Protein AF-A0A1U7CI81-F1 (afdb_monomer)

Organism: NCBI:txid1387353

Structure (mmCIF, N/CA/C/O backbone):
data_AF-A0A1U7CI81-F1
#
_entry.id   AF-A0A1U7CI81-F1
#
loop_
_atom_site.group_PDB
_atom_site.id
_atom_site.type_symbol
_atom_site.label_atom_id
_atom_site.label_alt_id
_atom_site.label_comp_id
_atom_site.label_asym_id
_atom_site.label_entity_id
_atom_site.label_seq_id
_atom_site.pdbx_PDB_ins_code
_atom_site.Cartn_x
_atom_site.Cartn_y
_atom_site.Cartn_z
_atom_site.occupancy
_atom_site.B_iso_or_equiv
_atom_site.auth_seq_id
_atom_site.auth_comp_id
_atom_site.auth_asym_id
_atom_site.auth_atom_id
_atom_site.pdbx_PDB_model_num
ATOM 1 N N . MET A 1 1 ? 24.270 -13.264 8.689 1.00 47.66 1 MET A N 1
ATOM 2 C CA . MET A 1 1 ? 23.051 -12.613 8.179 1.00 47.66 1 MET A CA 1
ATOM 3 C C . MET A 1 1 ? 22.916 -11.320 8.950 1.00 47.66 1 MET A C 1
ATOM 5 O O . MET A 1 1 ? 22.820 -11.380 10.169 1.00 47.66 1 MET A O 1
ATOM 9 N N . GLU A 1 2 ? 23.059 -10.184 8.280 1.00 56.91 2 GLU A N 1
ATOM 10 C CA . GLU A 1 2 ? 22.775 -8.882 8.888 1.00 56.91 2 GLU A CA 1
ATOM 11 C C . GLU A 1 2 ? 21.263 -8.798 9.112 1.00 56.91 2 GLU A C 1
ATOM 13 O O . GLU A 1 2 ? 20.491 -9.185 8.232 1.00 56.91 2 GLU A O 1
ATOM 18 N N . ALA A 1 3 ? 20.831 -8.394 10.305 1.00 62.81 3 ALA A N 1
ATOM 19 C CA . ALA A 1 3 ? 19.411 -8.212 10.568 1.00 62.81 3 ALA A CA 1
ATOM 20 C C . ALA A 1 3 ? 18.914 -7.055 9.693 1.00 62.81 3 ALA A C 1
ATOM 22 O O . ALA A 1 3 ? 19.431 -5.943 9.802 1.00 62.81 3 ALA A O 1
ATOM 23 N N . LYS A 1 4 ? 17.949 -7.325 8.805 1.00 67.50 4 LYS A N 1
ATOM 24 C CA . LYS A 1 4 ? 17.322 -6.278 7.992 1.00 67.50 4 LYS A CA 1
ATOM 25 C C . LYS A 1 4 ? 16.673 -5.271 8.959 1.00 67.50 4 LYS A C 1
ATOM 27 O O . LYS A 1 4 ? 16.011 -5.716 9.903 1.00 67.50 4 LYS A O 1
ATOM 32 N N . PRO A 1 5 ? 16.895 -3.956 8.797 1.00 72.81 5 PRO A N 1
ATOM 33 C CA . PRO A 1 5 ? 16.215 -2.969 9.623 1.00 72.81 5 PRO A CA 1
ATOM 34 C C . PRO A 1 5 ? 14.698 -3.131 9.473 1.00 72.81 5 PRO A C 1
ATOM 36 O O . PRO A 1 5 ? 14.213 -3.466 8.394 1.00 72.81 5 PRO A O 1
ATOM 39 N N . VAL A 1 6 ? 13.975 -2.941 10.580 1.00 86.06 6 VAL A N 1
ATOM 40 C CA . VAL A 1 6 ? 12.509 -3.100 10.642 1.00 86.06 6 VAL A CA 1
ATOM 41 C C . VAL A 1 6 ? 11.803 -2.072 9.755 1.00 86.06 6 VAL A C 1
ATOM 43 O O . VAL A 1 6 ? 10.784 -2.391 9.155 1.00 86.06 6 VAL A O 1
ATOM 46 N N . TYR A 1 7 ? 12.391 -0.880 9.634 1.00 92.69 7 TYR A N 1
ATOM 47 C CA . TYR A 1 7 ? 11.888 0.213 8.811 1.00 92.69 7 TYR A CA 1
ATOM 48 C C . TYR A 1 7 ? 12.875 0.530 7.689 1.00 92.69 7 TYR A C 1
ATOM 50 O O . TYR A 1 7 ? 14.091 0.560 7.921 1.00 92.69 7 TYR A O 1
ATOM 58 N N . ASP A 1 8 ? 12.361 0.770 6.488 1.00 88.19 8 ASP A N 1
ATOM 59 C CA . ASP A 1 8 ? 13.145 1.166 5.316 1.00 88.19 8 ASP A CA 1
ATOM 60 C C . ASP A 1 8 ? 13.338 2.688 5.239 1.00 88.19 8 ASP A C 1
ATOM 62 O O . ASP A 1 8 ? 14.344 3.155 4.695 1.00 88.19 8 ASP A O 1
ATOM 66 N N . ASN A 1 9 ? 12.433 3.457 5.853 1.00 89.50 9 ASN A N 1
ATOM 67 C CA . ASN A 1 9 ? 12.514 4.910 5.940 1.00 89.50 9 ASN A CA 1
ATOM 68 C C . ASN A 1 9 ? 11.888 5.479 7.227 1.00 89.50 9 ASN A C 1
ATOM 70 O O . ASN A 1 9 ? 11.260 4.760 8.002 1.00 89.50 9 ASN A O 1
ATOM 74 N N . TYR A 1 10 ? 12.071 6.779 7.466 1.00 93.50 10 TYR A N 1
ATOM 75 C CA . TYR A 1 10 ? 11.503 7.488 8.612 1.00 93.50 10 TYR A CA 1
ATOM 76 C C . TYR A 1 10 ? 10.992 8.873 8.215 1.00 93.50 10 TYR A C 1
ATOM 78 O O . TYR A 1 10 ? 11.592 9.551 7.382 1.00 93.50 10 TYR A O 1
ATOM 86 N N . GLU A 1 11 ? 9.938 9.325 8.884 1.00 94.25 11 GLU A N 1
ATOM 87 C CA . GLU A 1 11 ? 9.313 10.632 8.684 1.00 94.25 11 GLU A CA 1
ATOM 88 C C . GLU A 1 11 ? 9.019 11.287 10.038 1.00 94.25 11 GLU A C 1
ATOM 90 O O . GLU A 1 11 ? 8.657 10.605 10.993 1.00 94.25 11 GLU A O 1
ATOM 95 N N . ILE A 1 12 ? 9.181 12.607 10.143 1.00 95.50 12 ILE A N 1
ATOM 96 C CA . ILE A 1 12 ? 8.818 13.372 11.341 1.00 95.50 12 ILE A CA 1
ATOM 97 C C . ILE A 1 12 ? 7.774 14.406 10.943 1.00 95.50 12 ILE A C 1
ATOM 99 O O . ILE A 1 12 ? 8.091 15.333 10.195 1.00 95.50 12 ILE A O 1
ATOM 103 N N . SER A 1 13 ? 6.570 14.278 11.499 1.00 95.75 13 SER A N 1
ATOM 104 C CA . SER A 1 13 ? 5.432 15.130 11.146 1.00 95.75 13 SER A CA 1
ATOM 105 C C . SER A 1 13 ? 4.824 15.782 12.385 1.00 95.75 13 SER A C 1
ATOM 107 O O . SER A 1 13 ? 4.642 15.152 13.431 1.00 95.75 13 SER A O 1
ATOM 109 N N . GLY A 1 14 ? 4.559 17.086 12.283 1.00 97.19 14 GLY A N 1
ATOM 110 C CA . GLY A 1 14 ? 3.842 17.834 13.312 1.00 97.19 14 GLY A CA 1
ATOM 111 C C . GLY A 1 14 ? 2.384 17.396 13.320 1.00 97.19 14 GLY A C 1
ATOM 112 O O . GLY A 1 14 ? 1.796 17.235 12.257 1.00 97.19 14 GLY A O 1
ATOM 113 N N . CYS A 1 15 ? 1.807 17.181 14.495 1.00 97.56 15 CYS A N 1
ATOM 114 C CA . CYS A 1 15 ? 0.457 16.656 14.657 1.00 97.56 15 CYS A CA 1
ATOM 115 C C . CYS A 1 15 ? -0.379 17.571 15.562 1.00 97.56 15 CYS A C 1
ATOM 117 O O . CYS A 1 15 ? 0.139 18.155 16.519 1.00 97.56 15 CYS A O 1
ATOM 119 N N . VAL A 1 16 ? -1.672 17.692 15.265 1.00 98.06 16 VAL A N 1
ATOM 120 C CA . VAL A 1 16 ? -2.660 18.480 16.018 1.00 98.06 16 VAL A CA 1
ATOM 121 C C . VAL A 1 16 ? -3.766 17.547 16.498 1.00 98.06 16 VAL A C 1
ATOM 123 O O . VAL A 1 16 ? -4.230 16.676 15.760 1.00 98.06 16 VAL A O 1
ATOM 126 N N . LYS A 1 17 ? -4.203 17.723 17.744 1.00 97.75 17 LYS A N 1
ATOM 127 C CA . LYS A 1 17 ? -5.367 17.028 18.292 1.00 97.75 17 LYS A CA 1
ATOM 128 C C . LYS A 1 17 ? -6.629 17.789 17.926 1.00 97.75 17 LYS A C 1
ATOM 130 O O . LYS A 1 17 ? -6.770 18.979 18.207 1.00 97.75 17 LYS A O 1
ATOM 135 N N . ARG A 1 18 ? -7.585 17.084 17.341 1.00 97.56 18 ARG A N 1
ATOM 136 C CA . ARG A 1 18 ? -8.911 17.599 17.013 1.00 97.56 18 ARG A CA 1
ATOM 137 C C . ARG A 1 18 ? -9.956 16.906 17.872 1.00 97.56 18 ARG A C 1
ATOM 139 O O . ARG A 1 18 ? -9.772 15.770 18.298 1.00 97.56 18 ARG A O 1
ATOM 146 N N . ASN A 1 19 ? -11.057 17.604 18.122 1.00 97.06 19 ASN A N 1
ATOM 147 C CA . ASN A 1 19 ? -12.228 17.051 18.787 1.00 97.06 19 ASN A CA 1
ATOM 148 C C . ASN A 1 19 ? -13.472 17.514 18.026 1.00 97.06 19 ASN A C 1
ATOM 150 O O . ASN A 1 19 ? -13.746 18.713 17.956 1.00 97.06 19 ASN A O 1
ATOM 154 N N . ASP A 1 20 ? -14.195 16.574 17.427 1.00 95.19 20 ASP A N 1
ATOM 155 C CA . ASP A 1 20 ? -15.410 16.815 16.638 1.00 95.19 20 ASP A CA 1
ATOM 156 C C . ASP A 1 20 ? -16.703 16.577 17.441 1.00 95.19 20 ASP A C 1
ATOM 158 O O . ASP A 1 20 ? -17.802 16.570 16.887 1.00 95.19 20 ASP A O 1
ATOM 162 N N . GLY A 1 21 ? -16.589 16.380 18.756 1.00 94.06 21 GLY A N 1
ATOM 163 C CA . GLY A 1 21 ? -17.691 15.981 19.629 1.00 94.06 21 GLY A CA 1
ATOM 164 C C . GLY A 1 21 ? -18.003 14.479 19.602 1.00 94.06 21 GLY A C 1
ATOM 165 O O . GLY A 1 21 ? -18.760 14.027 20.462 1.00 94.06 21 GLY A O 1
ATOM 166 N N . GLY A 1 22 ? -17.416 13.710 18.677 1.00 94.81 22 GLY A N 1
ATOM 167 C CA . GLY A 1 22 ? -17.461 12.244 18.618 1.00 94.81 22 GLY A CA 1
ATOM 168 C C . GLY A 1 22 ? -16.245 11.567 19.260 1.00 94.81 22 GLY A C 1
ATOM 169 O O . GLY A 1 22 ? -16.331 10.414 19.676 1.00 94.81 22 GLY A O 1
ATOM 170 N N . GLY A 1 23 ? -15.136 12.290 19.407 1.00 94.44 23 GLY A N 1
ATOM 171 C CA . GLY A 1 23 ? -13.930 11.826 20.087 1.00 94.44 23 GLY A CA 1
ATOM 172 C C . GLY A 1 23 ? -12.745 12.753 19.836 1.00 94.44 23 GLY A C 1
ATOM 173 O O . GLY A 1 23 ? -12.846 13.717 19.080 1.00 94.44 23 GLY A O 1
ATOM 174 N N . GLU A 1 24 ? -11.615 12.472 20.487 1.00 96.88 24 GLU A N 1
ATOM 175 C CA . GLU A 1 24 ? -10.340 13.086 20.109 1.00 96.88 24 GLU A CA 1
ATOM 176 C C . GLU A 1 24 ? -9.678 12.252 19.009 1.00 96.88 24 GLU A C 1
ATOM 178 O O . GLU A 1 24 ? -9.565 11.032 19.138 1.00 96.88 24 GLU A O 1
ATOM 183 N N . TYR A 1 25 ? -9.214 12.909 17.950 1.00 95.75 25 TYR A N 1
ATOM 184 C CA . TYR A 1 25 ? -8.414 12.301 16.889 1.00 95.75 25 TYR A CA 1
ATOM 185 C C . TYR A 1 25 ? -7.191 13.168 16.581 1.00 95.75 25 TYR A C 1
ATOM 187 O O . TYR A 1 25 ? -7.091 14.315 17.022 1.00 95.75 25 TYR A O 1
ATOM 195 N N . VAL A 1 26 ? -6.223 12.589 15.876 1.00 96.62 26 VAL A N 1
ATOM 196 C CA . VAL A 1 26 ? -4.954 13.238 15.539 1.00 96.62 26 VAL A CA 1
ATOM 197 C C . VAL A 1 26 ? -4.885 13.416 14.031 1.00 96.62 26 VAL A C 1
ATOM 199 O O . VAL A 1 26 ? -5.111 12.466 13.287 1.00 96.62 26 VAL A O 1
ATOM 202 N N . GLU A 1 27 ? -4.540 14.622 13.599 1.00 96.31 27 GLU A N 1
ATOM 203 C CA . GLU A 1 27 ? -4.240 14.945 12.205 1.00 96.31 27 GLU A CA 1
ATOM 204 C C . GLU A 1 27 ? -2.821 15.500 12.086 1.00 96.31 27 GLU A C 1
ATOM 206 O O . GLU A 1 27 ? -2.271 16.041 13.049 1.00 96.31 27 GLU A O 1
ATOM 211 N N . ILE A 1 28 ? -2.241 15.412 10.889 1.00 95.94 28 ILE A N 1
ATOM 212 C CA . ILE A 1 28 ? -1.001 16.122 10.565 1.00 95.94 28 ILE A CA 1
ATOM 213 C C . ILE A 1 28 ? -1.309 17.625 10.505 1.00 95.94 28 ILE A C 1
ATOM 215 O O . ILE A 1 28 ? -2.286 18.044 9.885 1.00 95.94 28 ILE A O 1
ATOM 219 N N . ALA A 1 29 ? -0.475 18.428 11.164 1.00 95.88 29 ALA A N 1
ATOM 220 C CA . ALA A 1 29 ? -0.568 19.881 11.169 1.00 95.88 29 ALA A CA 1
ATOM 221 C C . ALA A 1 29 ? -0.402 20.422 9.742 1.00 95.88 29 ALA A C 1
ATOM 223 O O . ALA A 1 29 ? 0.594 20.126 9.079 1.00 95.88 29 ALA A O 1
ATOM 224 N N . MET A 1 30 ? -1.356 21.230 9.287 1.00 92.00 30 MET A N 1
ATOM 225 C CA . MET A 1 30 ? -1.285 21.865 7.968 1.00 92.00 30 MET A CA 1
ATOM 226 C C . MET A 1 30 ? -0.331 23.066 7.984 1.00 92.00 30 MET A C 1
ATOM 228 O O . MET A 1 30 ? 0.013 23.599 9.043 1.00 92.00 30 MET A O 1
ATOM 232 N N . ASP A 1 31 ? 0.072 23.537 6.802 1.00 88.50 31 ASP A N 1
ATOM 233 C CA . ASP A 1 31 ? 0.935 24.714 6.673 1.00 88.50 31 ASP A CA 1
ATOM 234 C C . ASP A 1 31 ? 0.356 25.929 7.418 1.00 88.50 31 ASP A C 1
ATOM 236 O O . ASP A 1 31 ? -0.752 26.399 7.152 1.00 88.50 31 ASP A O 1
ATOM 240 N N . GLY A 1 32 ? 1.141 26.460 8.358 1.00 91.25 32 GLY A N 1
ATOM 241 C CA . GLY A 1 32 ? 0.765 27.597 9.201 1.00 91.25 32 GLY A CA 1
ATOM 242 C C . GLY A 1 32 ? 0.097 27.228 10.530 1.00 91.25 32 GLY A C 1
ATOM 243 O O . GLY A 1 32 ? -0.096 28.115 11.364 1.00 91.25 32 GLY A O 1
ATOM 244 N N . GLU A 1 33 ? -0.208 25.954 10.777 1.00 95.69 33 GLU A N 1
ATOM 245 C CA . GLU A 1 33 ? -0.667 25.489 12.085 1.00 95.69 33 GLU A CA 1
ATOM 246 C C . GLU A 1 33 ? 0.510 25.241 13.039 1.00 95.69 33 GLU A C 1
ATOM 248 O O . GLU A 1 33 ? 1.586 24.790 12.647 1.00 95.69 33 GLU A O 1
ATOM 253 N N . THR A 1 34 ? 0.310 25.548 14.325 1.00 96.62 34 THR A N 1
ATOM 254 C CA . THR A 1 34 ? 1.277 25.162 15.363 1.00 96.62 34 THR A CA 1
ATOM 255 C C . THR A 1 34 ? 0.961 23.733 15.802 1.00 96.62 34 THR A C 1
ATOM 257 O O . THR A 1 34 ? -0.144 23.521 16.300 1.00 96.62 34 THR A O 1
ATOM 260 N N . PRO A 1 35 ? 1.882 22.765 15.651 1.00 97.62 35 PRO A N 1
ATOM 261 C CA . PRO A 1 35 ? 1.628 21.395 16.077 1.00 97.62 35 PRO A CA 1
ATOM 262 C C . PRO A 1 35 ? 1.527 21.290 17.605 1.00 97.62 35 PRO A C 1
ATOM 264 O O . PRO A 1 35 ? 2.301 21.922 18.330 1.00 97.62 35 PRO A O 1
ATOM 267 N N . ASP A 1 36 ? 0.615 20.445 18.089 1.00 98.12 36 ASP A N 1
ATOM 268 C CA . ASP A 1 36 ? 0.486 20.101 19.511 1.00 98.12 36 ASP A CA 1
ATOM 269 C C . ASP A 1 36 ? 1.619 19.167 19.968 1.00 98.12 36 ASP A C 1
ATOM 271 O O . ASP A 1 36 ? 2.048 19.206 21.125 1.00 98.12 36 ASP A O 1
ATOM 275 N N . PHE A 1 37 ? 2.096 18.309 19.062 1.00 98.25 37 PHE A N 1
ATOM 276 C CA . PHE A 1 37 ? 3.222 17.396 19.256 1.00 98.25 37 PHE A CA 1
ATOM 277 C C . PHE A 1 37 ? 3.813 16.969 17.903 1.00 98.25 37 PHE A C 1
ATOM 279 O O . PHE A 1 37 ? 3.318 17.346 16.846 1.00 98.25 37 PHE A O 1
ATOM 286 N N . TRP A 1 38 ? 4.902 16.209 17.929 1.00 98.06 38 TRP A N 1
ATOM 287 C CA . TRP A 1 38 ? 5.592 15.694 16.748 1.00 98.06 38 TRP A CA 1
ATOM 288 C C . TRP A 1 38 ? 5.665 14.179 16.815 1.00 98.06 38 TRP A C 1
ATOM 290 O O . TRP A 1 38 ? 6.093 13.648 17.836 1.00 98.06 38 TRP A O 1
ATOM 300 N N . THR A 1 39 ? 5.317 13.489 15.738 1.00 97.75 39 THR A N 1
ATOM 301 C CA . THR A 1 39 ? 5.381 12.026 15.678 1.00 97.75 39 THR A CA 1
ATOM 302 C C . THR A 1 39 ? 6.493 11.598 14.733 1.00 97.75 39 THR A C 1
ATOM 304 O O . THR A 1 39 ? 6.611 12.127 13.627 1.00 97.75 39 THR A O 1
ATOM 307 N N . LEU A 1 40 ? 7.328 10.658 15.183 1.00 97.06 40 LEU A N 1
ATOM 308 C CA . LEU A 1 40 ? 8.280 9.945 1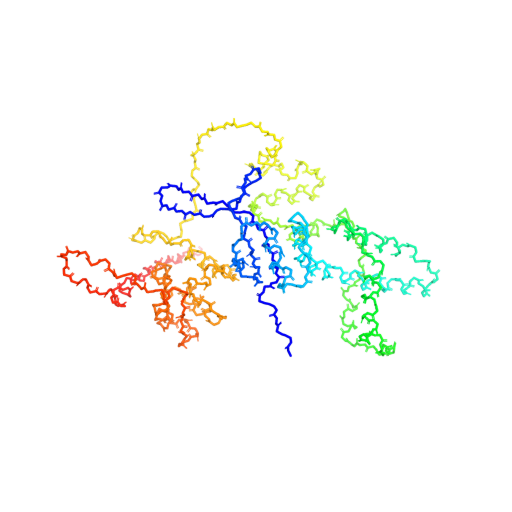4.331 1.00 97.06 40 LEU A CA 1
ATOM 309 C C . LEU A 1 40 ? 7.585 8.698 13.788 1.00 97.06 40 LEU A C 1
ATOM 311 O O . LEU A 1 40 ? 7.221 7.816 14.565 1.00 97.06 40 LEU A O 1
ATOM 315 N N . TYR A 1 41 ? 7.446 8.613 12.475 1.00 96.25 41 TYR A N 1
ATOM 316 C CA . TYR A 1 41 ? 6.920 7.457 11.765 1.00 96.25 41 TYR A CA 1
ATOM 317 C C . TYR A 1 41 ? 8.064 6.645 11.155 1.00 96.25 41 TYR A C 1
ATOM 319 O O . TYR A 1 41 ? 9.038 7.210 10.656 1.00 96.25 41 TYR A O 1
ATOM 327 N N . GLY A 1 42 ? 7.952 5.321 11.203 1.00 95.31 42 GLY A N 1
ATOM 328 C CA . GLY A 1 42 ? 8.768 4.387 10.436 1.00 95.31 42 GLY A CA 1
ATOM 329 C C . GLY A 1 42 ? 7.976 3.885 9.238 1.00 95.31 42 GLY A C 1
ATOM 330 O O . GLY A 1 42 ? 6.818 3.503 9.385 1.00 95.31 42 GLY A O 1
ATOM 331 N N . HIS A 1 43 ? 8.584 3.891 8.059 1.00 92.31 43 HIS A N 1
ATOM 332 C CA . HIS A 1 43 ? 8.012 3.279 6.865 1.00 92.31 43 HIS A CA 1
ATOM 333 C C . HIS A 1 43 ? 8.369 1.794 6.855 1.00 92.31 43 HIS A C 1
ATOM 335 O O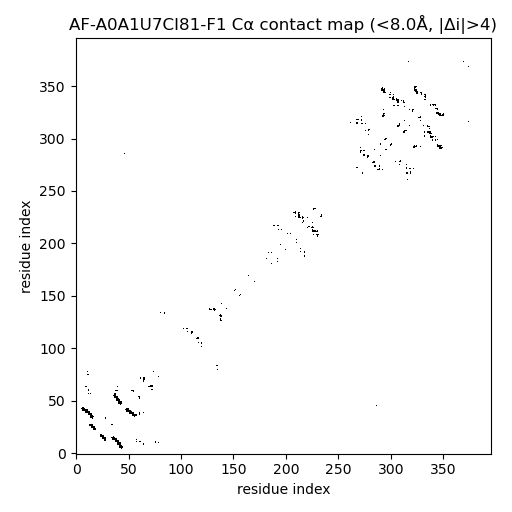 . HIS A 1 43 ? 9.484 1.405 7.216 1.00 92.31 43 HIS A O 1
ATOM 341 N N . ILE A 1 44 ? 7.396 0.962 6.510 1.00 90.62 44 ILE A N 1
ATOM 342 C CA . ILE A 1 44 ? 7.566 -0.472 6.312 1.00 90.62 44 ILE A CA 1
ATOM 343 C C . ILE A 1 44 ? 7.440 -0.711 4.813 1.00 90.62 44 ILE A C 1
ATOM 345 O O . ILE A 1 44 ? 6.429 -0.344 4.212 1.00 90.62 44 ILE A O 1
ATOM 349 N N . ASP A 1 45 ? 8.442 -1.362 4.228 1.00 83.81 45 ASP A N 1
ATOM 350 C CA . ASP A 1 45 ? 8.475 -1.721 2.808 1.00 83.81 45 ASP A CA 1
ATOM 351 C C . ASP A 1 45 ? 7.197 -2.487 2.414 1.00 83.81 45 ASP A C 1
ATOM 353 O O . ASP A 1 45 ? 6.939 -3.592 2.898 1.00 83.81 45 ASP A O 1
ATOM 357 N N . GLY A 1 46 ? 6.345 -1.851 1.604 1.00 84.12 46 GLY A N 1
ATOM 358 C CA . GLY A 1 46 ? 5.030 -2.370 1.214 1.00 84.12 46 GLY A CA 1
ATOM 359 C C . GLY A 1 46 ? 3.989 -2.481 2.342 1.00 84.12 46 GLY A C 1
ATOM 360 O O . GLY A 1 46 ? 2.928 -3.052 2.109 1.00 84.12 46 GLY A O 1
ATOM 361 N N . GLY A 1 47 ? 4.270 -1.967 3.545 1.00 84.56 47 GLY A N 1
ATOM 362 C CA . GLY A 1 47 ? 3.429 -2.056 4.748 1.00 84.56 47 GLY A CA 1
ATOM 363 C C . GLY A 1 47 ? 2.846 -0.725 5.245 1.00 84.56 47 GLY A C 1
ATOM 364 O O . GLY A 1 47 ? 2.021 -0.736 6.156 1.00 84.56 47 GLY A O 1
ATOM 365 N N . GLY A 1 48 ? 3.222 0.408 4.644 1.00 91.06 48 GLY A N 1
ATOM 366 C CA . GLY A 1 48 ? 2.746 1.740 5.036 1.00 91.06 48 GLY A CA 1
ATOM 367 C C . GLY A 1 48 ? 3.621 2.388 6.112 1.00 91.06 48 GLY A C 1
ATOM 368 O O . GLY A 1 48 ? 4.831 2.176 6.130 1.00 91.06 48 GLY A O 1
ATOM 369 N N . ILE A 1 49 ? 3.014 3.193 6.991 1.00 93.19 49 ILE A N 1
ATOM 370 C CA . ILE A 1 49 ? 3.714 3.910 8.069 1.00 93.19 49 ILE A CA 1
ATOM 371 C C . ILE A 1 49 ? 3.243 3.451 9.452 1.00 93.19 49 ILE A C 1
ATOM 373 O O . ILE A 1 49 ? 2.053 3.240 9.676 1.00 93.19 49 ILE A O 1
ATOM 377 N N . GLU A 1 50 ? 4.175 3.338 10.394 1.00 94.81 50 GLU A N 1
ATOM 378 C CA . GLU A 1 50 ? 3.926 3.007 11.798 1.00 94.81 50 GLU A CA 1
ATOM 379 C C . GLU A 1 50 ? 4.465 4.119 12.707 1.00 94.81 50 GLU A C 1
ATOM 381 O O . GLU A 1 50 ? 5.597 4.577 12.546 1.00 94.81 50 GLU A O 1
ATOM 386 N N . ALA A 1 51 ? 3.667 4.567 13.679 1.00 96.44 51 ALA A N 1
ATOM 387 C CA . ALA A 1 51 ? 4.104 5.568 14.648 1.00 96.44 51 ALA A CA 1
ATOM 388 C C . ALA A 1 51 ? 5.086 4.949 15.658 1.00 96.44 51 ALA A C 1
ATOM 390 O O . ALA A 1 51 ? 4.716 4.110 16.477 1.00 96.44 51 ALA A O 1
ATOM 391 N N . ILE A 1 52 ? 6.340 5.400 15.633 1.00 96.75 52 ILE A N 1
ATOM 392 C CA . ILE A 1 52 ? 7.396 4.960 16.557 1.00 96.75 52 ILE A CA 1
ATOM 393 C C . ILE A 1 52 ? 7.267 5.683 17.902 1.00 96.75 52 ILE A C 1
ATOM 395 O O . ILE A 1 52 ? 7.553 5.106 18.954 1.00 96.75 52 ILE A O 1
ATOM 399 N N . GLY A 1 53 ? 6.851 6.952 17.888 1.00 97.56 53 GLY A N 1
ATOM 400 C CA . GLY A 1 53 ? 6.575 7.691 19.114 1.00 97.56 53 GLY A CA 1
ATOM 401 C C . GLY A 1 53 ? 6.212 9.156 18.909 1.00 97.56 53 GLY A C 1
ATOM 402 O O . GLY A 1 53 ? 6.551 9.758 17.889 1.00 97.56 53 GLY A O 1
ATOM 403 N N . ASP A 1 54 ? 5.575 9.715 19.939 1.00 98.19 54 ASP A N 1
ATOM 404 C CA . ASP A 1 54 ? 5.143 11.109 20.011 1.00 98.19 54 ASP A CA 1
ATOM 405 C C . ASP A 1 54 ? 6.052 11.928 20.934 1.00 98.19 54 ASP A C 1
ATOM 407 O O . ASP A 1 54 ? 6.414 11.513 22.041 1.00 98.19 54 ASP A O 1
ATOM 411 N N . PHE A 1 55 ? 6.388 13.136 20.499 1.00 98.06 55 PHE A N 1
ATOM 412 C CA . PHE A 1 55 ? 7.384 14.003 21.112 1.00 98.06 55 PHE A CA 1
ATOM 413 C C . PHE A 1 55 ? 6.855 15.420 21.280 1.00 98.06 55 PHE A C 1
ATOM 415 O O . PHE A 1 55 ? 6.089 15.930 20.469 1.00 98.06 55 PHE A O 1
ATOM 422 N N . LYS A 1 56 ? 7.304 16.106 22.334 1.00 97.75 56 LYS A N 1
ATOM 423 C CA . LYS A 1 56 ? 6.845 17.475 22.618 1.00 97.75 56 LYS A CA 1
ATOM 424 C C . LYS A 1 56 ? 7.419 18.512 21.658 1.00 97.75 56 LYS A C 1
ATOM 426 O O . LYS A 1 56 ? 6.883 19.609 21.566 1.00 97.75 56 LYS A O 1
ATOM 431 N N . SER A 1 57 ? 8.535 18.202 21.008 1.00 97.06 57 SER A N 1
ATOM 432 C CA . SER A 1 57 ? 9.187 19.100 20.063 1.00 97.06 57 SER A CA 1
ATOM 433 C C . SER A 1 57 ? 9.830 18.312 18.931 1.00 97.06 57 SER A C 1
ATOM 435 O O . SER A 1 57 ? 10.156 17.130 19.089 1.00 97.06 57 SER A O 1
ATOM 437 N N . ARG A 1 58 ? 10.039 18.986 17.800 1.00 95.81 58 ARG A N 1
ATOM 438 C CA . ARG A 1 58 ? 10.683 18.404 16.624 1.00 95.81 58 ARG A CA 1
ATOM 439 C C . ARG A 1 58 ? 12.084 17.895 16.949 1.00 95.81 58 ARG A C 1
ATOM 441 O O . ARG A 1 58 ? 12.435 16.781 16.584 1.00 95.81 58 ARG A O 1
ATOM 448 N N . GLU A 1 59 ? 12.847 18.655 17.728 1.00 96.06 59 GLU A N 1
ATOM 449 C CA . GLU A 1 59 ? 14.224 18.322 18.104 1.00 96.06 59 GLU A CA 1
ATOM 450 C C . GLU A 1 59 ? 14.296 17.022 18.918 1.00 96.06 59 GLU A C 1
ATOM 452 O O . GLU A 1 59 ? 15.273 16.279 18.831 1.00 96.06 59 GLU A O 1
ATOM 457 N N . GLN A 1 60 ? 13.261 16.717 19.712 1.00 97.44 60 GLN A N 1
ATOM 458 C CA . GLN A 1 60 ? 13.178 15.446 20.437 1.00 97.44 60 GLN A CA 1
ATOM 459 C C . GLN A 1 60 ? 12.949 14.268 19.486 1.00 97.44 60 GLN A C 1
ATOM 461 O O . GLN A 1 60 ? 13.612 13.241 19.639 1.00 97.44 60 GLN A O 1
ATOM 466 N N . ALA A 1 61 ? 12.061 14.427 18.501 1.00 97.06 61 ALA A N 1
ATOM 467 C CA . ALA A 1 61 ? 11.831 13.420 17.468 1.00 97.06 61 ALA A CA 1
ATOM 468 C C . ALA A 1 61 ? 13.105 13.184 16.635 1.00 97.06 61 ALA A C 1
ATOM 470 O O . ALA A 1 61 ? 13.528 12.042 16.454 1.00 97.06 61 ALA A O 1
ATOM 471 N N . GLU A 1 62 ? 13.789 14.257 16.224 1.00 95.44 62 GLU A N 1
ATOM 472 C CA . GLU A 1 62 ? 15.049 14.197 15.470 1.00 95.44 62 GLU A CA 1
ATOM 473 C C . GLU A 1 62 ? 16.174 13.525 16.274 1.00 95.44 62 GLU A C 1
ATOM 475 O O . GLU A 1 62 ? 16.941 12.723 15.735 1.00 95.44 62 GLU A O 1
ATOM 480 N N . ALA A 1 63 ? 16.259 13.784 17.584 1.00 95.19 63 ALA A N 1
ATOM 481 C CA . ALA A 1 63 ? 17.228 13.128 18.461 1.00 95.19 63 ALA A CA 1
ATOM 482 C C . ALA A 1 63 ? 16.981 11.614 18.587 1.00 95.19 63 ALA A C 1
ATOM 484 O O . ALA A 1 63 ? 17.939 10.839 18.687 1.00 95.19 63 ALA A O 1
ATOM 485 N N . VAL A 1 64 ? 15.718 11.175 18.584 1.00 96.62 64 VAL A N 1
ATOM 486 C CA . VAL A 1 64 ? 15.371 9.746 18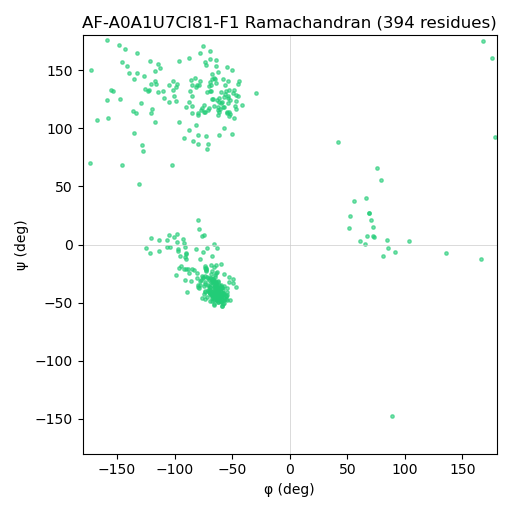.567 1.00 96.62 64 VAL A CA 1
ATOM 487 C C . VAL A 1 64 ? 15.671 9.130 17.206 1.00 96.62 64 VAL A C 1
ATOM 489 O O . VAL A 1 64 ? 16.337 8.096 17.167 1.00 96.62 64 VAL A O 1
ATOM 492 N N . TYR A 1 65 ? 15.294 9.788 16.108 1.00 95.25 65 TYR A N 1
ATOM 493 C CA . TYR A 1 65 ? 15.665 9.367 14.756 1.00 95.25 65 TYR A CA 1
ATOM 494 C C . TYR A 1 65 ? 17.180 9.161 14.629 1.00 95.25 65 TYR A C 1
ATOM 496 O O . TYR A 1 65 ? 17.633 8.116 14.164 1.00 95.25 65 TYR A O 1
ATOM 504 N N . SER A 1 66 ? 17.978 10.119 15.108 1.00 94.06 66 SER A N 1
ATOM 505 C CA . SER A 1 66 ? 19.436 10.046 15.017 1.00 94.06 66 SER A CA 1
ATOM 506 C C . SER A 1 66 ? 20.027 8.911 15.845 1.00 94.06 66 SER A C 1
ATOM 508 O O . SER A 1 66 ? 21.003 8.282 15.443 1.00 94.06 66 SER A O 1
ATOM 510 N N . ARG A 1 67 ? 19.394 8.572 16.971 1.00 94.38 67 ARG A N 1
ATOM 511 C CA . ARG A 1 67 ? 19.770 7.401 17.766 1.00 94.38 67 ARG A CA 1
ATOM 512 C C . ARG A 1 67 ? 19.451 6.084 17.058 1.00 94.38 67 ARG A C 1
ATOM 514 O O . ARG A 1 67 ? 20.220 5.142 17.208 1.00 94.38 67 ARG A O 1
ATOM 521 N N . ILE A 1 68 ? 18.335 6.016 16.330 1.00 92.50 68 ILE A N 1
ATOM 522 C CA . ILE A 1 68 ? 17.909 4.814 15.601 1.00 92.50 68 ILE A CA 1
ATOM 523 C C . ILE A 1 68 ? 18.781 4.598 14.360 1.00 92.50 68 ILE A C 1
ATOM 525 O O . ILE A 1 68 ? 19.264 3.494 14.128 1.00 92.50 68 ILE A O 1
ATOM 529 N N . THR A 1 69 ? 19.002 5.652 13.575 1.00 90.12 69 THR A N 1
ATOM 530 C CA . THR A 1 69 ? 19.649 5.558 12.257 1.00 90.12 69 THR A CA 1
ATOM 531 C C . THR A 1 69 ? 21.153 5.817 12.283 1.00 90.12 69 THR A C 1
ATOM 533 O O . THR A 1 69 ? 21.852 5.471 11.334 1.00 90.12 69 THR A O 1
ATOM 536 N N . GLY A 1 70 ? 21.670 6.453 13.338 1.00 90.94 70 GLY A N 1
ATOM 537 C CA . GLY A 1 70 ? 23.044 6.955 13.388 1.00 90.94 70 GLY A CA 1
ATOM 538 C C . GLY A 1 70 ? 23.292 8.186 12.506 1.00 90.94 70 GLY A C 1
ATOM 539 O O . GLY A 1 70 ? 24.442 8.600 12.358 1.00 90.94 70 GLY A O 1
ATOM 540 N N . LEU A 1 71 ? 22.246 8.773 11.912 1.00 88.81 71 LEU A N 1
ATOM 541 C CA . LEU A 1 71 ? 22.330 9.901 10.981 1.00 88.81 71 LEU A CA 1
ATOM 542 C C . LEU A 1 71 ? 21.607 11.136 11.546 1.00 88.81 71 LEU A C 1
ATOM 544 O O . LEU A 1 71 ? 20.635 10.987 12.282 1.00 88.81 71 LEU A O 1
ATOM 548 N N . PRO A 1 72 ? 22.035 12.372 11.242 1.00 90.12 72 PRO A N 1
ATOM 549 C CA . PRO A 1 72 ? 21.225 13.552 11.538 1.00 90.12 72 PRO A CA 1
ATOM 550 C C . PRO A 1 72 ? 19.965 13.563 10.658 1.00 90.12 72 PRO A C 1
ATOM 552 O O . PRO A 1 72 ? 20.001 13.092 9.518 1.00 90.12 72 PRO A O 1
ATOM 555 N N . PHE A 1 73 ? 18.854 14.089 11.179 1.00 86.88 73 PHE A N 1
ATOM 556 C CA . PHE A 1 73 ? 17.646 14.292 10.378 1.00 86.88 73 PHE A CA 1
ATOM 557 C C . PHE A 1 73 ? 17.852 15.522 9.484 1.00 86.88 73 PHE A C 1
ATOM 559 O O . PHE A 1 73 ? 18.090 16.619 9.982 1.00 86.88 73 PHE A O 1
ATOM 566 N N . SER A 1 74 ? 17.833 15.328 8.166 1.00 75.25 74 SER A N 1
ATOM 567 C CA . SER A 1 74 ? 17.770 16.419 7.186 1.00 75.25 74 SER A CA 1
ATOM 568 C C . SER A 1 74 ? 16.329 16.926 7.114 1.00 75.25 74 SER A C 1
ATOM 570 O O . SER A 1 74 ? 15.413 16.114 7.202 1.00 75.25 74 SER A O 1
ATOM 572 N N . GLU A 1 75 ? 16.112 18.239 6.998 1.00 67.50 75 GLU A N 1
ATOM 573 C CA . GLU A 1 75 ? 14.778 18.848 7.096 1.00 67.50 75 GLU A CA 1
ATOM 574 C C . GLU A 1 75 ? 13.721 18.174 6.193 1.00 67.50 75 GLU A C 1
ATOM 576 O O . GLU A 1 75 ? 14.032 17.658 5.122 1.00 67.50 75 GLU A O 1
ATOM 581 N N . SER A 1 76 ? 12.450 18.200 6.615 1.00 57.44 76 SER A N 1
ATOM 582 C CA . SER A 1 76 ? 11.317 17.497 5.981 1.00 57.44 76 SER A CA 1
ATOM 583 C C . SE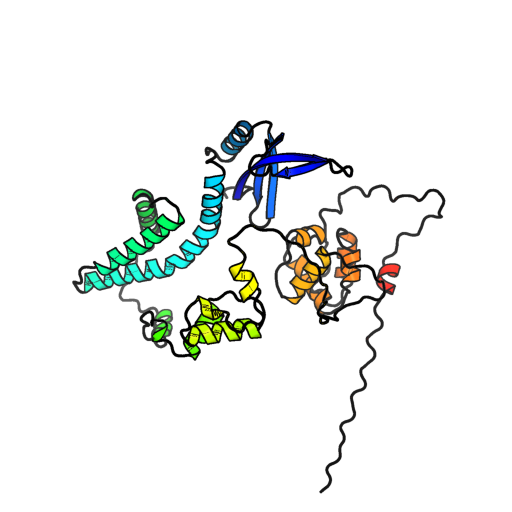R A 1 76 ? 11.142 17.755 4.476 1.00 57.44 76 SER A C 1
ATOM 585 O O . SER A 1 76 ? 10.682 16.876 3.755 1.00 57.44 76 SER A O 1
ATOM 587 N N . TYR A 1 77 ? 11.564 18.915 3.969 1.00 50.25 77 TYR A N 1
ATOM 588 C CA . TYR A 1 77 ? 11.528 19.215 2.533 1.00 50.25 77 TYR A CA 1
ATOM 589 C C . TYR A 1 77 ? 12.606 18.468 1.727 1.00 50.25 77 TYR A C 1
ATOM 591 O O . TYR A 1 77 ? 12.402 18.166 0.552 1.00 50.25 77 TYR A O 1
ATOM 599 N N . GLU A 1 78 ? 13.730 18.108 2.350 1.00 51.38 78 GLU A N 1
ATOM 600 C CA . GLU A 1 78 ? 14.719 17.205 1.754 1.00 51.38 78 GLU A CA 1
ATOM 601 C C . GLU A 1 78 ? 14.298 15.738 1.892 1.00 51.38 78 GLU A C 1
ATOM 603 O O . GLU A 1 78 ? 14.713 14.915 1.076 1.00 51.38 78 GLU A O 1
ATOM 608 N N . ALA A 1 79 ? 13.456 15.403 2.879 1.00 53.03 79 ALA A N 1
ATOM 609 C CA . ALA A 1 79 ? 12.925 14.054 3.050 1.00 53.03 79 ALA A CA 1
ATOM 610 C C . ALA A 1 79 ? 12.055 13.644 1.858 1.00 53.03 79 ALA A C 1
ATOM 612 O O . ALA A 1 79 ? 12.249 12.548 1.358 1.00 53.03 79 ALA A O 1
ATOM 613 N N . ASP A 1 80 ? 11.208 14.532 1.330 1.00 48.84 80 ASP A N 1
ATOM 614 C CA . ASP A 1 80 ? 10.353 14.243 0.169 1.00 48.84 80 ASP A CA 1
ATOM 615 C C . ASP A 1 80 ? 11.178 14.028 -1.1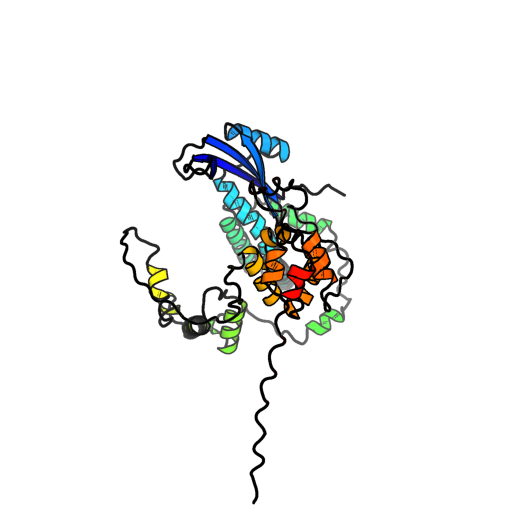14 1.00 48.84 80 ASP A C 1
ATOM 617 O O . ASP A 1 80 ? 10.979 13.068 -1.862 1.00 48.84 80 ASP A O 1
ATOM 621 N N . GLY A 1 81 ? 12.199 14.867 -1.330 1.00 50.69 81 GLY A N 1
ATOM 622 C CA . GLY A 1 81 ? 13.173 14.685 -2.410 1.00 50.69 81 GLY A CA 1
ATOM 623 C C . GLY A 1 81 ? 13.992 13.400 -2.256 1.00 50.69 81 GLY A C 1
ATOM 624 O O . GLY A 1 81 ? 14.247 12.699 -3.235 1.00 50.69 81 GLY A O 1
ATOM 625 N N . ARG A 1 82 ? 14.358 13.042 -1.022 1.00 52.69 82 ARG A N 1
ATOM 626 C CA . ARG A 1 82 ? 15.079 11.809 -0.694 1.00 52.69 82 ARG A CA 1
ATOM 627 C C . ARG A 1 82 ? 14.191 10.568 -0.793 1.00 52.69 82 ARG A C 1
ATOM 629 O O . ARG A 1 82 ? 14.698 9.543 -1.226 1.00 52.69 82 ARG A O 1
ATOM 636 N N . LEU A 1 83 ? 12.900 10.656 -0.468 1.00 52.00 83 LEU A N 1
ATOM 637 C CA . LEU A 1 83 ? 11.900 9.592 -0.611 1.00 52.00 83 LEU A CA 1
ATOM 638 C C . LEU A 1 83 ? 11.690 9.294 -2.093 1.00 52.00 83 LEU A C 1
ATOM 640 O O . LEU A 1 83 ? 11.878 8.163 -2.537 1.00 52.00 83 LEU A O 1
ATOM 644 N N . ARG A 1 84 ? 11.426 10.341 -2.887 1.00 55.38 84 ARG A N 1
ATOM 645 C CA . ARG A 1 84 ? 11.335 10.246 -4.350 1.00 55.38 84 ARG A CA 1
ATOM 646 C C . ARG A 1 84 ? 12.605 9.649 -4.933 1.00 55.38 84 ARG A C 1
ATOM 648 O O . ARG A 1 84 ? 12.516 8.758 -5.765 1.00 55.38 84 ARG A O 1
ATOM 655 N N . LEU A 1 85 ? 13.779 10.080 -4.469 1.00 53.84 85 LEU A N 1
ATOM 656 C CA . LEU A 1 85 ? 15.050 9.521 -4.915 1.00 53.84 85 LEU A CA 1
ATOM 657 C C . LEU A 1 85 ? 15.243 8.070 -4.469 1.00 53.84 85 LEU A C 1
ATOM 659 O O . LEU A 1 85 ? 15.749 7.286 -5.252 1.00 53.84 85 LEU A O 1
ATOM 663 N N . MET A 1 86 ? 14.860 7.676 -3.256 1.00 53.62 86 MET A N 1
ATOM 664 C CA . MET A 1 86 ? 15.024 6.299 -2.779 1.00 53.62 86 MET A CA 1
ATOM 665 C C . MET A 1 86 ? 14.104 5.317 -3.506 1.00 53.62 86 MET A C 1
ATOM 667 O O . MET A 1 86 ? 14.544 4.210 -3.803 1.00 53.62 86 MET A O 1
ATOM 671 N N . HIS A 1 87 ? 12.882 5.726 -3.851 1.00 54.16 87 HIS A N 1
ATOM 672 C CA . HIS A 1 87 ? 11.971 4.904 -4.651 1.00 54.16 87 HIS A CA 1
ATOM 673 C C . HIS A 1 87 ? 12.314 4.936 -6.144 1.00 54.16 87 HIS A C 1
ATOM 675 O O . HIS A 1 87 ? 12.236 3.912 -6.817 1.00 54.16 87 HIS A O 1
ATOM 681 N N . ALA A 1 88 ? 12.747 6.086 -6.669 1.00 50.62 88 ALA A N 1
ATOM 682 C CA . ALA A 1 88 ? 13.122 6.204 -8.071 1.00 50.62 88 ALA A CA 1
ATOM 683 C C . ALA A 1 88 ? 14.512 5.629 -8.361 1.00 50.62 88 ALA A C 1
ATOM 685 O O . ALA A 1 88 ? 14.719 5.142 -9.459 1.00 50.62 88 ALA A O 1
ATOM 686 N N . ALA A 1 89 ? 15.474 5.664 -7.432 1.00 50.44 89 ALA A N 1
ATOM 687 C CA . ALA A 1 89 ? 16.866 5.298 -7.708 1.00 50.44 89 ALA A CA 1
ATOM 688 C C . ALA A 1 89 ? 17.056 3.841 -8.152 1.00 50.44 89 ALA A C 1
ATOM 690 O O . ALA A 1 89 ? 17.826 3.650 -9.089 1.00 50.44 89 ALA A O 1
ATOM 691 N N . PRO A 1 90 ? 16.390 2.824 -7.569 1.00 53.19 90 PRO A N 1
ATOM 692 C CA . PRO A 1 90 ? 16.463 1.458 -8.082 1.00 53.19 90 PRO A CA 1
ATOM 693 C C . PRO A 1 90 ? 15.924 1.354 -9.512 1.00 53.19 90 PRO A C 1
ATOM 695 O O . PRO A 1 90 ? 16.625 0.846 -10.381 1.00 53.19 90 PRO A O 1
ATOM 698 N N . ALA A 1 91 ? 14.749 1.933 -9.779 1.00 54.47 91 ALA A N 1
ATOM 699 C CA . ALA A 1 91 ? 14.145 1.949 -11.111 1.00 54.47 91 ALA A CA 1
ATOM 700 C C . ALA A 1 91 ? 14.978 2.757 -12.124 1.00 54.47 91 ALA A C 1
ATOM 702 O O . ALA A 1 91 ? 15.094 2.388 -13.288 1.00 54.47 91 ALA A O 1
ATOM 703 N N . LEU A 1 92 ? 15.605 3.849 -11.684 1.00 52.16 92 LEU A N 1
ATOM 704 C CA . LEU A 1 92 ? 16.492 4.673 -12.495 1.00 52.16 92 LEU A CA 1
ATOM 705 C C . LEU A 1 92 ? 17.797 3.928 -12.787 1.00 52.16 92 LEU A C 1
ATOM 707 O O . LEU A 1 92 ? 18.294 4.001 -13.901 1.00 52.16 92 LEU A O 1
ATOM 711 N N . LEU A 1 93 ? 18.358 3.207 -11.814 1.00 55.84 93 LEU A N 1
ATOM 712 C CA . LEU A 1 93 ? 19.551 2.381 -12.003 1.00 55.84 93 LEU A CA 1
ATOM 713 C C . LEU A 1 93 ? 19.282 1.240 -12.981 1.00 55.84 93 LEU A C 1
ATOM 715 O O . LEU A 1 93 ? 20.061 1.069 -13.914 1.00 55.84 93 LEU A O 1
ATOM 719 N N . GLU A 1 94 ? 18.168 0.531 -12.814 1.00 61.88 94 GLU A N 1
ATOM 720 C CA . GLU A 1 94 ? 17.720 -0.522 -13.730 1.00 61.88 94 GLU A CA 1
ATOM 721 C C . GLU A 1 94 ? 17.486 0.035 -15.142 1.00 61.88 94 GLU A C 1
ATOM 723 O O . GLU A 1 94 ? 17.972 -0.516 -16.127 1.00 61.88 94 GLU A O 1
ATOM 728 N N . ALA A 1 95 ? 16.837 1.198 -15.256 1.00 57.91 95 ALA A N 1
ATOM 729 C CA . ALA A 1 95 ? 16.626 1.855 -16.540 1.00 57.91 95 ALA A CA 1
ATOM 730 C C . ALA A 1 95 ? 17.931 2.353 -17.182 1.00 57.91 95 ALA A C 1
ATOM 732 O O . ALA A 1 95 ? 18.034 2.370 -18.406 1.00 57.91 95 ALA A O 1
ATOM 733 N N . LEU A 1 96 ? 18.926 2.774 -16.391 1.00 60.09 96 LEU A N 1
ATOM 734 C CA . LEU A 1 96 ? 20.204 3.311 -16.875 1.00 60.09 96 LEU A CA 1
ATOM 735 C C . LEU A 1 96 ? 21.245 2.226 -17.183 1.00 60.09 96 LEU A C 1
ATOM 737 O O . LEU A 1 96 ? 22.170 2.483 -17.960 1.00 60.09 96 LEU A O 1
ATOM 741 N N . GLU A 1 97 ? 21.105 1.028 -16.621 1.00 68.25 97 GLU A N 1
ATOM 742 C CA . GLU A 1 97 ? 22.049 -0.081 -16.780 1.00 68.25 97 GLU A CA 1
ATOM 743 C C . GLU A 1 97 ? 22.278 -0.476 -18.257 1.00 68.25 97 GLU A C 1
ATOM 745 O O . GLU A 1 97 ? 23.439 -0.486 -18.689 1.00 68.25 97 GLU A O 1
ATOM 750 N N . PRO A 1 98 ? 21.241 -0.664 -19.102 1.00 63.50 98 PRO A N 1
ATOM 751 C CA . PRO A 1 98 ? 21.433 -0.956 -20.525 1.00 63.50 98 PRO A CA 1
ATOM 752 C C . PRO A 1 98 ? 22.191 0.151 -21.271 1.00 63.50 98 PRO A C 1
ATOM 754 O O . PRO A 1 98 ? 23.003 -0.120 -22.161 1.00 63.50 98 PRO A O 1
ATOM 757 N N . TYR A 1 99 ? 21.968 1.415 -20.894 1.00 63.78 99 TYR A N 1
ATOM 758 C CA . TYR A 1 99 ? 22.627 2.561 -21.522 1.00 63.78 99 TYR A CA 1
ATOM 759 C C . TYR A 1 99 ? 24.090 2.682 -21.106 1.00 63.78 99 TYR A C 1
ATOM 761 O O . TYR A 1 99 ? 24.924 3.037 -21.940 1.00 63.78 99 TYR A O 1
ATOM 769 N N . ALA A 1 100 ? 24.424 2.347 -19.859 1.00 61.81 100 ALA A N 1
ATOM 770 C CA . ALA A 1 100 ? 25.804 2.302 -19.386 1.00 61.81 100 ALA A CA 1
ATOM 771 C C . ALA A 1 100 ? 26.613 1.216 -20.118 1.00 61.81 100 ALA A C 1
ATOM 773 O O . ALA A 1 100 ? 27.729 1.480 -20.576 1.00 61.81 100 ALA A O 1
ATOM 774 N N . VAL A 1 101 ? 26.030 0.026 -20.307 1.00 67.00 101 VAL A N 1
ATOM 775 C CA . VAL A 1 101 ? 26.637 -1.075 -21.077 1.00 67.00 101 VAL A CA 1
ATOM 776 C C . VAL A 1 101 ? 26.833 -0.675 -22.543 1.00 67.00 101 VAL A C 1
ATOM 778 O O . VAL A 1 101 ? 27.930 -0.815 -23.089 1.00 67.00 101 VAL A O 1
ATOM 781 N N . MET A 1 102 ? 25.806 -0.103 -23.176 1.00 63.78 102 MET A N 1
ATOM 782 C CA . MET A 1 102 ? 25.885 0.371 -24.561 1.00 63.78 102 MET A CA 1
ATOM 783 C C . MET A 1 102 ? 26.937 1.476 -24.737 1.00 63.78 102 MET A C 1
ATOM 785 O O . MET A 1 102 ? 27.691 1.466 -25.714 1.00 63.78 102 MET A O 1
ATOM 789 N N . ALA A 1 103 ? 27.011 2.424 -23.798 1.00 62.81 103 ALA A N 1
ATOM 790 C CA . ALA A 1 103 ? 27.978 3.513 -23.840 1.00 62.81 103 ALA A CA 1
ATOM 791 C C . ALA A 1 103 ? 29.412 2.980 -23.727 1.00 62.81 103 ALA A C 1
ATOM 793 O O . ALA A 1 103 ? 30.246 3.301 -24.570 1.00 62.81 103 ALA A O 1
ATOM 794 N N . LYS A 1 104 ? 29.684 2.086 -22.769 1.00 70.00 104 LYS A N 1
ATOM 795 C CA . LYS A 1 104 ? 30.987 1.419 -22.623 1.00 70.00 104 LYS A CA 1
ATOM 796 C C . LYS A 1 104 ? 31.418 0.711 -23.912 1.00 70.00 104 LYS A C 1
ATOM 798 O O . LYS A 1 104 ? 32.544 0.907 -24.368 1.00 70.00 104 LYS A O 1
ATOM 803 N N . ASN A 1 105 ? 30.521 -0.057 -24.529 1.00 70.56 105 ASN A N 1
ATOM 804 C CA . ASN A 1 105 ? 30.823 -0.785 -25.764 1.00 70.56 105 ASN A CA 1
ATOM 805 C C . ASN A 1 105 ? 31.147 0.165 -26.927 1.00 70.56 105 ASN A C 1
ATOM 807 O O . ASN A 1 105 ? 32.069 -0.093 -27.701 1.00 70.56 105 ASN A O 1
ATOM 811 N N . ARG A 1 106 ? 30.454 1.307 -27.021 1.00 64.56 106 ARG A N 1
ATOM 812 C CA . ARG A 1 106 ? 30.758 2.329 -28.030 1.00 64.56 106 ARG A CA 1
ATOM 813 C C . ARG A 1 106 ? 32.075 3.061 -27.778 1.00 64.56 106 ARG A C 1
ATOM 815 O O . ARG A 1 106 ? 32.752 3.366 -28.752 1.00 64.56 106 ARG A O 1
ATOM 822 N N . VAL A 1 107 ? 32.457 3.320 -26.523 1.00 66.38 107 VAL A N 1
ATOM 823 C CA . VAL A 1 107 ? 33.757 3.943 -26.190 1.00 66.38 107 VAL A CA 1
ATOM 824 C C . VAL A 1 107 ? 34.887 3.033 -26.634 1.00 66.38 107 VAL A C 1
ATOM 826 O O . VAL A 1 107 ? 35.816 3.473 -27.306 1.00 66.38 107 VAL A O 1
ATOM 829 N N . HIS A 1 108 ? 34.775 1.744 -26.312 1.00 69.75 108 HIS A N 1
ATOM 830 C CA . HIS A 1 108 ? 35.746 0.747 -26.743 1.00 69.75 108 HIS A CA 1
ATOM 831 C C . HIS A 1 108 ? 35.849 0.658 -28.267 1.00 69.75 108 HIS A C 1
ATOM 833 O O . HIS A 1 108 ? 36.958 0.626 -28.798 1.00 69.75 108 HIS A O 1
ATOM 839 N N . TRP A 1 109 ? 34.716 0.668 -28.973 1.00 77.25 109 TRP A N 1
ATOM 840 C CA . TRP A 1 109 ? 34.710 0.674 -30.434 1.00 77.25 109 TRP A CA 1
ATOM 841 C C . TRP A 1 109 ? 35.346 1.947 -31.014 1.00 77.25 109 TRP A C 1
ATOM 843 O O . TRP A 1 109 ? 36.168 1.844 -31.922 1.00 77.25 109 TRP A O 1
ATOM 853 N N . ALA A 1 110 ? 35.024 3.128 -30.479 1.00 69.69 110 ALA A N 1
ATOM 854 C CA . ALA A 1 110 ? 35.571 4.405 -30.941 1.00 69.69 110 ALA A CA 1
ATOM 855 C C . ALA A 1 110 ? 37.103 4.438 -30.808 1.00 69.69 110 ALA A C 1
ATOM 857 O O . ALA A 1 110 ? 37.803 4.667 -31.795 1.00 69.69 110 ALA A O 1
ATOM 858 N N . TYR A 1 111 ? 37.637 4.068 -29.639 1.00 71.31 111 TYR A N 1
ATOM 859 C CA . TYR A 1 111 ? 39.086 4.000 -29.431 1.00 71.31 111 TYR A CA 1
ATOM 860 C C . TYR A 1 111 ? 39.776 2.975 -30.332 1.00 71.31 111 TYR A C 1
ATOM 862 O O . TYR A 1 111 ? 40.849 3.256 -30.865 1.00 71.31 111 TYR A O 1
ATOM 870 N N . ALA A 1 112 ? 39.165 1.805 -30.541 1.00 75.38 112 ALA A N 1
ATOM 871 C CA . ALA A 1 112 ? 39.719 0.779 -31.423 1.00 75.38 112 ALA A CA 1
ATOM 872 C C . ALA A 1 112 ? 39.799 1.234 -32.893 1.00 75.38 112 ALA A C 1
ATOM 874 O O . ALA A 1 112 ? 40.632 0.730 -33.643 1.00 75.38 112 ALA A O 1
ATOM 875 N N . ASN A 1 113 ? 38.967 2.199 -33.294 1.00 80.00 113 ASN A N 1
ATOM 876 C CA . ASN A 1 113 ? 38.903 2.720 -34.659 1.00 80.00 113 ASN A CA 1
ATOM 877 C C . ASN A 1 113 ? 39.543 4.111 -34.819 1.00 80.00 113 ASN A C 1
ATOM 879 O O . ASN A 1 113 ? 39.457 4.699 -35.896 1.00 80.00 113 ASN A O 1
ATOM 883 N N . GLY A 1 114 ? 40.220 4.620 -33.784 1.00 84.19 114 GLY A N 1
ATOM 884 C CA . GLY A 1 114 ? 40.887 5.925 -33.818 1.00 84.19 114 GLY A CA 1
ATOM 885 C C . GLY A 1 114 ? 39.930 7.121 -33.833 1.00 84.19 114 GLY A C 1
ATOM 886 O O . GLY A 1 114 ? 40.333 8.202 -34.257 1.00 84.19 114 GLY A O 1
ATOM 887 N N . ASP A 1 115 ? 38.687 6.921 -33.397 1.00 77.62 115 ASP A N 1
ATOM 888 C CA . ASP A 1 115 ? 37.682 7.966 -33.210 1.00 77.62 115 ASP A CA 1
ATOM 889 C C . ASP A 1 115 ? 37.844 8.595 -31.812 1.00 77.62 115 ASP A C 1
ATOM 891 O O . ASP A 1 115 ? 38.182 7.903 -30.846 1.00 77.62 115 ASP A O 1
ATOM 895 N N . ASP A 1 116 ? 37.660 9.909 -31.691 1.00 64.38 116 ASP A N 1
ATOM 896 C CA . ASP A 1 116 ? 38.116 10.686 -30.524 1.00 64.38 116 ASP A CA 1
ATOM 897 C C . ASP A 1 116 ? 37.184 10.626 -29.300 1.00 64.38 116 ASP A C 1
ATOM 899 O O . ASP A 1 116 ? 37.532 11.114 -28.224 1.00 64.38 116 ASP A O 1
ATOM 903 N N . GLY A 1 117 ? 36.033 9.960 -29.420 1.00 58.25 117 GLY A N 1
ATOM 904 C CA . GLY A 1 117 ? 35.130 9.682 -28.302 1.00 58.25 117 GLY A CA 1
ATOM 905 C C . GLY A 1 117 ? 34.342 10.894 -27.784 1.00 58.25 117 GLY A C 1
ATOM 906 O O . GLY A 1 117 ? 33.596 10.751 -26.811 1.00 58.25 117 GLY A O 1
ATOM 907 N N . GLU A 1 118 ? 34.424 12.058 -28.435 1.00 66.19 118 GLU A N 1
ATOM 908 C CA . GLU A 1 118 ? 33.817 13.321 -27.977 1.00 66.19 118 GLU A CA 1
ATOM 909 C C . GLU A 1 118 ? 32.279 13.221 -27.831 1.00 66.19 118 GLU A C 1
ATOM 911 O O . GLU A 1 118 ? 31.666 13.743 -26.893 1.00 66.19 118 GLU A O 1
ATOM 916 N N . LEU A 1 119 ? 31.631 12.449 -28.711 1.00 57.31 119 LEU A N 1
ATOM 917 C CA . LEU A 1 119 ? 30.184 12.199 -28.667 1.00 57.31 119 LEU A CA 1
ATOM 918 C C . LEU A 1 119 ? 29.757 11.429 -27.404 1.00 57.31 119 LEU A C 1
ATOM 920 O O . LEU A 1 119 ? 28.649 11.598 -26.893 1.00 57.31 119 LEU A O 1
ATOM 924 N N . LEU A 1 120 ? 30.632 10.566 -26.899 1.00 56.19 120 LEU A N 1
ATOM 925 C CA . LEU A 1 120 ? 30.372 9.718 -25.742 1.00 56.19 120 LEU A CA 1
ATOM 926 C C . LEU A 1 120 ? 30.522 10.471 -24.431 1.00 56.19 120 LEU A C 1
ATOM 928 O O . LEU A 1 120 ? 29.710 10.288 -23.523 1.00 56.19 120 LEU A O 1
ATOM 932 N N . GLU A 1 121 ? 31.485 11.382 -24.375 1.00 58.50 121 GLU A N 1
ATOM 933 C CA . GLU A 1 121 ? 31.645 12.325 -23.276 1.00 58.50 121 GLU A CA 1
ATOM 934 C C . GLU A 1 121 ? 30.431 13.269 -23.166 1.00 58.50 121 GLU A C 1
ATOM 936 O O . GLU A 1 121 ? 29.939 13.536 -22.064 1.00 58.50 121 GLU A O 1
ATOM 941 N N . GLN A 1 122 ? 29.847 13.680 -24.301 1.00 62.78 122 GLN A N 1
ATOM 942 C CA . GLN A 1 122 ? 28.573 14.412 -24.329 1.00 62.78 122 GLN A CA 1
ATOM 943 C C . GLN A 1 122 ? 27.388 13.589 -23.812 1.00 62.78 122 GLN A C 1
ATOM 945 O O . GLN A 1 122 ? 26.548 14.123 -23.084 1.00 62.78 122 GLN A O 1
ATOM 950 N N . VAL A 1 123 ? 27.278 12.310 -24.186 1.00 61.03 123 VAL A N 1
ATOM 951 C CA . VAL A 1 123 ? 26.185 11.437 -23.720 1.00 61.03 123 VAL A CA 1
ATOM 952 C C . VAL A 1 123 ? 26.297 11.194 -22.216 1.00 61.03 123 VAL A C 1
ATOM 954 O O . VAL A 1 123 ? 25.307 11.364 -21.505 1.00 61.03 123 VAL A O 1
ATOM 957 N N . PHE A 1 124 ? 27.498 10.898 -21.712 1.00 62.91 124 PHE A N 1
ATOM 958 C CA . PHE A 1 124 ? 27.746 10.769 -20.274 1.00 62.91 124 PHE A CA 1
ATOM 959 C C . PHE A 1 124 ? 27.470 12.075 -19.522 1.00 62.91 124 PHE A C 1
ATOM 961 O O . PHE A 1 124 ? 26.815 12.045 -18.484 1.00 62.91 124 PHE A O 1
ATOM 968 N N . SER A 1 125 ? 27.877 13.227 -20.063 1.00 61.75 125 SER A N 1
ATOM 969 C CA . SER A 1 125 ? 27.571 14.535 -19.465 1.00 61.75 125 SER A CA 1
ATOM 970 C C . SER A 1 125 ? 26.069 14.813 -19.391 1.00 61.75 125 SER A C 1
ATOM 972 O O . SER A 1 125 ? 25.598 15.359 -18.397 1.00 61.75 125 SER A O 1
ATOM 974 N N . LYS A 1 126 ? 25.289 14.412 -20.403 1.00 60.66 126 LYS A N 1
ATOM 975 C CA . LYS A 1 126 ? 23.822 14.554 -20.388 1.00 60.66 126 LYS A CA 1
ATOM 976 C C . LYS A 1 126 ? 23.163 13.624 -19.375 1.00 60.66 126 LYS A C 1
ATOM 978 O O . LYS A 1 126 ? 22.238 14.046 -18.692 1.00 60.66 126 LYS A O 1
ATOM 983 N N . LEU A 1 127 ? 23.656 12.395 -19.251 1.00 59.38 127 LEU A N 1
ATOM 984 C CA . LEU A 1 127 ? 23.148 11.403 -18.303 1.00 59.38 127 LEU A CA 1
ATOM 985 C C . LEU A 1 127 ? 23.438 11.825 -16.851 1.00 59.38 127 LEU A C 1
ATOM 987 O O . LEU A 1 127 ? 22.548 11.808 -16.005 1.00 59.38 127 LEU A O 1
ATOM 991 N N . LEU A 1 128 ? 24.651 12.320 -16.590 1.00 57.22 128 LEU A N 1
ATOM 992 C CA . LEU A 1 128 ? 25.038 12.916 -15.308 1.00 57.22 128 LEU A CA 1
ATOM 993 C C . LEU A 1 128 ? 24.301 14.235 -15.029 1.00 57.22 128 LEU A C 1
ATOM 995 O O . LEU A 1 128 ? 23.982 14.521 -13.878 1.00 57.22 128 LEU A O 1
ATOM 999 N N . GLY A 1 129 ? 23.997 15.024 -16.062 1.00 59.22 129 GLY A N 1
ATOM 1000 C CA . GLY A 1 129 ? 23.182 16.236 -15.958 1.00 59.22 129 GLY A CA 1
ATOM 1001 C C . GLY A 1 129 ? 21.722 15.942 -15.607 1.00 59.22 129 GLY A C 1
ATOM 1002 O O . GLY A 1 129 ? 21.164 16.609 -14.741 1.00 59.22 129 GLY A O 1
ATOM 1003 N N . ALA A 1 130 ? 21.127 14.915 -16.218 1.00 53.75 130 ALA A N 1
ATOM 1004 C CA . ALA A 1 130 ? 19.784 14.441 -15.889 1.00 53.75 130 ALA A CA 1
ATOM 1005 C C . ALA A 1 130 ? 19.719 13.897 -14.454 1.00 53.75 130 ALA A C 1
ATOM 1007 O O . ALA A 1 130 ? 18.801 14.233 -13.712 1.00 53.75 130 ALA A O 1
ATOM 1008 N N . TYR A 1 131 ? 20.742 13.146 -14.032 1.00 50.31 131 TYR A N 1
ATOM 1009 C CA . TYR A 1 131 ? 20.902 12.731 -12.639 1.00 50.31 131 TYR A CA 1
ATOM 1010 C C . TYR A 1 131 ? 20.978 13.947 -11.702 1.00 50.31 131 TYR A C 1
ATOM 1012 O O . TYR A 1 131 ? 20.199 14.041 -10.765 1.00 50.31 131 TYR A O 1
ATOM 1020 N N . ALA A 1 132 ? 21.851 14.921 -11.982 1.00 53.06 132 ALA A N 1
ATOM 1021 C CA . ALA A 1 132 ? 22.017 16.112 -11.144 1.00 53.06 132 ALA A CA 1
ATOM 1022 C C . ALA A 1 132 ? 20.749 16.983 -11.063 1.00 53.06 132 ALA A C 1
ATOM 1024 O O . ALA A 1 132 ? 20.504 17.603 -10.029 1.00 53.06 132 ALA A O 1
ATOM 1025 N N . GLN A 1 133 ? 19.945 17.032 -12.131 1.00 49.78 133 GLN A N 1
ATOM 1026 C CA . GLN A 1 133 ? 18.632 17.684 -12.131 1.00 49.78 133 GLN A CA 1
ATOM 1027 C C . GLN A 1 133 ? 17.608 16.922 -11.288 1.00 49.78 133 GLN A C 1
ATOM 1029 O O . GLN A 1 133 ? 16.826 17.551 -10.584 1.00 49.78 133 GLN A O 1
ATOM 1034 N N . ALA A 1 134 ? 17.628 15.589 -11.328 1.00 47.06 134 ALA A N 1
ATOM 1035 C CA . ALA A 1 134 ? 16.734 14.755 -10.531 1.00 47.06 134 ALA A CA 1
ATOM 1036 C C . ALA A 1 134 ? 17.077 14.780 -9.031 1.00 47.06 134 ALA A C 1
ATOM 1038 O O . ALA A 1 134 ? 16.191 14.623 -8.196 1.00 47.06 134 ALA A O 1
ATOM 1039 N N . THR A 1 135 ? 18.347 14.992 -8.677 1.00 47.91 135 THR A N 1
ATOM 1040 C CA . THR A 1 135 ? 18.832 14.943 -7.287 1.00 47.91 135 THR A CA 1
ATOM 1041 C C . THR A 1 135 ? 19.149 16.310 -6.680 1.00 47.91 135 THR A C 1
ATOM 1043 O O . THR A 1 135 ? 19.588 16.377 -5.531 1.00 47.91 135 THR A O 1
ATOM 1046 N N . SER A 1 136 ? 19.006 17.402 -7.439 1.00 41.81 136 SER A N 1
ATOM 1047 C CA . SER A 1 136 ? 19.435 18.765 -7.064 1.00 41.81 136 SER A CA 1
ATOM 1048 C C . SER A 1 136 ? 20.896 18.871 -6.585 1.00 41.81 136 SER A C 1
ATOM 1050 O O . SER A 1 136 ? 21.302 19.879 -6.008 1.00 41.81 136 SER A O 1
ATOM 1052 N N . THR A 1 137 ? 21.712 17.841 -6.825 1.00 41.41 137 THR A N 1
ATOM 1053 C CA . THR A 1 137 ? 23.122 17.756 -6.428 1.00 41.41 137 THR A CA 1
ATOM 1054 C C . THR A 1 137 ? 23.905 16.946 -7.461 1.00 41.41 137 THR A C 1
ATOM 1056 O O . THR A 1 137 ? 23.549 15.800 -7.738 1.00 41.41 137 THR A O 1
ATOM 1059 N N . PRO A 1 138 ? 24.997 17.481 -8.039 1.00 45.03 138 PRO A N 1
ATOM 1060 C CA . PRO A 1 138 ? 25.836 16.701 -8.937 1.00 45.03 138 PRO A CA 1
ATOM 1061 C C . PRO A 1 138 ? 26.472 15.540 -8.159 1.00 45.03 138 PRO A C 1
ATOM 1063 O O . PRO A 1 138 ? 26.914 15.740 -7.021 1.00 45.03 138 PRO A O 1
ATOM 1066 N N . PRO A 1 139 ? 26.548 14.325 -8.733 1.00 50.88 139 PRO A N 1
ATOM 1067 C CA . PRO A 1 139 ? 27.197 13.220 -8.055 1.00 50.88 139 PRO A CA 1
ATOM 1068 C C . PRO A 1 139 ? 28.663 13.607 -7.872 1.00 50.88 139 PRO A C 1
ATOM 1070 O O . PRO A 1 139 ? 29.380 13.864 -8.840 1.00 50.88 139 PRO A O 1
ATOM 1073 N N . GLY A 1 140 ? 29.114 13.707 -6.619 1.00 49.75 140 GLY A N 1
ATOM 1074 C CA . GLY A 1 140 ? 30.513 14.015 -6.346 1.00 49.75 140 GLY A CA 1
ATOM 1075 C C . GLY A 1 140 ? 31.397 12.980 -7.041 1.00 49.75 140 GLY A C 1
ATOM 1076 O O . GLY A 1 140 ? 31.094 11.789 -6.980 1.00 49.75 140 GLY A O 1
ATOM 1077 N N . ALA A 1 141 ? 32.490 13.407 -7.680 1.00 41.72 141 ALA A N 1
ATOM 1078 C CA . ALA A 1 141 ? 33.373 12.535 -8.469 1.00 41.72 141 ALA A CA 1
ATOM 1079 C C . ALA A 1 141 ? 33.795 11.250 -7.721 1.00 41.72 141 ALA A C 1
ATOM 1081 O O . ALA A 1 141 ? 33.948 10.190 -8.321 1.00 41.72 141 ALA A O 1
ATOM 1082 N N . ALA A 1 142 ? 33.885 11.315 -6.389 1.00 43.12 142 ALA A N 1
ATOM 1083 C CA . ALA A 1 142 ? 34.163 10.172 -5.525 1.00 43.12 142 ALA A CA 1
ATOM 1084 C C . ALA A 1 142 ? 33.050 9.100 -5.491 1.00 43.12 142 ALA A C 1
ATOM 1086 O O . ALA A 1 142 ? 33.338 7.933 -5.255 1.00 43.12 142 ALA A O 1
ATOM 1087 N N . ALA A 1 143 ? 31.775 9.448 -5.679 1.00 48.81 143 ALA A N 1
ATOM 1088 C CA . ALA A 1 143 ? 30.661 8.492 -5.704 1.00 48.81 143 ALA A CA 1
ATOM 1089 C C . ALA A 1 143 ? 30.631 7.685 -7.011 1.00 48.81 143 ALA A C 1
ATOM 1091 O O . ALA A 1 143 ? 30.494 6.465 -6.972 1.00 48.81 143 ALA A O 1
ATOM 1092 N N . VAL A 1 144 ? 30.856 8.357 -8.144 1.00 46.94 144 VAL A N 1
ATOM 1093 C CA . VAL A 1 144 ? 30.965 7.718 -9.465 1.00 46.94 144 VAL A CA 1
ATOM 1094 C C . VAL A 1 144 ? 32.219 6.843 -9.536 1.00 46.94 144 VAL A C 1
ATOM 1096 O O . VAL A 1 144 ? 32.134 5.678 -9.919 1.00 46.94 144 VAL A O 1
ATOM 1099 N N . ALA A 1 145 ? 33.363 7.351 -9.063 1.00 43.75 145 ALA A N 1
ATOM 1100 C CA . ALA A 1 145 ? 34.607 6.586 -9.004 1.00 43.75 145 ALA A CA 1
ATOM 1101 C C . ALA A 1 145 ? 34.477 5.316 -8.145 1.00 43.75 145 ALA A C 1
ATOM 1103 O O . ALA A 1 145 ? 34.924 4.255 -8.566 1.00 43.75 145 ALA A O 1
ATOM 1104 N N . ARG A 1 146 ? 33.793 5.384 -6.992 1.00 47.97 146 ARG A N 1
ATOM 1105 C CA . ARG A 1 146 ? 33.589 4.221 -6.108 1.00 47.97 146 ARG A CA 1
ATOM 1106 C C . ARG A 1 146 ? 32.716 3.129 -6.716 1.00 47.97 146 ARG A C 1
ATOM 1108 O O . ARG A 1 146 ? 32.930 1.964 -6.395 1.00 47.97 146 ARG A O 1
ATOM 1115 N N . GLN A 1 147 ? 31.750 3.469 -7.571 1.00 46.78 147 GLN A N 1
ATOM 1116 C CA . GLN A 1 147 ? 30.971 2.436 -8.258 1.00 46.78 147 GLN A CA 1
ATOM 1117 C C . GLN A 1 147 ? 31.721 1.800 -9.422 1.00 46.78 147 GLN A C 1
ATOM 1119 O O . GLN A 1 147 ? 31.632 0.591 -9.612 1.00 46.78 147 GLN A O 1
ATOM 1124 N N . ILE A 1 148 ? 32.542 2.573 -10.129 1.00 43.19 148 ILE A N 1
ATOM 1125 C CA . ILE A 1 148 ? 33.462 2.024 -11.130 1.00 43.19 148 ILE A CA 1
ATOM 1126 C C . ILE A 1 148 ? 34.482 1.088 -10.456 1.00 43.19 148 ILE A C 1
ATOM 1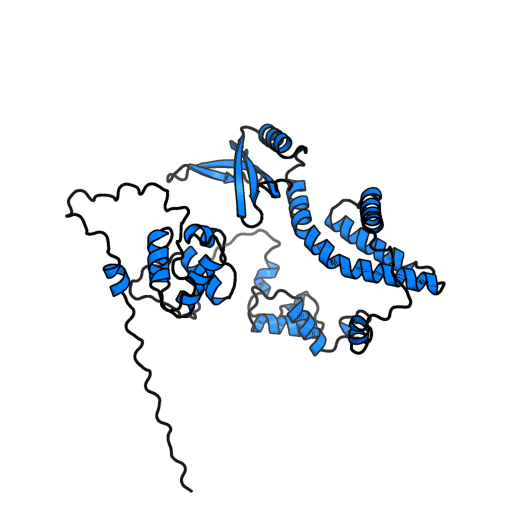128 O O . ILE A 1 148 ? 34.726 -0.014 -10.936 1.00 43.19 148 ILE A O 1
ATOM 1132 N N . GLU A 1 149 ? 35.017 1.476 -9.298 1.00 43.53 149 GLU A N 1
ATOM 1133 C CA . GLU A 1 149 ? 35.988 0.689 -8.529 1.00 43.53 149 GLU A CA 1
ATOM 1134 C C . GLU A 1 149 ? 35.386 -0.618 -7.974 1.00 43.53 149 GLU A C 1
ATOM 1136 O O . GLU A 1 149 ? 36.043 -1.657 -8.008 1.00 43.53 149 GLU A O 1
ATOM 1141 N N . ARG A 1 150 ? 34.110 -0.613 -7.556 1.00 46.00 150 ARG A N 1
ATOM 1142 C CA . ARG A 1 150 ? 33.371 -1.823 -7.142 1.00 46.00 150 ARG A CA 1
ATOM 1143 C C . ARG A 1 150 ? 33.150 -2.811 -8.287 1.00 46.00 150 ARG A C 1
ATOM 1145 O O . ARG A 1 150 ? 33.280 -4.011 -8.073 1.00 46.00 150 ARG A O 1
ATOM 1152 N N . LEU A 1 151 ? 32.864 -2.319 -9.492 1.00 41.53 151 LEU A N 1
ATOM 1153 C CA . LEU A 1 151 ? 32.707 -3.161 -10.685 1.00 41.53 151 LEU A CA 1
ATOM 1154 C C . LEU A 1 151 ? 34.036 -3.791 -11.132 1.00 41.53 151 LEU A C 1
ATOM 1156 O O . LEU A 1 151 ? 34.046 -4.915 -11.624 1.00 41.53 151 LEU A O 1
ATOM 1160 N N . VAL A 1 152 ? 35.158 -3.097 -10.922 1.00 43.28 152 VAL A N 1
ATOM 1161 C CA . VAL A 1 152 ? 36.509 -3.628 -11.176 1.00 43.28 152 VAL A CA 1
ATOM 1162 C C . VAL A 1 152 ? 36.923 -4.655 -10.112 1.00 43.28 152 VAL A C 1
ATOM 1164 O O . VAL A 1 152 ? 37.510 -5.678 -10.449 1.00 43.28 152 VAL A O 1
ATOM 1167 N N . GLN A 1 153 ? 36.596 -4.427 -8.836 1.00 43.16 153 GLN A N 1
ATOM 1168 C CA . GLN A 1 153 ? 36.915 -5.350 -7.733 1.00 43.16 153 GLN A CA 1
ATOM 1169 C C . GLN A 1 153 ? 36.065 -6.627 -7.718 1.00 43.16 153 GLN A C 1
ATOM 1171 O O . GLN A 1 153 ? 36.501 -7.631 -7.162 1.00 43.16 153 GLN A O 1
ATOM 1176 N N . ALA A 1 154 ? 34.878 -6.608 -8.327 1.00 42.72 154 ALA A N 1
ATOM 1177 C CA . ALA A 1 154 ? 34.007 -7.777 -8.463 1.00 42.72 154 ALA A CA 1
ATOM 1178 C C . ALA A 1 154 ? 34.485 -8.794 -9.525 1.00 42.72 154 ALA A C 1
ATOM 1180 O O . ALA A 1 154 ? 33.746 -9.717 -9.848 1.00 42.72 154 ALA A O 1
ATOM 1181 N N . ASP A 1 155 ? 35.686 -8.605 -10.082 1.00 39.94 155 ASP A N 1
ATOM 1182 C CA . ASP A 1 155 ? 36.318 -9.445 -11.112 1.00 39.94 155 ASP A CA 1
ATOM 1183 C C . ASP A 1 155 ? 35.450 -9.697 -12.358 1.00 39.94 155 ASP A C 1
ATOM 1185 O O . ASP A 1 155 ? 35.663 -10.631 -13.123 1.00 39.94 155 ASP A O 1
ATOM 1189 N N . PHE A 1 156 ? 34.507 -8.793 -12.635 1.00 38.53 156 PHE A N 1
ATOM 1190 C CA . PHE A 1 156 ? 33.635 -8.828 -13.818 1.00 38.53 156 PHE A CA 1
ATOM 1191 C C . PHE A 1 156 ? 34.392 -8.640 -15.152 1.00 38.53 156 PHE A C 1
ATOM 1193 O O . PHE A 1 156 ? 33.788 -8.596 -16.223 1.00 38.53 156 PHE A O 1
ATOM 1200 N N . PHE A 1 157 ? 35.714 -8.478 -15.077 1.00 43.19 157 PHE A N 1
ATOM 1201 C CA . PHE A 1 157 ? 36.635 -8.235 -16.183 1.00 43.19 157 PHE A CA 1
ATOM 1202 C C . PHE A 1 157 ? 37.786 -9.257 -16.241 1.00 43.19 157 PHE A C 1
ATOM 1204 O O . PHE A 1 157 ? 38.611 -9.177 -17.153 1.00 43.19 157 PHE A O 1
ATOM 1211 N N . GLY A 1 158 ? 37.866 -10.193 -15.290 1.00 37.38 158 GLY A N 1
ATOM 1212 C CA . GLY A 1 158 ? 38.845 -11.274 -15.290 1.00 37.38 158 GLY A CA 1
ATOM 1213 C C . GLY A 1 158 ? 38.337 -12.444 -16.125 1.00 37.38 158 GLY A C 1
ATOM 1214 O O . GLY A 1 158 ? 37.372 -13.092 -15.751 1.00 37.38 158 GLY A O 1
ATOM 1215 N N . GLU A 1 159 ? 39.002 -12.706 -17.251 1.00 42.12 159 GLU A N 1
ATOM 1216 C CA . GLU A 1 159 ? 38.736 -13.814 -18.190 1.00 42.12 159 GLU A CA 1
ATOM 1217 C C . GLU A 1 159 ? 37.568 -13.619 -19.176 1.00 42.12 159 GLU A C 1
ATOM 1219 O O . GLU A 1 159 ? 36.701 -14.476 -19.333 1.00 42.12 159 GLU A O 1
ATOM 1224 N N . TRP A 1 160 ? 37.594 -12.531 -19.954 1.00 40.72 160 TRP A N 1
ATOM 1225 C CA . TRP A 1 160 ? 36.939 -12.553 -21.268 1.00 40.72 160 TRP A CA 1
ATOM 1226 C C . TRP A 1 160 ? 37.927 -13.078 -22.320 1.00 40.72 160 TRP A C 1
ATOM 1228 O O . TRP A 1 160 ? 38.790 -12.342 -22.800 1.00 40.72 160 TRP A O 1
ATOM 1238 N N . ASP A 1 161 ? 37.818 -14.365 -22.652 1.00 43.44 161 ASP A N 1
ATOM 1239 C CA . ASP A 1 161 ? 38.533 -14.998 -23.764 1.00 43.44 161 ASP A CA 1
ATOM 1240 C C . ASP A 1 161 ? 37.888 -14.572 -25.093 1.00 43.44 161 ASP A C 1
ATOM 1242 O O . ASP A 1 161 ? 36.731 -14.889 -25.373 1.00 43.44 161 ASP A O 1
ATOM 1246 N N . SER A 1 162 ? 38.629 -13.815 -25.903 1.00 41.41 162 SER A N 1
ATOM 1247 C CA . SER A 1 162 ? 38.154 -13.269 -27.177 1.00 41.41 162 SER A CA 1
ATOM 1248 C C . SER A 1 162 ? 37.899 -14.322 -28.261 1.00 41.41 162 SER A C 1
ATOM 1250 O O . SER A 1 162 ? 37.350 -13.968 -29.300 1.00 41.41 162 SER A O 1
ATOM 1252 N N . GLU A 1 163 ? 38.295 -15.584 -28.058 1.00 38.25 163 GLU A N 1
ATOM 1253 C CA . GLU A 1 163 ? 38.158 -16.653 -29.062 1.00 38.25 163 GLU A CA 1
ATOM 1254 C C . GLU A 1 163 ? 37.007 -17.634 -28.784 1.00 38.25 163 GLU A C 1
ATOM 1256 O O . GLU A 1 163 ? 36.743 -18.533 -29.586 1.00 38.25 163 GLU A O 1
ATOM 1261 N N . ARG A 1 164 ? 36.276 -17.475 -27.674 1.00 39.22 164 ARG A N 1
ATOM 1262 C CA . ARG A 1 164 ? 35.167 -18.367 -27.320 1.00 39.22 164 ARG A CA 1
ATOM 1263 C C . ARG A 1 164 ? 33.844 -17.828 -27.873 1.00 39.22 164 ARG A C 1
ATOM 1265 O O . ARG A 1 164 ? 33.157 -17.046 -27.222 1.00 39.22 164 ARG A O 1
ATOM 1272 N N . GLU A 1 165 ? 33.472 -18.257 -29.079 1.00 41.22 165 GLU A N 1
ATOM 1273 C CA . GLU A 1 165 ? 32.124 -18.016 -29.610 1.00 41.22 165 GLU A CA 1
ATOM 1274 C C . GLU A 1 165 ? 31.089 -18.719 -28.714 1.00 41.22 165 GLU A C 1
ATOM 1276 O O . GLU A 1 165 ? 31.036 -19.949 -28.644 1.00 41.22 165 GLU A O 1
ATOM 1281 N N . ASN A 1 166 ? 30.285 -17.932 -27.992 1.00 35.25 166 ASN A N 1
ATOM 1282 C CA . ASN A 1 166 ? 29.175 -18.428 -27.182 1.00 35.25 166 ASN A CA 1
ATOM 1283 C C . ASN A 1 166 ? 27.966 -18.707 -28.095 1.00 35.25 166 ASN A C 1
ATOM 1285 O O . ASN A 1 166 ? 27.354 -17.760 -28.599 1.00 35.25 166 ASN A O 1
ATOM 1289 N N . PRO A 1 167 ? 27.568 -19.976 -28.304 1.00 39.00 167 PRO A N 1
ATOM 1290 C CA . PRO A 1 167 ? 26.519 -20.333 -29.265 1.00 39.00 167 PRO A CA 1
ATOM 1291 C C . PRO A 1 167 ? 25.129 -19.797 -28.881 1.00 39.00 167 PRO A C 1
ATOM 1293 O O . PRO A 1 167 ? 24.262 -19.647 -29.737 1.00 39.00 167 PRO A O 1
ATOM 1296 N N . GLU A 1 168 ? 24.928 -19.440 -27.614 1.00 37.09 168 GLU A N 1
ATOM 1297 C CA . GLU A 1 168 ? 23.712 -18.795 -27.110 1.00 37.09 168 GLU A CA 1
ATOM 1298 C C . GLU A 1 168 ? 23.617 -17.287 -27.416 1.00 37.09 168 GLU A C 1
ATOM 1300 O O . GLU A 1 168 ? 22.524 -16.731 -27.364 1.00 37.09 168 GLU A O 1
ATOM 1305 N N . PHE A 1 169 ? 24.709 -16.647 -27.858 1.00 34.34 169 PHE A N 1
ATOM 1306 C CA . PHE A 1 169 ? 24.696 -15.278 -28.401 1.00 34.34 169 PHE A CA 1
ATOM 1307 C C . PHE A 1 169 ? 24.676 -15.229 -29.937 1.00 34.34 169 PHE A C 1
ATOM 1309 O O . PHE A 1 169 ? 24.098 -14.303 -30.501 1.00 34.34 169 PHE A O 1
ATOM 1316 N N . VAL A 1 170 ? 25.186 -16.259 -30.623 1.00 36.06 170 VAL A N 1
ATOM 1317 C CA . VAL A 1 170 ? 25.075 -16.393 -32.093 1.00 36.06 170 VAL A CA 1
ATOM 1318 C C . VAL A 1 170 ? 23.609 -16.562 -32.534 1.00 36.06 170 VAL A C 1
ATOM 1320 O O . VAL A 1 170 ? 23.216 -16.127 -33.615 1.00 36.06 170 VAL A O 1
ATOM 1323 N N . ALA A 1 171 ? 22.755 -17.122 -31.670 1.00 38.22 171 ALA A N 1
ATOM 1324 C CA . ALA A 1 171 ? 21.314 -17.223 -31.917 1.00 38.22 171 ALA A CA 1
ATOM 1325 C C . ALA A 1 171 ? 20.558 -15.883 -31.773 1.00 38.22 171 ALA A C 1
ATOM 1327 O O . ALA A 1 171 ? 19.460 -15.748 -32.306 1.00 38.22 171 ALA A O 1
ATOM 1328 N N . VAL A 1 172 ? 21.142 -14.885 -31.098 1.00 36.41 172 VAL A N 1
ATOM 1329 C CA . VAL A 1 172 ? 20.573 -13.529 -30.963 1.00 36.41 172 VAL A CA 1
ATOM 1330 C C . VAL A 1 172 ? 21.040 -12.612 -32.106 1.00 36.41 172 VAL A C 1
ATOM 1332 O O . VAL A 1 172 ? 20.374 -11.633 -32.440 1.00 36.41 172 VAL A O 1
ATOM 1335 N N . GLU A 1 173 ? 22.148 -12.953 -32.766 1.00 34.72 173 GLU A N 1
ATOM 1336 C CA . GLU A 1 173 ? 22.783 -12.138 -33.810 1.00 34.72 173 GLU A CA 1
ATOM 1337 C C . GLU A 1 173 ? 22.034 -12.108 -35.152 1.00 34.72 173 GLU A C 1
ATOM 1339 O O . GLU A 1 173 ? 22.211 -11.172 -35.931 1.00 34.72 173 GLU A O 1
ATOM 1344 N N . HIS A 1 174 ? 21.165 -13.083 -35.433 1.00 35.62 174 HIS A N 1
ATOM 1345 C CA . HIS A 1 174 ? 20.509 -13.178 -36.741 1.00 35.62 174 HIS A CA 1
ATOM 1346 C C . HIS A 1 174 ? 19.161 -12.451 -36.869 1.00 35.62 174 HIS A C 1
ATOM 1348 O O . HIS A 1 174 ? 18.708 -12.278 -38.000 1.00 35.62 174 HIS A O 1
ATOM 1354 N N . ASP A 1 175 ? 18.562 -11.969 -35.773 1.00 34.69 175 ASP A N 1
ATOM 1355 C CA . ASP A 1 175 ? 17.210 -11.377 -35.802 1.00 34.69 175 ASP A CA 1
ATOM 1356 C C . ASP A 1 175 ? 17.119 -9.916 -35.334 1.00 34.69 175 ASP A C 1
ATOM 1358 O O . ASP A 1 175 ? 16.030 -9.343 -35.280 1.00 34.69 175 ASP A O 1
ATOM 1362 N N . ILE A 1 176 ? 18.248 -9.255 -35.051 1.00 37.91 176 ILE A N 1
ATOM 1363 C CA . ILE A 1 176 ? 18.235 -7.834 -34.670 1.00 37.91 176 ILE A CA 1
ATOM 1364 C C . ILE A 1 176 ? 19.204 -7.027 -35.544 1.00 37.91 176 ILE A C 1
ATOM 1366 O O . ILE A 1 176 ? 20.313 -6.693 -35.120 1.00 37.91 176 ILE A O 1
ATOM 1370 N N . PRO A 1 177 ? 18.802 -6.650 -36.773 1.00 33.84 177 PRO A N 1
ATOM 1371 C CA . PRO A 1 177 ? 19.521 -5.631 -37.517 1.00 33.84 177 PRO A CA 1
ATOM 1372 C C . PRO A 1 177 ? 19.364 -4.285 -36.794 1.00 33.84 177 PRO A C 1
ATOM 1374 O O . PRO A 1 177 ? 18.256 -3.836 -36.495 1.00 33.84 177 PRO A O 1
ATOM 1377 N N . GLY A 1 178 ? 20.507 -3.667 -36.492 1.00 54.94 178 GLY A N 1
ATOM 1378 C CA . GLY A 1 178 ? 20.648 -2.508 -35.616 1.00 54.94 178 GLY A CA 1
ATOM 1379 C C . GLY A 1 178 ? 19.633 -1.384 -35.828 1.00 54.94 178 GLY A C 1
ATOM 1380 O O . GLY A 1 178 ? 19.348 -0.966 -36.950 1.00 54.94 178 GLY A O 1
ATOM 1381 N N . ARG A 1 179 ? 19.139 -0.819 -34.723 1.00 45.03 179 ARG A N 1
ATOM 1382 C CA . ARG A 1 179 ? 18.282 0.366 -34.759 1.00 45.03 179 ARG A CA 1
ATOM 1383 C C . ARG A 1 179 ? 18.938 1.544 -34.053 1.00 45.03 179 ARG A C 1
ATOM 1385 O O . ARG A 1 179 ? 18.981 1.656 -32.834 1.00 45.03 179 ARG A O 1
ATOM 1392 N N . TRP A 1 180 ? 19.404 2.462 -34.888 1.00 41.97 180 TRP A N 1
ATOM 1393 C CA . TRP A 1 180 ? 19.208 3.895 -34.728 1.00 41.97 180 TRP A CA 1
ATOM 1394 C C . TRP A 1 180 ? 17.888 4.169 -33.993 1.00 41.97 180 TRP A C 1
ATOM 1396 O O . TRP A 1 180 ? 16.856 3.628 -34.398 1.00 41.97 180 TRP A O 1
ATOM 1406 N N . VAL A 1 181 ? 17.900 5.001 -32.946 1.00 44.81 181 VAL A N 1
ATOM 1407 C CA . VAL A 1 181 ? 16.662 5.554 -32.374 1.00 44.81 181 VAL A CA 1
ATOM 1408 C C . VAL A 1 181 ? 15.963 6.265 -33.522 1.00 44.81 181 VAL A C 1
ATOM 1410 O O . VAL A 1 181 ? 16.384 7.334 -33.961 1.00 44.81 181 VAL A O 1
ATOM 1413 N N . THR A 1 182 ? 14.974 5.594 -34.102 1.00 56.66 182 THR A N 1
ATOM 1414 C CA . THR A 1 182 ? 14.243 6.133 -35.235 1.00 56.66 182 THR A CA 1
ATOM 1415 C C . THR A 1 182 ? 13.426 7.276 -34.647 1.00 56.66 182 THR A C 1
ATOM 1417 O O . THR A 1 182 ? 12.647 7.019 -33.726 1.00 56.66 182 THR A O 1
ATOM 1420 N N . PRO A 1 183 ? 13.638 8.533 -35.076 1.00 73.06 183 PRO A N 1
ATOM 1421 C CA . PRO A 1 183 ? 12.849 9.644 -34.562 1.00 73.06 183 PRO A CA 1
ATOM 1422 C C . PRO A 1 183 ? 11.365 9.329 -34.767 1.00 73.06 183 PRO A C 1
ATOM 1424 O O . PRO A 1 183 ? 11.024 8.595 -35.692 1.00 73.06 183 PRO A O 1
ATOM 1427 N N . TRP A 1 184 ? 10.480 9.882 -33.935 1.00 78.00 184 TRP A N 1
ATOM 1428 C CA . TRP A 1 184 ? 9.031 9.646 -34.030 1.00 78.00 184 TRP A CA 1
ATOM 1429 C C . TRP A 1 184 ? 8.493 9.783 -35.469 1.00 78.00 184 TRP A C 1
ATOM 1431 O O . TRP A 1 184 ? 7.668 8.988 -35.909 1.00 78.00 184 TRP A O 1
ATOM 1441 N N . SER A 1 185 ? 9.036 10.735 -36.236 1.00 81.62 185 SER A N 1
ATOM 1442 C CA . SER A 1 185 ? 8.724 10.981 -37.652 1.00 81.62 185 SER A CA 1
ATOM 1443 C C . SER A 1 185 ? 9.190 9.897 -38.635 1.00 81.62 185 SER A C 1
ATOM 1445 O O . SER A 1 185 ? 8.722 9.870 -39.768 1.00 81.62 185 SER A O 1
ATOM 1447 N N . GLY A 1 186 ? 10.122 9.035 -38.235 1.00 78.88 186 GLY A N 1
ATOM 1448 C CA . GLY A 1 186 ? 10.610 7.897 -39.016 1.00 78.88 186 GLY A CA 1
ATOM 1449 C C . GLY A 1 186 ? 9.934 6.569 -38.667 1.00 78.88 186 GLY A C 1
ATOM 1450 O O . GLY A 1 186 ? 10.222 5.565 -39.315 1.00 78.88 186 GLY A O 1
ATOM 1451 N N . LEU A 1 187 ? 9.070 6.543 -37.647 1.00 81.81 187 LEU A N 1
ATOM 1452 C CA . LEU A 1 187 ? 8.243 5.383 -37.329 1.00 81.81 187 LEU A CA 1
ATOM 1453 C C . LEU A 1 187 ? 7.024 5.355 -38.253 1.00 81.81 187 LEU A C 1
ATOM 1455 O O . LEU A 1 187 ? 6.389 6.384 -38.487 1.00 81.81 187 LEU A O 1
ATOM 1459 N N . ASP A 1 188 ? 6.671 4.174 -38.758 1.00 92.88 188 ASP A N 1
ATOM 1460 C CA . ASP A 1 188 ? 5.382 4.010 -39.429 1.00 92.88 188 ASP A CA 1
ATOM 1461 C C . ASP A 1 188 ? 4.220 4.100 -38.422 1.00 92.88 188 ASP A C 1
ATOM 1463 O O . ASP A 1 188 ? 4.402 4.016 -37.204 1.00 92.88 188 ASP A O 1
ATOM 1467 N N . ARG A 1 189 ? 2.995 4.252 -38.932 1.00 88.88 189 ARG A N 1
ATOM 1468 C CA . ARG A 1 189 ? 1.798 4.429 -38.097 1.00 88.88 189 ARG A CA 1
ATOM 1469 C C . ARG A 1 189 ? 1.577 3.280 -37.106 1.00 88.88 189 ARG A C 1
ATOM 1471 O O . ARG A 1 189 ? 1.125 3.520 -35.991 1.00 88.88 189 ARG A O 1
ATOM 1478 N N . SER A 1 190 ? 1.896 2.044 -37.485 1.00 87.94 190 SER A N 1
ATOM 1479 C CA . SER A 1 190 ? 1.749 0.867 -36.621 1.00 87.94 190 SER A CA 1
ATOM 1480 C C . SER A 1 190 ? 2.839 0.794 -35.549 1.00 87.94 190 SER A C 1
ATOM 1482 O O . SER A 1 190 ? 2.623 0.241 -34.473 1.00 87.94 190 SER A O 1
ATOM 1484 N N . GLN A 1 191 ? 4.027 1.329 -35.823 1.00 86.31 191 GLN A N 1
ATOM 1485 C CA . GLN A 1 191 ? 5.102 1.479 -34.844 1.00 86.31 191 GLN A CA 1
ATOM 1486 C C . GLN A 1 191 ? 4.811 2.609 -33.851 1.00 86.31 191 GLN A C 1
ATOM 1488 O O . GLN A 1 191 ? 5.031 2.426 -32.659 1.00 86.31 191 GLN A O 1
ATOM 1493 N N . GLN A 1 192 ? 4.270 3.736 -34.319 1.00 88.94 192 GLN A N 1
ATOM 1494 C CA . GLN A 1 192 ? 3.818 4.834 -33.460 1.00 88.94 192 GLN A CA 1
ATOM 1495 C C . GLN A 1 192 ? 2.688 4.391 -32.522 1.00 88.94 192 GLN A C 1
ATOM 1497 O O . GLN A 1 192 ? 2.733 4.694 -31.334 1.00 88.94 192 GLN A O 1
ATOM 1502 N N . LEU A 1 193 ? 1.717 3.621 -33.032 1.00 88.25 193 LEU A N 1
ATOM 1503 C CA . LEU A 1 193 ? 0.622 3.068 -32.229 1.00 88.25 193 LEU A CA 1
ATOM 1504 C C . LEU A 1 193 ? 1.146 2.179 -31.094 1.00 88.25 193 LEU A C 1
ATOM 1506 O O . LEU A 1 193 ? 0.858 2.436 -29.933 1.00 88.25 193 LEU A O 1
ATOM 1510 N N . ARG A 1 194 ? 1.994 1.196 -31.425 1.00 80.44 194 ARG A N 1
ATOM 1511 C CA . ARG A 1 194 ? 2.589 0.291 -30.430 1.00 80.44 194 ARG A CA 1
ATOM 1512 C C . ARG A 1 194 ? 3.416 1.029 -29.385 1.00 80.44 194 ARG A C 1
ATOM 1514 O O . ARG A 1 194 ? 3.388 0.660 -28.218 1.00 80.44 194 ARG A O 1
ATOM 1521 N N . ALA A 1 195 ? 4.140 2.072 -29.789 1.00 76.50 195 ALA A N 1
ATOM 1522 C CA . ALA A 1 195 ? 4.893 2.898 -28.853 1.00 76.50 195 ALA A CA 1
ATOM 1523 C C . ALA A 1 195 ? 3.971 3.632 -27.862 1.00 76.50 195 ALA A C 1
ATOM 1525 O O . ALA A 1 195 ? 4.298 3.701 -26.683 1.00 76.50 195 ALA A O 1
ATOM 1526 N N . LEU A 1 196 ? 2.816 4.133 -28.314 1.00 84.31 196 LEU A N 1
ATOM 1527 C CA . LEU A 1 196 ? 1.827 4.772 -27.438 1.00 84.31 196 LEU A CA 1
ATOM 1528 C C . LEU A 1 196 ? 1.130 3.757 -26.526 1.00 84.31 196 LEU A C 1
ATOM 1530 O O . LEU A 1 196 ? 0.969 4.025 -25.345 1.00 84.31 196 LEU A O 1
ATOM 1534 N N . GLU A 1 197 ? 0.785 2.574 -27.029 1.00 81.38 197 GLU A N 1
ATOM 1535 C CA . GLU A 1 197 ? 0.196 1.495 -26.218 1.00 81.38 197 GLU A CA 1
ATOM 1536 C C . GLU A 1 197 ? 1.156 0.980 -25.136 1.00 81.38 197 GLU A C 1
ATOM 1538 O O . GLU A 1 197 ? 0.721 0.614 -24.052 1.00 81.38 197 GLU A O 1
ATOM 1543 N N . THR A 1 198 ? 2.461 0.950 -25.422 1.00 76.38 198 THR A N 1
ATOM 1544 C CA . THR A 1 198 ? 3.467 0.383 -24.507 1.00 76.38 198 THR A CA 1
ATOM 1545 C C . THR A 1 198 ? 3.954 1.388 -23.464 1.00 76.38 198 THR A C 1
ATOM 1547 O O . THR A 1 198 ? 4.360 0.990 -22.376 1.00 76.38 198 THR A O 1
ATOM 1550 N N . HIS A 1 199 ? 3.987 2.681 -23.800 1.00 77.31 199 HIS A N 1
ATOM 1551 C CA . HIS A 1 199 ? 4.696 3.685 -22.997 1.00 77.31 199 HIS A CA 1
ATOM 1552 C C . HIS A 1 199 ? 3.822 4.826 -22.471 1.00 77.31 199 HIS A C 1
ATOM 1554 O O . HIS A 1 199 ? 4.326 5.650 -21.709 1.00 77.31 199 HIS A O 1
ATOM 1560 N N . VAL A 1 200 ? 2.554 4.914 -22.877 1.00 79.81 200 VAL A N 1
ATOM 1561 C CA . VAL A 1 200 ? 1.602 5.873 -22.305 1.00 79.81 200 VAL A CA 1
ATOM 1562 C C . VAL A 1 200 ? 0.731 5.137 -21.301 1.00 79.81 200 VAL A C 1
ATOM 1564 O O . VAL A 1 200 ? 0.158 4.099 -21.620 1.00 79.81 200 VAL A O 1
ATOM 1567 N N . ASP A 1 201 ? 0.649 5.688 -20.094 1.00 83.06 201 ASP A N 1
ATOM 1568 C CA . ASP A 1 201 ? -0.327 5.258 -19.105 1.00 83.06 201 ASP A CA 1
ATOM 1569 C C . ASP A 1 201 ? -1.708 5.791 -19.504 1.00 83.06 201 ASP A C 1
ATOM 1571 O O . ASP A 1 201 ? -1.894 6.999 -19.677 1.00 83.06 201 ASP A O 1
ATOM 1575 N N . TRP A 1 202 ? -2.646 4.872 -19.713 1.00 85.69 202 TRP A N 1
ATOM 1576 C CA . TRP A 1 202 ? -4.013 5.172 -20.130 1.00 85.69 202 TRP A CA 1
ATOM 1577 C C . TRP A 1 202 ? -5.003 5.121 -18.964 1.00 85.69 202 TRP A C 1
ATOM 1579 O O . TRP A 1 202 ? -6.205 5.248 -19.202 1.00 85.69 202 TRP A O 1
ATOM 1589 N N . ASP A 1 203 ? -4.541 4.952 -17.720 1.00 83.81 203 ASP A N 1
ATOM 1590 C CA . ASP A 1 203 ? -5.427 4.994 -16.559 1.00 83.81 203 ASP A CA 1
ATOM 1591 C C . ASP A 1 203 ? -6.201 6.320 -16.514 1.00 83.81 203 ASP A C 1
ATOM 1593 O O . ASP A 1 203 ? -5.655 7.416 -16.651 1.00 83.81 203 ASP A O 1
ATOM 1597 N N . GLY A 1 204 ? -7.521 6.206 -16.359 1.00 81.00 204 GLY A N 1
ATOM 1598 C CA . GLY A 1 204 ? -8.439 7.345 -16.381 1.00 81.00 204 GLY A CA 1
ATOM 1599 C C . GLY A 1 204 ? -8.918 7.783 -17.770 1.00 81.00 204 GLY A C 1
ATOM 1600 O O . GLY A 1 204 ? -9.771 8.663 -17.827 1.00 81.00 204 GLY A O 1
ATOM 1601 N N . PHE A 1 205 ? -8.445 7.167 -18.860 1.00 84.19 205 PHE A N 1
ATOM 1602 C CA . PHE A 1 205 ? -9.015 7.332 -20.202 1.00 84.19 205 PHE A CA 1
ATOM 1603 C C . PHE A 1 205 ? -9.944 6.169 -20.534 1.00 84.19 205 PHE A C 1
ATOM 1605 O O . PHE A 1 205 ? -9.584 5.002 -20.363 1.00 84.19 205 PHE A O 1
ATOM 1612 N N . ASP A 1 206 ? -11.114 6.457 -21.097 1.00 88.75 206 ASP A N 1
ATOM 1613 C CA . ASP A 1 206 ? -11.882 5.409 -21.759 1.00 88.75 206 ASP A CA 1
ATOM 1614 C C . ASP A 1 206 ? -11.273 5.038 -23.135 1.00 88.75 206 ASP A C 1
ATOM 1616 O O . ASP A 1 206 ? -10.336 5.661 -23.659 1.00 88.75 206 ASP A O 1
ATOM 1620 N N . TRP A 1 207 ? -11.787 3.968 -23.744 1.00 85.94 207 TRP A N 1
ATOM 1621 C CA . TRP A 1 207 ? -11.288 3.472 -25.033 1.00 85.94 207 TRP A CA 1
ATOM 1622 C C . TRP A 1 207 ? -11.509 4.467 -26.193 1.00 85.94 207 TRP A C 1
ATOM 1624 O O . TRP A 1 207 ? -10.779 4.445 -27.188 1.00 85.94 207 TRP A O 1
ATOM 1634 N N . VAL A 1 208 ? -12.513 5.342 -26.090 1.00 88.00 208 VAL A N 1
ATOM 1635 C CA . VAL A 1 208 ? -12.816 6.378 -27.083 1.00 88.00 208 VAL A CA 1
ATOM 1636 C C . VAL A 1 208 ? -11.822 7.524 -26.943 1.00 88.00 208 VAL A C 1
ATOM 1638 O O . VAL A 1 208 ? -11.254 7.976 -27.941 1.00 88.00 208 VAL A O 1
ATOM 1641 N N . GLU A 1 209 ? -11.576 7.974 -25.717 1.00 88.62 209 GLU A N 1
ATOM 1642 C CA . GLU A 1 209 ? -10.683 9.083 -25.398 1.00 88.62 209 GLU A CA 1
ATOM 1643 C C . GLU A 1 209 ? -9.230 8.744 -25.737 1.00 88.62 209 GLU A C 1
ATOM 1645 O O . GLU A 1 209 ? -8.572 9.500 -26.458 1.00 88.62 209 GLU A O 1
ATOM 1650 N N . SER A 1 210 ? -8.756 7.568 -25.321 1.00 90.81 210 SER A N 1
ATOM 1651 C CA . SER A 1 210 ? -7.427 7.056 -25.683 1.00 90.81 210 SER A CA 1
ATOM 1652 C C . SER A 1 210 ? -7.250 6.946 -27.203 1.00 90.81 210 SER A C 1
ATOM 1654 O O . SER A 1 210 ? -6.215 7.343 -27.750 1.00 90.81 210 SER A O 1
ATOM 1656 N N . GLY A 1 211 ? -8.291 6.521 -27.928 1.00 91.25 211 GLY A N 1
ATOM 1657 C CA . GLY A 1 211 ? -8.308 6.487 -29.392 1.00 91.25 211 GLY A CA 1
ATOM 1658 C C . GLY A 1 211 ? -8.256 7.874 -30.052 1.00 91.25 211 GLY A C 1
ATOM 1659 O O . GLY A 1 211 ? -7.613 8.052 -31.094 1.00 91.25 211 GLY A O 1
ATOM 1660 N N . VAL A 1 212 ? -8.908 8.885 -29.471 1.00 91.62 212 VAL A N 1
ATOM 1661 C CA . VAL A 1 212 ? -8.840 10.284 -29.933 1.00 91.62 212 VAL A CA 1
ATOM 1662 C C . VAL A 1 212 ? -7.438 10.855 -29.718 1.00 91.62 212 VAL A C 1
ATOM 1664 O O . VAL A 1 212 ? -6.861 11.386 -30.671 1.00 91.62 212 VAL A O 1
ATOM 1667 N N . VAL A 1 213 ? -6.864 10.682 -28.526 1.00 90.62 213 VAL A N 1
ATOM 1668 C CA . VAL A 1 213 ? -5.519 11.171 -28.183 1.00 90.62 213 VAL A CA 1
ATOM 1669 C C . VAL A 1 213 ? -4.462 10.510 -29.060 1.00 90.62 213 VAL A C 1
ATOM 1671 O O . VAL A 1 213 ? -3.680 11.201 -29.713 1.00 90.62 213 VAL A O 1
ATOM 1674 N N . THR A 1 214 ? -4.497 9.183 -29.174 1.00 94.31 214 THR A N 1
ATOM 1675 C CA . THR A 1 214 ? -3.574 8.404 -30.010 1.00 94.31 214 THR A CA 1
ATOM 1676 C C . THR A 1 214 ? -3.585 8.877 -31.460 1.00 94.31 214 THR A C 1
ATOM 1678 O O . THR A 1 214 ? -2.537 9.120 -32.061 1.00 94.31 214 THR A O 1
ATOM 1681 N N . ARG A 1 215 ? -4.777 9.078 -32.029 1.00 96.44 215 ARG A N 1
ATOM 1682 C CA . ARG A 1 215 ? -4.938 9.617 -33.384 1.00 96.44 215 ARG A CA 1
ATOM 1683 C C . ARG A 1 215 ? -4.349 11.020 -33.512 1.00 96.44 215 ARG A C 1
ATOM 1685 O O . ARG A 1 215 ? -3.611 11.262 -34.460 1.00 96.44 215 ARG A O 1
ATOM 1692 N N . ASN A 1 216 ? -4.643 11.919 -32.576 1.00 92.31 216 ASN A N 1
ATOM 1693 C CA . ASN A 1 216 ? -4.169 13.301 -32.617 1.00 92.31 216 ASN A CA 1
ATOM 1694 C C . ASN A 1 216 ? -2.631 13.391 -32.510 1.00 92.31 216 ASN A C 1
ATOM 1696 O O . ASN A 1 216 ? -2.017 14.189 -33.221 1.00 92.31 216 ASN A O 1
ATOM 1700 N N . VAL A 1 217 ? -2.006 12.541 -31.689 1.00 93.12 217 VAL A N 1
ATOM 1701 C CA . VAL A 1 217 ? -0.541 12.437 -31.550 1.00 93.12 217 VAL A CA 1
ATOM 1702 C C . VAL A 1 217 ? 0.103 11.895 -32.831 1.00 93.12 217 VAL A C 1
ATOM 1704 O O . VAL A 1 217 ? 1.071 12.469 -33.331 1.00 93.12 217 VAL A O 1
ATOM 1707 N N . ILE A 1 218 ? -0.459 10.828 -33.408 1.00 93.31 218 ILE A N 1
ATOM 1708 C CA . ILE A 1 218 ? 0.006 10.237 -34.676 1.00 93.31 218 ILE A CA 1
ATOM 1709 C C . ILE A 1 218 ? -0.134 11.225 -35.843 1.00 93.31 218 ILE A C 1
ATOM 1711 O O . ILE A 1 218 ? 0.739 11.302 -36.704 1.00 93.31 218 ILE A O 1
ATOM 1715 N N . GLU A 1 219 ? -1.208 12.015 -35.869 1.00 93.62 219 GLU A N 1
ATOM 1716 C CA . GLU A 1 219 ? -1.436 13.065 -36.872 1.00 93.62 219 GLU A CA 1
ATOM 1717 C C . GLU A 1 219 ? -0.514 14.284 -36.698 1.00 93.62 219 GLU A C 1
ATOM 1719 O O . GLU A 1 219 ? -0.550 15.204 -37.516 1.00 93.62 219 GLU A O 1
ATOM 1724 N N . GLY A 1 220 ? 0.324 14.306 -35.655 1.00 91.12 220 GLY A N 1
ATOM 1725 C CA . GLY A 1 220 ? 1.258 15.397 -35.392 1.00 91.12 220 GLY A CA 1
ATOM 1726 C C . GLY A 1 220 ? 0.562 16.692 -34.984 1.00 91.12 220 GLY A C 1
ATOM 1727 O O . GLY A 1 220 ? 1.092 17.779 -35.226 1.00 91.12 220 GLY A O 1
ATOM 1728 N N . LYS A 1 221 ? -0.635 16.603 -34.387 1.00 90.00 221 LYS A N 1
ATOM 1729 C CA . LYS A 1 221 ? -1.305 17.783 -33.837 1.00 90.00 221 LYS A CA 1
ATOM 1730 C C . LYS A 1 221 ? -0.452 18.389 -32.714 1.00 90.00 221 LYS A C 1
ATOM 1732 O O . LYS A 1 221 ? 0.249 17.655 -32.013 1.00 90.00 221 LYS A O 1
ATOM 1737 N N . PRO A 1 222 ? -0.499 19.717 -32.522 1.00 86.25 222 PRO A N 1
ATOM 1738 C CA . PRO A 1 222 ? 0.168 20.346 -31.388 1.00 86.25 222 PRO A CA 1
ATOM 1739 C C . PRO A 1 222 ? -0.466 19.868 -30.071 1.00 86.25 222 PRO A C 1
ATOM 1741 O O . PRO A 1 222 ? -1.629 19.455 -30.058 1.00 86.25 222 PRO A O 1
ATOM 1744 N N . LYS A 1 223 ? 0.303 19.892 -28.976 1.00 84.56 223 LYS A N 1
ATOM 1745 C CA . LYS A 1 223 ? -0.055 19.273 -27.685 1.00 84.56 223 LYS A CA 1
ATOM 1746 C C . LYS A 1 223 ? -1.412 19.738 -27.154 1.00 84.56 223 LYS A C 1
ATOM 1748 O O . LYS A 1 223 ? -2.183 18.937 -26.636 1.00 84.56 223 LYS A O 1
ATOM 1753 N N . GLU A 1 224 ? -1.740 21.010 -27.345 1.00 84.44 224 GLU A N 1
ATOM 1754 C CA . GLU A 1 224 ? -2.989 21.641 -26.899 1.00 84.44 224 GLU A CA 1
ATOM 1755 C C . GLU A 1 224 ? -4.225 21.039 -27.587 1.00 84.44 224 GLU A C 1
ATOM 1757 O O . GLU A 1 224 ? -5.350 21.195 -27.116 1.00 84.44 224 GLU A O 1
ATOM 1762 N N . ARG A 1 225 ? -4.012 20.331 -28.701 1.00 88.50 225 ARG A N 1
ATOM 1763 C CA . ARG A 1 225 ? -5.043 19.679 -29.509 1.00 88.50 225 ARG A CA 1
ATOM 1764 C C . ARG A 1 225 ? -5.071 18.165 -29.378 1.00 88.50 225 ARG A C 1
ATOM 1766 O O . ARG A 1 225 ? -5.845 17.519 -30.079 1.00 88.50 225 ARG A O 1
ATOM 1773 N N . TRP A 1 226 ? -4.244 17.574 -28.518 1.00 92.00 226 TRP A N 1
ATOM 1774 C CA . TRP A 1 226 ? -4.250 16.120 -28.331 1.00 92.00 226 TRP A CA 1
ATOM 1775 C C . TRP A 1 226 ? -5.580 15.622 -27.766 1.00 92.00 226 TRP A C 1
ATOM 1777 O O . TRP A 1 226 ? -6.045 14.564 -28.174 1.00 92.00 226 TRP A O 1
ATOM 1787 N N . PHE A 1 227 ? -6.243 16.433 -26.944 1.00 91.38 227 PHE A N 1
ATOM 1788 C CA . PHE A 1 227 ? -7.530 16.111 -26.323 1.00 91.38 227 PHE A CA 1
ATOM 1789 C C . PHE A 1 227 ? -8.741 16.713 -27.059 1.00 91.38 227 PHE A C 1
ATOM 1791 O O . PHE A 1 227 ? -9.876 16.523 -26.634 1.00 91.38 227 PHE A O 1
ATOM 1798 N N . GLU A 1 228 ? -8.545 17.418 -28.183 1.00 91.62 228 GLU A N 1
ATOM 1799 C CA . GLU A 1 228 ? -9.676 17.926 -28.971 1.00 91.62 228 GLU A CA 1
ATOM 1800 C C . GLU A 1 228 ? -10.531 16.746 -29.468 1.00 91.62 228 GLU A C 1
ATOM 1802 O O . GLU A 1 228 ? -10.086 15.938 -30.292 1.00 91.62 228 GLU A O 1
ATOM 1807 N N . GLY A 1 229 ? -11.769 16.670 -28.972 1.00 88.19 229 GLY A N 1
ATOM 1808 C CA . GLY A 1 229 ? -12.738 15.628 -29.318 1.00 88.19 229 GLY A CA 1
ATOM 1809 C C . GLY A 1 229 ? -12.946 14.536 -28.263 1.00 88.19 229 GLY A C 1
ATOM 1810 O O . GLY A 1 229 ? -13.742 13.639 -28.525 1.00 88.19 229 GLY A O 1
ATOM 1811 N N . THR A 1 230 ? -12.309 14.605 -27.087 1.00 84.19 230 THR A N 1
ATOM 1812 C CA . THR A 1 230 ? -12.513 13.646 -25.975 1.00 84.19 230 THR A CA 1
ATOM 1813 C C . THR A 1 230 ? -13.775 13.911 -25.135 1.00 84.19 230 THR A C 1
ATOM 1815 O O . THR A 1 230 ? -13.861 13.482 -24.000 1.00 84.19 230 THR A O 1
ATOM 1818 N N . GLY A 1 231 ? -14.782 14.625 -25.652 1.00 73.25 231 GLY A N 1
ATOM 1819 C CA . GLY A 1 231 ? -16.125 14.671 -25.044 1.00 73.25 231 GLY A CA 1
ATOM 1820 C C . GLY A 1 231 ? -16.285 15.307 -23.650 1.00 73.25 231 GLY A C 1
ATOM 1821 O O . GLY A 1 231 ? -17.418 15.375 -23.185 1.00 73.25 2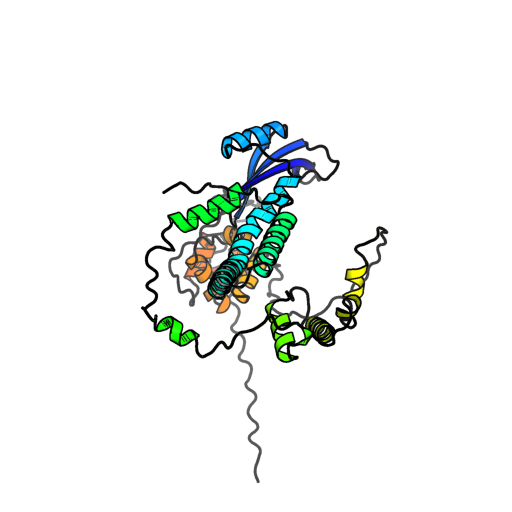31 GLY A O 1
ATOM 1822 N N . GLY A 1 232 ? -15.229 15.812 -23.002 1.00 57.94 232 GLY A N 1
ATOM 1823 C CA . GLY A 1 232 ? -15.354 16.486 -21.697 1.00 57.94 232 GLY A CA 1
ATOM 1824 C C . GLY A 1 232 ? -14.061 16.733 -20.913 1.00 57.94 232 GLY A C 1
ATOM 1825 O O . GLY A 1 232 ? -14.064 17.531 -19.983 1.00 57.94 232 GLY A O 1
ATOM 1826 N N . VAL A 1 233 ? -12.930 16.129 -21.290 1.00 55.62 233 VAL A N 1
ATOM 1827 C CA . VAL A 1 233 ? -11.667 16.275 -20.527 1.00 55.62 233 VAL A CA 1
ATOM 1828 C C . VAL A 1 233 ? -11.019 17.660 -20.685 1.00 55.62 233 VAL A C 1
ATOM 1830 O O . VAL A 1 233 ? -10.218 18.085 -19.853 1.00 55.62 233 VAL A O 1
ATOM 1833 N N . GLN A 1 234 ? -11.373 18.403 -21.736 1.00 52.53 234 GLN A N 1
ATOM 1834 C CA . GLN A 1 234 ? -10.725 19.681 -22.027 1.00 52.53 234 GLN A CA 1
ATOM 1835 C C . GLN A 1 234 ? -11.052 20.760 -20.982 1.00 52.53 234 GLN A C 1
ATOM 1837 O O . GLN A 1 234 ? -10.185 21.577 -20.695 1.00 52.53 234 GLN A O 1
ATOM 1842 N N . ASP A 1 235 ? -12.223 20.695 -20.338 1.00 46.50 235 ASP A N 1
ATOM 1843 C CA . ASP A 1 235 ? -12.606 21.644 -19.284 1.00 46.50 235 ASP A CA 1
ATOM 1844 C C . ASP A 1 235 ? -11.894 21.356 -17.945 1.00 46.50 235 ASP A C 1
ATOM 1846 O O . ASP A 1 235 ? -11.604 22.288 -17.199 1.00 46.50 235 ASP A O 1
ATOM 1850 N N . ALA A 1 236 ? -11.497 20.105 -17.675 1.00 49.75 236 ALA A N 1
ATOM 1851 C CA . ALA A 1 236 ? -10.795 19.728 -16.442 1.00 49.75 236 ALA A CA 1
ATOM 1852 C C . ALA A 1 236 ? -9.301 20.114 -16.440 1.00 49.75 236 ALA A C 1
ATOM 1854 O O . ALA A 1 236 ? -8.741 20.419 -15.391 1.00 49.75 236 ALA A O 1
ATOM 1855 N N . ILE A 1 237 ? -8.646 20.141 -17.608 1.00 47.81 237 ILE A N 1
ATOM 1856 C CA . ILE A 1 237 ? -7.198 20.413 -17.711 1.00 47.81 237 ILE A CA 1
ATOM 1857 C C . ILE A 1 237 ? -6.891 21.925 -17.705 1.00 47.81 237 ILE A C 1
ATOM 1859 O O . ILE A 1 237 ? -5.784 22.331 -17.350 1.00 47.81 237 ILE A O 1
ATOM 1863 N N . THR A 1 238 ? -7.853 22.785 -18.061 1.00 45.22 238 THR A N 1
ATOM 1864 C CA . THR A 1 238 ? -7.661 24.250 -18.055 1.00 45.22 238 THR A CA 1
ATOM 1865 C C . THR A 1 238 ? -8.007 24.957 -16.740 1.00 45.22 238 THR A C 1
ATOM 1867 O O . THR A 1 238 ? -7.616 26.115 -16.589 1.00 45.22 238 THR A O 1
ATOM 1870 N N . GLU A 1 239 ? -8.678 24.314 -15.777 1.00 37.41 239 GLU A N 1
ATOM 1871 C CA . GLU A 1 239 ? -9.109 24.981 -14.531 1.00 37.41 239 GLU A CA 1
ATOM 1872 C C . GLU A 1 239 ? -8.106 24.937 -13.356 1.00 37.41 239 GLU A C 1
ATOM 1874 O O . GLU A 1 239 ? -8.276 25.690 -12.398 1.00 37.41 239 GLU A O 1
ATOM 1879 N N . GLU A 1 240 ? -6.996 24.192 -13.421 1.00 42.22 240 GLU A N 1
ATOM 1880 C CA . GLU A 1 240 ? -6.034 24.114 -12.296 1.00 42.22 240 GLU A CA 1
ATOM 1881 C C . GLU A 1 240 ? -5.098 25.337 -12.116 1.00 42.22 240 GLU A C 1
ATOM 1883 O O . GLU A 1 240 ? -4.231 25.340 -11.243 1.00 42.22 240 GLU A O 1
ATOM 1888 N N . PHE A 1 241 ? -5.291 26.434 -12.863 1.00 35.53 241 PHE A N 1
ATOM 1889 C CA . PHE A 1 241 ? -4.520 27.680 -12.695 1.00 35.53 241 PHE A CA 1
ATOM 1890 C C . PHE A 1 241 ? -5.383 28.963 -12.616 1.00 35.53 241 PHE A C 1
ATOM 1892 O O . PHE A 1 241 ? -5.105 29.949 -13.300 1.00 35.53 241 PHE A O 1
ATOM 1899 N N . SER A 1 242 ? -6.402 29.028 -11.746 1.00 30.28 242 SER A N 1
ATOM 1900 C CA . SER A 1 242 ? -6.778 30.289 -11.056 1.00 30.28 242 SER A CA 1
ATOM 1901 C C . SER A 1 242 ? -7.852 30.135 -9.965 1.00 30.28 242 SER A C 1
ATOM 1903 O O . SER A 1 242 ? -8.742 29.303 -10.101 1.00 30.28 242 SER A O 1
ATOM 1905 N N . PRO A 1 243 ? -7.843 30.980 -8.907 1.00 34.59 243 PRO A N 1
ATOM 1906 C CA . PRO A 1 243 ? -8.715 30.829 -7.748 1.00 34.59 243 PRO A CA 1
ATOM 1907 C C . PRO A 1 243 ? -9.977 31.697 -7.867 1.00 34.59 243 PRO A C 1
ATOM 1909 O O . PRO A 1 243 ? -9.929 32.905 -7.637 1.00 34.59 243 PRO A O 1
ATOM 1912 N N . ALA A 1 244 ? -11.134 31.100 -8.159 1.00 30.42 244 ALA A N 1
ATOM 1913 C CA . ALA A 1 244 ? -12.424 31.704 -7.816 1.00 30.42 244 ALA A CA 1
ATOM 1914 C C . ALA A 1 244 ? -13.549 30.663 -7.741 1.00 30.42 244 ALA A C 1
ATOM 1916 O O . ALA A 1 244 ? -14.051 30.153 -8.734 1.00 30.42 244 ALA A O 1
ATOM 1917 N N . PHE A 1 245 ? -13.970 30.425 -6.507 1.00 29.77 245 PHE A N 1
ATOM 1918 C CA . PHE A 1 245 ? -15.085 29.602 -6.064 1.00 29.77 245 PHE A CA 1
ATOM 1919 C C . PHE A 1 245 ? -16.436 30.001 -6.696 1.00 29.77 245 PHE A C 1
ATOM 1921 O O . PHE A 1 245 ? -16.836 31.165 -6.592 1.00 29.77 245 PHE A O 1
ATOM 1928 N N . ARG A 1 246 ? -17.207 29.034 -7.223 1.00 26.22 246 ARG A N 1
ATOM 1929 C CA . ARG A 1 246 ? -18.685 29.080 -7.220 1.00 26.22 246 ARG A CA 1
ATOM 1930 C C . ARG A 1 246 ? -19.328 27.698 -7.380 1.00 26.22 246 ARG A C 1
ATOM 1932 O O . ARG A 1 246 ? -19.119 27.002 -8.360 1.00 26.22 246 ARG A O 1
ATOM 1939 N N . ILE A 1 247 ? -20.175 27.371 -6.407 1.00 33.84 247 ILE A N 1
ATOM 1940 C CA . ILE A 1 247 ? -21.041 26.191 -6.330 1.00 33.84 247 ILE A CA 1
ATOM 1941 C C . ILE A 1 247 ? -22.195 26.314 -7.339 1.00 33.84 247 ILE A C 1
ATOM 1943 O O . ILE A 1 247 ? -22.919 27.313 -7.316 1.00 33.84 247 ILE A O 1
ATOM 1947 N N . SER A 1 248 ? -22.447 25.272 -8.138 1.00 26.86 248 SER A N 1
ATOM 1948 C CA . SER A 1 248 ? -23.806 24.933 -8.579 1.00 26.86 248 SER A CA 1
ATOM 1949 C C . SER A 1 248 ? -23.950 23.444 -8.909 1.00 26.86 248 SER A C 1
ATOM 1951 O O . SER A 1 248 ? -23.124 22.847 -9.586 1.00 26.86 248 SER A O 1
ATOM 1953 N N . THR A 1 249 ? -25.015 22.874 -8.363 1.00 40.03 249 THR A N 1
ATOM 1954 C CA . THR A 1 249 ? -25.474 21.482 -8.372 1.00 40.03 249 THR A CA 1
ATOM 1955 C C . THR A 1 249 ? -26.218 21.111 -9.657 1.00 40.03 249 THR A C 1
ATOM 1957 O O . THR A 1 249 ? -27.126 21.864 -9.989 1.00 40.03 249 THR A O 1
ATOM 1960 N N . MET A 1 250 ? -25.947 19.940 -10.257 1.00 25.72 250 MET A N 1
ATOM 1961 C CA . MET A 1 250 ? -26.877 18.993 -10.937 1.00 25.72 250 MET A CA 1
ATOM 1962 C C . MET A 1 250 ? -26.085 17.683 -11.150 1.00 25.72 250 MET A C 1
ATOM 1964 O O . MET A 1 250 ? -25.037 17.715 -11.774 1.00 25.72 250 MET A O 1
ATOM 1968 N N . SER A 1 251 ? -26.324 16.586 -10.422 1.00 43.38 251 SER A N 1
ATOM 1969 C CA . SER A 1 251 ? -27.362 15.568 -10.652 1.00 43.38 251 SER A CA 1
ATOM 1970 C C . SER A 1 251 ? -27.518 15.185 -12.122 1.00 43.38 251 SER A C 1
ATOM 1972 O O . SER A 1 251 ? -28.374 15.752 -12.780 1.00 43.38 251 SER A O 1
ATOM 1974 N N . ASP A 1 252 ? -26.745 14.195 -12.577 1.00 31.28 252 ASP A N 1
ATOM 1975 C CA . ASP A 1 252 ? -27.217 13.155 -13.495 1.00 31.28 252 ASP A CA 1
ATOM 1976 C C . ASP A 1 252 ? -26.355 11.891 -13.346 1.00 31.28 252 ASP A C 1
ATOM 1978 O O . ASP A 1 252 ? -25.132 11.935 -13.227 1.00 31.28 252 ASP A O 1
ATOM 1982 N N . LYS A 1 253 ? -27.048 10.759 -13.245 1.00 39.53 253 LYS A N 1
ATOM 1983 C CA . LYS A 1 253 ? -26.555 9.430 -12.872 1.00 39.53 253 LYS A CA 1
ATOM 1984 C C . LYS A 1 253 ? -26.324 8.625 -14.156 1.00 39.53 253 LYS A C 1
ATOM 1986 O O . LYS A 1 253 ? -27.299 8.453 -14.886 1.00 39.53 253 LYS A O 1
ATOM 1991 N N . PRO A 1 254 ? -25.125 8.086 -14.443 1.00 39.16 254 PRO A N 1
ATOM 1992 C CA . PRO A 1 254 ? -24.991 7.099 -15.497 1.00 39.16 254 PRO A CA 1
ATOM 1993 C C . PRO A 1 254 ? -25.255 5.695 -14.943 1.00 39.16 254 PRO A C 1
ATOM 1995 O O . PRO A 1 254 ? -24.653 5.215 -13.984 1.00 39.16 254 PRO A O 1
ATOM 1998 N N . GLU A 1 255 ? -26.239 5.085 -15.577 1.00 45.47 255 GLU A N 1
ATOM 1999 C CA . GLU A 1 255 ? -26.725 3.723 -15.470 1.00 45.47 255 GLU A CA 1
ATOM 2000 C C . GLU A 1 255 ? -25.819 2.809 -16.312 1.00 45.47 255 GLU A C 1
ATOM 2002 O O . GLU A 1 255 ? -25.911 2.844 -17.534 1.00 45.47 255 GLU A O 1
ATOM 2007 N N . ALA A 1 256 ? -24.913 2.047 -15.675 1.00 38.72 256 ALA A N 1
ATOM 2008 C CA . ALA A 1 256 ? -24.351 0.783 -16.190 1.00 38.72 256 ALA A CA 1
ATOM 2009 C C . ALA A 1 256 ? -23.305 0.177 -15.226 1.00 38.72 256 ALA A C 1
ATOM 2011 O O . ALA A 1 256 ? -22.121 0.482 -15.321 1.00 38.72 256 ALA A O 1
ATOM 2012 N N . ALA A 1 257 ? -23.752 -0.711 -14.330 1.00 40.88 257 ALA A N 1
ATOM 2013 C CA . ALA A 1 257 ? -23.008 -1.879 -13.833 1.00 40.88 257 ALA A CA 1
ATOM 2014 C C . ALA A 1 257 ? -23.946 -2.716 -12.942 1.00 40.88 257 ALA A C 1
ATOM 2016 O O . ALA A 1 257 ? -23.811 -2.749 -11.721 1.00 40.88 257 ALA A O 1
ATOM 2017 N N . GLU A 1 258 ? -24.938 -3.375 -13.548 1.00 47.59 258 GLU A N 1
ATOM 2018 C CA . GLU A 1 258 ? -25.705 -4.428 -12.873 1.00 47.59 258 GLU A CA 1
ATOM 2019 C C . GLU A 1 258 ? -24.824 -5.676 -12.722 1.00 47.59 258 GLU A C 1
ATOM 2021 O O . GLU A 1 258 ? -24.878 -6.610 -13.519 1.00 47.59 258 GLU A O 1
ATOM 2026 N N . MET A 1 259 ? -23.987 -5.695 -11.688 1.00 48.69 259 MET A N 1
ATOM 2027 C CA . MET A 1 259 ? -23.481 -6.934 -11.108 1.00 48.69 259 MET A CA 1
ATOM 2028 C C . MET A 1 259 ? -23.605 -6.839 -9.585 1.00 48.69 259 MET A C 1
ATOM 2030 O O . MET A 1 259 ? -22.926 -6.039 -8.950 1.00 48.69 259 MET A O 1
ATOM 2034 N N . ALA A 1 260 ? -24.480 -7.692 -9.042 1.00 47.59 260 ALA A N 1
ATOM 2035 C CA . ALA A 1 260 ? -24.718 -7.968 -7.621 1.00 47.59 260 ALA A CA 1
ATOM 2036 C C . ALA A 1 260 ? -25.512 -6.920 -6.803 1.00 47.59 260 ALA A C 1
ATOM 2038 O O . ALA A 1 260 ? -25.020 -6.385 -5.814 1.00 47.59 260 ALA A O 1
ATOM 2039 N N . GLU A 1 261 ? -26.799 -6.715 -7.121 1.00 43.16 261 GLU A N 1
ATOM 2040 C CA . GLU A 1 261 ? -27.778 -6.383 -6.069 1.00 43.16 261 GLU A CA 1
ATOM 2041 C C . GLU A 1 261 ? -28.188 -7.683 -5.354 1.00 43.16 261 GLU A C 1
ATOM 2043 O O . GLU A 1 261 ? -29.051 -8.434 -5.812 1.00 43.16 261 GLU A O 1
ATOM 2048 N N . GLY A 1 262 ? -27.504 -7.992 -4.248 1.00 47.59 262 GLY A N 1
ATOM 2049 C CA . GLY A 1 262 ? -27.848 -9.102 -3.360 1.00 47.59 262 GLY A CA 1
ATOM 2050 C C . GLY A 1 262 ? -29.203 -8.885 -2.671 1.00 47.59 262 GLY A C 1
ATOM 2051 O O . GLY A 1 262 ? -29.549 -7.771 -2.279 1.00 47.59 262 GLY A O 1
ATOM 2052 N N . GLN A 1 263 ? -29.964 -9.970 -2.495 1.00 49.94 263 GLN A N 1
ATOM 2053 C CA . GLN A 1 263 ? -31.367 -9.975 -2.044 1.00 49.94 263 GLN A CA 1
ATOM 2054 C C . GLN A 1 263 ? -31.628 -9.432 -0.622 1.00 49.94 263 GLN A C 1
ATOM 2056 O O . GLN A 1 263 ? -32.789 -9.330 -0.235 1.00 49.94 263 GLN A O 1
ATOM 2061 N N . ASP A 1 264 ? -30.597 -9.047 0.136 1.00 59.47 264 ASP A N 1
ATOM 2062 C CA . ASP A 1 264 ? -30.724 -8.644 1.546 1.00 59.47 264 ASP A CA 1
ATOM 2063 C C . ASP A 1 264 ? -30.409 -7.160 1.820 1.00 59.47 264 ASP A C 1
ATOM 2065 O O . ASP A 1 264 ? -30.393 -6.722 2.969 1.00 59.47 264 ASP A O 1
ATOM 2069 N N . GLY A 1 265 ? -30.141 -6.354 0.782 1.00 72.00 265 GLY A N 1
ATOM 2070 C CA . GLY A 1 265 ? -29.963 -4.894 0.889 1.00 72.00 265 GLY A CA 1
ATOM 2071 C C . GLY A 1 265 ? -28.809 -4.422 1.789 1.00 72.00 265 GLY A C 1
ATOM 2072 O O . GLY A 1 265 ? -28.622 -3.219 1.985 1.00 72.00 265 GLY A O 1
ATOM 2073 N N . ARG A 1 266 ? -28.022 -5.344 2.354 1.00 79.75 266 ARG A N 1
ATOM 2074 C CA . ARG A 1 266 ? -26.877 -5.024 3.199 1.00 79.75 266 ARG A CA 1
ATOM 2075 C C . ARG A 1 266 ? -25.709 -4.655 2.297 1.00 79.75 266 ARG A C 1
ATOM 2077 O O . ARG A 1 266 ? -25.201 -5.485 1.550 1.00 79.75 266 ARG A O 1
ATOM 2084 N N . LEU A 1 267 ? -25.300 -3.392 2.362 1.00 92.00 267 LEU A N 1
ATOM 2085 C CA . LEU A 1 267 ? -24.153 -2.903 1.607 1.00 92.00 267 LEU A CA 1
ATOM 2086 C C . LEU A 1 267 ? -22.898 -3.680 2.034 1.00 92.00 267 LEU A C 1
ATOM 2088 O O . LEU A 1 267 ? -22.487 -3.601 3.191 1.00 92.00 267 LEU A O 1
ATOM 2092 N N . ILE A 1 268 ? -22.300 -4.418 1.094 1.00 96.12 268 ILE A N 1
ATOM 2093 C CA . ILE A 1 268 ? -20.977 -5.047 1.251 1.00 96.12 268 ILE A CA 1
ATOM 2094 C C . ILE A 1 268 ? -19.975 -3.953 1.660 1.00 96.12 268 ILE A C 1
ATOM 2096 O O . ILE A 1 268 ? -20.067 -2.829 1.163 1.00 96.12 268 ILE A O 1
ATOM 2100 N N . ARG A 1 269 ? -19.031 -4.222 2.565 1.00 96.31 269 ARG A N 1
ATOM 2101 C CA . ARG A 1 269 ? -18.019 -3.225 2.960 1.00 96.31 269 ARG A CA 1
ATOM 2102 C C . ARG A 1 269 ? -16.992 -3.007 1.849 1.00 96.31 269 ARG A C 1
ATOM 2104 O O . ARG A 1 269 ? -16.727 -3.902 1.045 1.00 96.31 269 ARG A O 1
ATOM 2111 N N . ASP A 1 270 ? -16.374 -1.826 1.826 1.00 96.12 270 ASP A N 1
ATOM 2112 C CA . ASP A 1 270 ? -15.362 -1.480 0.818 1.00 96.12 270 ASP A CA 1
ATOM 2113 C C . ASP A 1 270 ? -14.161 -2.427 0.822 1.00 96.12 270 ASP A C 1
ATOM 2115 O O . ASP A 1 270 ? -13.687 -2.799 -0.249 1.00 96.12 270 ASP A O 1
ATOM 2119 N N . THR A 1 271 ? -13.719 -2.898 1.993 1.00 96.50 271 THR A N 1
ATOM 2120 C CA . THR A 1 271 ? -12.626 -3.878 2.090 1.00 96.50 271 THR A CA 1
ATOM 2121 C C . THR A 1 271 ? -12.956 -5.169 1.340 1.00 96.50 271 THR A C 1
ATOM 2123 O O . THR A 1 271 ? -12.140 -5.676 0.572 1.00 96.50 271 THR A O 1
ATOM 2126 N N . THR A 1 272 ? -14.180 -5.679 1.488 1.00 98.06 272 THR A N 1
ATOM 2127 C CA . THR A 1 272 ? -14.628 -6.883 0.779 1.00 98.06 272 THR A CA 1
ATOM 2128 C C . THR A 1 272 ? -14.755 -6.629 -0.721 1.00 98.06 272 THR A C 1
ATOM 2130 O O . THR A 1 272 ? -14.282 -7.439 -1.517 1.00 98.06 272 THR A O 1
ATOM 2133 N N . ARG A 1 273 ? -15.321 -5.482 -1.135 1.00 97.31 273 ARG A N 1
ATOM 2134 C CA . ARG A 1 273 ? -15.359 -5.079 -2.555 1.00 97.31 273 ARG A CA 1
ATOM 2135 C C . ARG A 1 273 ? -13.959 -5.012 -3.164 1.00 97.31 273 ARG A C 1
ATOM 2137 O O . ARG A 1 273 ? -13.760 -5.478 -4.283 1.00 97.31 273 ARG A O 1
ATOM 2144 N N . SER A 1 274 ? -13.003 -4.457 -2.422 1.00 96.19 274 SER A N 1
ATOM 2145 C CA . SER A 1 274 ? -11.602 -4.346 -2.826 1.00 96.19 274 SER A CA 1
ATOM 2146 C C . SER A 1 274 ? -10.970 -5.723 -3.042 1.00 96.19 274 SER A C 1
ATOM 2148 O O . SER A 1 274 ? -10.370 -5.952 -4.091 1.00 96.19 274 SER A O 1
ATOM 2150 N N . LEU A 1 275 ? -11.185 -6.677 -2.122 1.00 97.88 275 LEU A N 1
ATOM 2151 C CA . LEU A 1 275 ? -10.714 -8.058 -2.289 1.00 97.88 275 LEU A CA 1
ATOM 2152 C C . LEU A 1 275 ? -11.308 -8.720 -3.535 1.00 97.88 275 LEU A C 1
ATOM 2154 O O . LEU A 1 275 ? -10.576 -9.306 -4.331 1.00 97.88 275 LEU A O 1
ATOM 2158 N N . VAL A 1 276 ? -12.627 -8.613 -3.716 1.00 98.00 276 VAL A N 1
ATOM 2159 C CA . VAL A 1 276 ? -13.320 -9.191 -4.875 1.00 98.00 276 VAL A CA 1
ATOM 2160 C C . VAL A 1 276 ? -12.752 -8.608 -6.166 1.00 98.00 276 VAL A C 1
ATOM 2162 O O . VAL A 1 276 ? -12.397 -9.360 -7.071 1.00 98.00 276 VAL A O 1
ATOM 2165 N N . LYS A 1 277 ? -12.588 -7.281 -6.238 1.00 96.44 277 LYS A N 1
ATOM 2166 C CA . LYS A 1 277 ? -11.986 -6.605 -7.392 1.00 96.44 277 LYS A CA 1
ATOM 2167 C C . LYS A 1 277 ? -10.556 -7.092 -7.649 1.00 96.44 277 LYS A C 1
ATOM 2169 O O . LYS A 1 277 ? -10.230 -7.389 -8.793 1.00 96.44 277 LYS A O 1
ATOM 2174 N N . ALA A 1 278 ? -9.735 -7.228 -6.608 1.00 96.06 278 ALA A N 1
ATOM 2175 C CA . ALA A 1 278 ? -8.360 -7.707 -6.732 1.00 96.06 278 ALA A CA 1
ATOM 2176 C C . ALA A 1 278 ? -8.292 -9.133 -7.311 1.00 96.06 278 ALA A C 1
ATOM 2178 O O . ALA A 1 278 ? -7.551 -9.385 -8.258 1.00 96.06 278 ALA A O 1
ATOM 2179 N N . VAL A 1 279 ? -9.138 -10.046 -6.819 1.00 97.38 279 VAL A N 1
ATOM 2180 C CA . VAL A 1 279 ? -9.248 -11.425 -7.333 1.00 97.38 279 VAL A CA 1
ATOM 2181 C C . VAL A 1 279 ? -9.737 -11.458 -8.786 1.00 97.38 279 VAL A C 1
ATOM 2183 O O . VAL A 1 279 ? -9.252 -12.258 -9.588 1.00 97.38 279 VAL A O 1
ATOM 2186 N N . MET A 1 280 ? -10.693 -10.604 -9.160 1.00 95.88 280 MET A N 1
ATOM 2187 C CA . MET A 1 280 ? -11.197 -10.553 -10.541 1.00 95.88 280 MET A CA 1
ATOM 2188 C C . MET A 1 280 ? -10.172 -9.985 -11.526 1.00 95.88 280 MET A C 1
ATOM 2190 O O . MET A 1 280 ? -10.160 -10.402 -12.678 1.00 95.88 280 MET A O 1
ATOM 2194 N N . LEU A 1 281 ? -9.295 -9.087 -11.074 1.00 93.88 281 LEU A N 1
ATOM 2195 C CA . LEU A 1 281 ? -8.249 -8.476 -11.899 1.00 93.88 281 LEU A CA 1
ATOM 2196 C C . LEU A 1 281 ? -6.909 -9.228 -11.866 1.00 93.88 281 LEU A C 1
ATOM 2198 O O . LEU A 1 281 ? -5.965 -8.776 -12.503 1.00 93.88 281 LEU A O 1
ATOM 2202 N N . ASP A 1 282 ? -6.815 -10.350 -11.145 1.00 94.81 282 ASP A N 1
ATOM 2203 C CA . ASP A 1 282 ? -5.557 -11.089 -10.948 1.00 94.81 282 ASP A CA 1
ATOM 2204 C C . ASP A 1 282 ? -4.432 -10.214 -10.359 1.00 94.81 282 ASP A C 1
ATOM 2206 O O . ASP A 1 282 ? -3.259 -10.354 -10.703 1.00 94.81 282 ASP A O 1
ATOM 2210 N N . VAL A 1 283 ? -4.790 -9.310 -9.440 1.00 93.00 283 VAL A N 1
ATOM 2211 C CA . VAL A 1 283 ? -3.843 -8.451 -8.715 1.00 93.00 283 VAL A CA 1
ATOM 2212 C C . VAL A 1 283 ? -3.819 -8.784 -7.226 1.00 93.00 283 VAL A C 1
ATOM 2214 O O . VAL A 1 283 ? -4.785 -9.301 -6.652 1.00 93.00 283 VAL A O 1
ATOM 2217 N N . TRP A 1 284 ? -2.695 -8.472 -6.580 1.00 93.88 284 TRP A N 1
ATOM 2218 C CA . TRP A 1 284 ? -2.552 -8.641 -5.137 1.00 93.88 284 TRP A CA 1
ATOM 2219 C C . TRP A 1 284 ? -3.456 -7.647 -4.379 1.00 93.88 284 TRP A C 1
ATOM 2221 O O . TRP A 1 284 ? -3.547 -6.482 -4.777 1.00 93.88 284 TRP A O 1
ATOM 2231 N N . PRO A 1 285 ? -4.149 -8.071 -3.306 1.00 96.75 285 PRO A N 1
ATOM 2232 C CA . PRO A 1 285 ? -5.043 -7.199 -2.553 1.00 96.75 285 PRO A CA 1
ATOM 2233 C C . PRO A 1 285 ? -4.283 -6.122 -1.764 1.00 96.75 285 PRO A C 1
ATOM 2235 O O . PRO A 1 285 ? -3.100 -6.259 -1.454 1.00 96.75 285 PRO A O 1
ATOM 2238 N N . SER A 1 286 ? -4.986 -5.044 -1.400 1.00 94.31 286 SER A N 1
ATOM 2239 C CA . SER A 1 286 ? -4.414 -3.962 -0.587 1.00 94.31 286 SER A CA 1
ATOM 2240 C C . SER A 1 286 ? -4.022 -4.429 0.821 1.00 94.31 286 SER A C 1
ATOM 2242 O O . SER A 1 286 ? -4.581 -5.394 1.338 1.00 94.31 286 SER A O 1
ATOM 2244 N N . ILE A 1 287 ? -3.126 -3.697 1.491 1.00 91.50 287 ILE A N 1
ATOM 2245 C CA . ILE A 1 287 ? -2.655 -4.011 2.857 1.00 91.50 287 ILE A CA 1
ATOM 2246 C C . ILE A 1 287 ? -3.816 -4.130 3.854 1.00 91.50 287 ILE A C 1
ATOM 2248 O O . ILE A 1 287 ? -3.876 -5.090 4.615 1.00 91.50 287 ILE A O 1
ATOM 2252 N N . ALA A 1 288 ? -4.779 -3.203 3.814 1.00 93.56 288 ALA A N 1
ATOM 2253 C CA . ALA A 1 288 ? -5.964 -3.268 4.675 1.00 93.56 288 ALA A CA 1
ATOM 2254 C C . ALA A 1 288 ? -6.744 -4.578 4.466 1.00 93.56 288 ALA A C 1
ATOM 2256 O O . ALA A 1 288 ? -7.128 -5.248 5.419 1.00 93.56 288 ALA A O 1
ATOM 2257 N N . THR A 1 289 ? -6.892 -4.994 3.206 1.00 97.50 289 THR A N 1
ATOM 2258 C CA . THR A 1 289 ? -7.537 -6.260 2.843 1.00 97.50 289 THR A CA 1
ATOM 2259 C C . THR A 1 289 ? -6.733 -7.461 3.343 1.00 97.50 289 THR A C 1
ATOM 2261 O O . THR A 1 289 ? -7.299 -8.404 3.889 1.00 97.50 289 THR A O 1
ATOM 2264 N N . VAL A 1 290 ? -5.409 -7.421 3.192 1.00 97.12 290 VAL A N 1
ATOM 2265 C CA . VAL A 1 290 ? -4.497 -8.458 3.685 1.00 97.12 290 VAL A CA 1
ATOM 2266 C C . VAL A 1 290 ? -4.650 -8.654 5.196 1.00 97.12 290 VAL A C 1
ATOM 2268 O O . VAL A 1 290 ? -4.782 -9.790 5.651 1.00 97.12 290 VAL A O 1
ATOM 2271 N N . VAL A 1 291 ? -4.703 -7.567 5.969 1.00 95.25 291 VAL A N 1
ATOM 2272 C CA . VAL A 1 291 ? -4.852 -7.606 7.432 1.00 95.25 291 VAL A CA 1
ATOM 2273 C C . VAL A 1 291 ? -6.245 -8.088 7.849 1.00 95.25 291 VAL A C 1
ATOM 2275 O O . VAL A 1 291 ? -6.358 -8.997 8.678 1.00 95.25 291 VAL A O 1
ATOM 2278 N N . ASP A 1 292 ? -7.303 -7.531 7.257 1.00 97.00 292 ASP A N 1
ATOM 2279 C CA . ASP A 1 292 ? -8.687 -7.818 7.654 1.00 97.00 292 ASP A CA 1
ATOM 2280 C C . ASP A 1 292 ? -9.136 -9.240 7.298 1.00 97.00 292 ASP A C 1
ATOM 2282 O O . ASP A 1 292 ? -9.967 -9.824 8.001 1.00 97.00 292 ASP A O 1
ATOM 2286 N N . PHE A 1 293 ? -8.572 -9.816 6.233 1.00 98.19 293 PHE A N 1
ATOM 2287 C CA . PHE A 1 293 ? -8.810 -11.205 5.838 1.00 98.19 293 PHE A CA 1
ATOM 2288 C C . PHE A 1 293 ? -7.734 -12.178 6.335 1.00 98.19 293 PHE A C 1
ATOM 2290 O O . PHE A 1 293 ? -7.888 -13.382 6.151 1.00 98.19 293 PHE A O 1
ATOM 2297 N N . GLY A 1 294 ? -6.666 -11.708 6.987 1.00 97.75 294 GLY A N 1
ATOM 2298 C CA . GLY A 1 294 ? -5.613 -12.576 7.525 1.00 97.75 294 GLY A CA 1
ATOM 2299 C C . GLY A 1 294 ? -4.796 -13.307 6.451 1.00 97.75 294 GLY A C 1
ATOM 2300 O O . GLY A 1 294 ? -4.492 -14.494 6.601 1.00 97.75 294 GLY A O 1
ATOM 2301 N N . ILE A 1 295 ? -4.466 -12.625 5.350 1.00 98.12 295 ILE A N 1
ATOM 2302 C CA . ILE A 1 295 ? -3.717 -13.174 4.210 1.00 98.12 295 ILE A CA 1
ATOM 2303 C C . ILE A 1 295 ? -2.210 -13.102 4.494 1.00 98.12 295 ILE A C 1
ATOM 2305 O O . ILE A 1 295 ? -1.540 -12.139 4.150 1.00 98.12 295 ILE A O 1
ATOM 2309 N N . ASN A 1 296 ? -1.647 -14.134 5.121 1.00 95.44 296 ASN A N 1
ATOM 2310 C CA . ASN A 1 296 ? -0.231 -14.110 5.525 1.00 95.44 296 ASN A CA 1
ATOM 2311 C C . ASN A 1 296 ? 0.733 -14.693 4.484 1.00 95.44 296 ASN A C 1
ATOM 2313 O O . ASN A 1 296 ? 1.935 -14.444 4.543 1.00 95.44 296 ASN A O 1
ATOM 2317 N N . THR A 1 297 ? 0.230 -15.523 3.573 1.00 97.06 297 THR A N 1
ATOM 2318 C CA . THR A 1 297 ? 1.039 -16.217 2.564 1.00 97.06 297 THR A CA 1
ATOM 2319 C C . THR A 1 297 ? 0.286 -16.306 1.240 1.00 97.06 297 THR A C 1
ATOM 2321 O O . THR A 1 297 ? -0.925 -16.072 1.189 1.00 97.06 297 THR A O 1
ATOM 2324 N N . GLN A 1 298 ? 0.990 -16.698 0.177 1.00 96.75 298 GLN A N 1
ATOM 2325 C CA . GLN A 1 298 ? 0.391 -16.974 -1.129 1.00 96.75 298 GLN A CA 1
ATOM 2326 C C . GLN A 1 298 ? -0.740 -18.009 -1.029 1.00 96.75 298 GLN A C 1
ATOM 2328 O O . GLN A 1 298 ? -1.796 -17.833 -1.628 1.00 96.75 298 GLN A O 1
ATOM 2333 N N . GLU A 1 299 ? -0.567 -19.054 -0.218 1.00 98.25 299 GLU A N 1
ATOM 2334 C CA . GLU A 1 299 ? -1.579 -20.093 -0.033 1.00 98.25 299 GLU A CA 1
ATOM 2335 C C . GLU A 1 299 ? -2.856 -19.538 0.616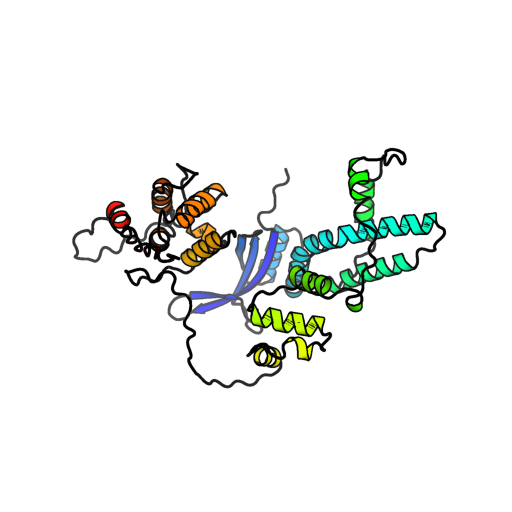 1.00 98.25 299 GLU A C 1
ATOM 2337 O O . GLU A 1 299 ? -3.947 -19.962 0.250 1.00 98.25 299 GLU A O 1
ATOM 2342 N N . HIS A 1 300 ? -2.757 -18.559 1.528 1.00 98.44 300 HIS A N 1
ATOM 2343 C CA . HIS A 1 300 ? -3.939 -17.887 2.095 1.00 98.44 300 HIS A CA 1
ATOM 2344 C C . HIS A 1 300 ? -4.710 -17.119 1.024 1.00 98.44 300 HIS A C 1
ATOM 2346 O O . HIS A 1 300 ? -5.939 -17.191 0.978 1.00 98.44 300 HIS A O 1
ATOM 2352 N N . TYR A 1 301 ? -3.991 -16.405 0.155 1.00 98.25 301 TYR A N 1
ATOM 2353 C CA . TYR A 1 301 ? -4.603 -15.685 -0.954 1.00 98.25 301 TYR A CA 1
ATOM 2354 C C . TYR A 1 301 ? -5.296 -16.655 -1.914 1.00 98.25 301 TYR A C 1
ATOM 2356 O O . TYR A 1 301 ? -6.478 -16.494 -2.209 1.00 98.25 301 TYR A O 1
ATOM 2364 N N . GLU A 1 302 ? -4.603 -17.713 -2.336 1.00 97.81 302 GLU A N 1
ATOM 2365 C CA . GLU A 1 302 ? -5.146 -18.716 -3.254 1.00 97.81 302 GLU A CA 1
ATOM 2366 C C . GLU A 1 302 ? -6.362 -19.449 -2.673 1.00 97.81 302 GLU A C 1
ATOM 2368 O O . GLU A 1 302 ? -7.316 -19.754 -3.394 1.00 97.81 302 GLU A O 1
ATOM 2373 N N . ALA A 1 303 ? -6.373 -19.675 -1.359 1.00 98.44 303 ALA A N 1
ATOM 2374 C CA . ALA A 1 303 ? -7.489 -20.314 -0.679 1.00 98.44 303 ALA A CA 1
ATOM 2375 C C . ALA A 1 303 ? -8.769 -19.453 -0.681 1.00 98.44 303 ALA A C 1
ATOM 2377 O O . ALA A 1 303 ? -9.865 -20.002 -0.588 1.00 98.44 303 ALA A O 1
ATOM 2378 N N . LEU A 1 304 ? -8.659 -18.128 -0.838 1.00 98.25 304 LEU A N 1
ATOM 2379 C CA . LEU A 1 304 ? -9.796 -17.229 -1.083 1.00 98.25 304 LEU A CA 1
ATOM 2380 C C . LEU A 1 304 ? -10.085 -17.067 -2.585 1.00 98.25 304 LEU A C 1
ATOM 2382 O O . LEU A 1 304 ? -11.242 -17.083 -3.002 1.00 98.25 304 LEU A O 1
ATOM 2386 N N . TYR A 1 305 ? -9.032 -16.948 -3.395 1.00 98.19 305 TYR A N 1
ATOM 2387 C CA . TYR A 1 305 ? -9.076 -16.692 -4.834 1.00 98.19 305 TYR A CA 1
ATOM 2388 C C . TYR A 1 305 ? -9.859 -17.757 -5.614 1.00 98.19 305 TYR A C 1
ATOM 2390 O O . TYR A 1 305 ? -10.785 -17.422 -6.360 1.00 98.19 305 TYR A O 1
ATOM 2398 N N . TYR A 1 306 ? -9.516 -19.042 -5.446 1.00 98.06 306 TYR A N 1
ATOM 2399 C CA . TYR A 1 306 ? -10.126 -20.117 -6.236 1.00 98.06 306 TYR A CA 1
ATOM 2400 C C . TYR A 1 306 ? -11.621 -20.275 -5.930 1.00 98.06 306 TYR A C 1
ATOM 2402 O O . TYR A 1 306 ? -12.412 -20.221 -6.877 1.00 98.06 306 TYR A O 1
ATOM 2410 N N . PRO A 1 307 ? -12.047 -20.401 -4.657 1.00 98.19 307 PRO A N 1
ATOM 2411 C CA . PRO A 1 307 ? -13.464 -20.433 -4.306 1.00 98.19 307 PRO A CA 1
ATOM 2412 C C . PRO A 1 307 ? -14.270 -19.242 -4.820 1.00 98.19 307 PRO A C 1
ATOM 2414 O O . PRO A 1 307 ? -15.363 -19.433 -5.352 1.00 98.19 307 PRO A O 1
ATOM 2417 N N . LEU A 1 308 ? -13.732 -18.024 -4.707 1.00 97.69 308 LEU A N 1
ATOM 2418 C CA . LEU A 1 308 ? -14.440 -16.812 -5.109 1.00 97.69 308 LEU A CA 1
ATOM 2419 C C . LEU A 1 308 ? -14.649 -16.754 -6.630 1.00 97.69 308 LEU A C 1
ATOM 2421 O O . LEU A 1 308 ? -15.740 -16.417 -7.083 1.00 97.69 308 LEU A O 1
ATOM 2425 N N . ARG A 1 309 ? -13.648 -17.154 -7.431 1.00 97.25 309 ARG A N 1
ATOM 2426 C CA . ARG A 1 309 ? -13.790 -17.255 -8.898 1.00 97.25 309 ARG A CA 1
ATOM 2427 C C . ARG A 1 309 ? -14.754 -18.351 -9.346 1.00 97.25 309 ARG A C 1
ATOM 2429 O O . ARG A 1 309 ? -15.389 -18.204 -10.386 1.00 97.25 309 ARG A O 1
ATOM 2436 N N . HIS A 1 310 ? -14.868 -19.433 -8.580 1.00 97.88 310 HIS A N 1
ATOM 2437 C CA . HIS A 1 310 ? -15.764 -20.549 -8.898 1.00 97.88 310 HIS A CA 1
ATOM 2438 C C . HIS A 1 310 ? -17.165 -20.395 -8.287 1.00 97.88 310 HIS A C 1
ATOM 2440 O O . HIS A 1 310 ? -18.029 -21.235 -8.534 1.00 97.88 310 HIS A O 1
ATOM 2446 N N . GLY A 1 311 ? -17.409 -19.329 -7.517 1.00 97.06 311 GLY A N 1
ATOM 2447 C CA . GLY A 1 311 ? -18.692 -19.085 -6.862 1.00 97.06 311 GLY A CA 1
ATOM 2448 C C . GLY A 1 311 ? -19.007 -20.069 -5.731 1.00 97.06 311 GLY A C 1
ATOM 2449 O O . GLY A 1 311 ? -20.178 -20.319 -5.454 1.00 97.06 311 GLY A O 1
ATOM 2450 N N . ASP A 1 312 ? -17.988 -20.641 -5.081 1.00 97.81 312 ASP A N 1
ATOM 2451 C CA . ASP A 1 312 ? -18.176 -21.526 -3.921 1.00 97.81 312 ASP A CA 1
ATOM 2452 C C . ASP A 1 312 ? -18.739 -20.776 -2.706 1.00 97.81 312 ASP A C 1
ATOM 2454 O O . ASP A 1 312 ? -19.443 -21.367 -1.886 1.00 97.81 312 ASP A O 1
ATOM 2458 N N . PHE A 1 313 ? -18.429 -19.483 -2.594 1.00 96.44 313 PHE A N 1
ATOM 2459 C CA . PHE A 1 313 ? -19.066 -18.561 -1.664 1.00 96.44 313 PHE A CA 1
ATOM 2460 C C . PHE A 1 313 ? -19.259 -17.185 -2.303 1.00 96.44 313 PHE A C 1
ATOM 2462 O O . PHE A 1 313 ? -18.529 -16.797 -3.218 1.00 96.44 313 PHE A O 1
ATOM 2469 N N . THR A 1 314 ? -20.262 -16.450 -1.825 1.00 96.88 314 THR A N 1
ATOM 2470 C CA . THR A 1 314 ? -20.622 -15.130 -2.355 1.00 96.88 314 THR A CA 1
ATOM 2471 C C . THR A 1 314 ? -19.832 -14.003 -1.675 1.00 96.88 314 THR A C 1
ATOM 2473 O O . THR A 1 314 ? -19.328 -14.184 -0.559 1.00 96.88 314 THR A O 1
ATOM 2476 N N . PRO A 1 315 ? -19.733 -12.810 -2.293 1.00 97.06 315 PRO A N 1
ATOM 2477 C CA . PRO A 1 315 ? -19.164 -11.629 -1.645 1.00 97.06 315 PRO A CA 1
ATOM 2478 C C . PRO A 1 315 ? -19.801 -11.292 -0.289 1.00 97.06 315 PRO A C 1
ATOM 2480 O O . PRO A 1 315 ? -19.109 -10.816 0.602 1.00 97.06 315 PRO A O 1
ATOM 2483 N N . GLU A 1 316 ? -21.090 -11.566 -0.091 1.00 96.75 316 GLU A N 1
ATOM 2484 C CA . GLU A 1 316 ? -21.801 -11.333 1.172 1.00 96.75 316 GLU A CA 1
ATOM 2485 C C . GLU A 1 316 ? -21.369 -12.315 2.266 1.00 96.75 316 GLU A C 1
ATOM 2487 O O . GLU A 1 316 ? -21.201 -11.921 3.421 1.00 96.75 316 GLU A O 1
ATOM 2492 N N . GLN A 1 317 ? -21.150 -13.585 1.911 1.00 96.94 317 GLN A N 1
ATOM 2493 C CA . GLN A 1 317 ? -20.608 -14.584 2.838 1.00 96.94 317 GLN A CA 1
ATOM 2494 C C . GLN A 1 317 ? -19.175 -14.231 3.239 1.00 96.94 317 GLN A C 1
ATOM 2496 O O . GLN A 1 317 ? -18.813 -14.326 4.414 1.00 96.94 317 GLN A O 1
ATOM 2501 N N . LEU A 1 318 ? -18.383 -13.769 2.269 1.00 97.88 318 LEU A N 1
ATOM 2502 C CA . LEU A 1 318 ? -17.032 -13.282 2.504 1.00 97.88 318 LEU A CA 1
ATOM 2503 C C . LEU A 1 318 ? -17.035 -12.029 3.393 1.00 97.88 318 LEU A C 1
ATOM 2505 O O . LEU A 1 318 ? -16.259 -11.956 4.345 1.00 97.88 318 LEU A O 1
ATOM 2509 N N . ASP A 1 319 ? -17.951 -11.085 3.153 1.00 97.56 319 ASP A N 1
ATOM 2510 C CA . ASP A 1 319 ? -18.117 -9.897 3.990 1.00 97.56 319 ASP A CA 1
ATOM 2511 C C . ASP A 1 319 ? -18.468 -10.291 5.426 1.00 97.56 319 ASP A C 1
ATOM 2513 O O . ASP A 1 319 ? -17.809 -9.856 6.365 1.00 97.56 319 ASP A O 1
ATOM 2517 N N . ALA A 1 320 ? -19.442 -11.180 5.630 1.00 96.19 320 ALA A N 1
ATOM 2518 C CA . ALA A 1 320 ? -19.858 -11.620 6.963 1.00 96.19 320 ALA A CA 1
ATOM 2519 C C . ALA A 1 320 ? -18.711 -12.229 7.803 1.00 96.19 320 ALA A C 1
ATOM 2521 O O . ALA A 1 320 ? -18.756 -12.174 9.045 1.00 96.19 320 ALA A O 1
ATOM 2522 N N . ALA A 1 321 ? -17.690 -12.770 7.129 1.00 97.38 321 ALA A N 1
ATOM 2523 C CA . ALA A 1 321 ? -16.482 -13.349 7.706 1.00 97.38 321 ALA A CA 1
ATOM 2524 C C . ALA A 1 321 ? -15.318 -12.348 7.898 1.00 97.38 321 ALA A C 1
ATOM 2526 O O . ALA A 1 321 ? -14.329 -12.706 8.538 1.00 97.38 321 ALA A O 1
ATOM 2527 N N . LEU A 1 322 ? -15.422 -11.103 7.406 1.00 97.19 322 LEU A N 1
ATOM 2528 C CA . LEU A 1 322 ? -14.388 -10.065 7.551 1.00 97.19 322 LEU A CA 1
ATOM 2529 C C . LEU A 1 322 ? -14.006 -9.867 9.027 1.00 97.19 322 LEU A C 1
ATOM 2531 O O . LEU A 1 322 ? -14.880 -9.628 9.868 1.00 97.19 322 LEU A O 1
ATOM 2535 N N . GLY A 1 323 ? -12.707 -9.959 9.327 1.00 96.19 323 GLY A N 1
ATOM 2536 C CA . GLY A 1 323 ? -12.165 -9.845 10.683 1.00 96.19 323 GLY A CA 1
ATOM 2537 C C . GLY A 1 323 ? -12.450 -11.040 11.600 1.00 96.19 323 GLY A C 1
ATOM 2538 O O . GLY A 1 323 ? -12.333 -10.912 12.814 1.00 96.19 323 GLY A O 1
ATOM 2539 N N . LYS A 1 324 ? -12.868 -12.193 11.059 1.00 96.94 324 LYS A N 1
ATOM 2540 C CA . LYS A 1 324 ? -13.170 -13.406 11.837 1.00 96.94 324 LYS A CA 1
ATOM 2541 C C . LYS A 1 324 ? -12.422 -14.603 11.255 1.00 96.94 324 LYS A C 1
ATOM 2543 O O . LYS A 1 324 ? -12.972 -15.370 10.463 1.00 96.94 324 LYS A O 1
ATOM 2548 N N . GLY A 1 325 ? -11.173 -14.798 11.673 1.00 97.31 325 GLY A N 1
ATOM 2549 C CA . GLY A 1 325 ? -10.269 -15.809 11.114 1.00 97.31 325 GLY A CA 1
ATOM 2550 C C . GLY A 1 325 ? -10.804 -17.236 11.222 1.00 97.31 325 GLY A C 1
ATOM 2551 O O . GLY A 1 325 ? -10.687 -18.013 10.275 1.00 97.31 325 GLY A O 1
ATOM 2552 N N . LEU A 1 326 ? -11.490 -17.573 12.321 1.00 97.00 326 LEU A N 1
ATOM 2553 C CA . LEU A 1 326 ? -12.162 -18.872 12.472 1.00 97.00 326 LEU A CA 1
ATOM 2554 C C . LEU A 1 326 ? -13.266 -19.092 11.425 1.00 97.00 326 LEU A C 1
ATOM 2556 O O . LEU A 1 326 ? -13.317 -20.161 10.823 1.00 97.00 326 LEU A O 1
ATOM 2560 N N . ILE A 1 327 ? -14.098 -18.080 11.154 1.00 97.56 327 ILE A N 1
ATOM 2561 C CA . ILE A 1 327 ? -15.177 -18.192 10.159 1.00 97.56 327 ILE A CA 1
ATOM 2562 C C . ILE A 1 327 ? -14.590 -18.280 8.746 1.00 97.56 327 ILE A C 1
ATOM 2564 O O . ILE A 1 327 ? -15.030 -19.114 7.959 1.00 97.56 327 ILE A O 1
ATOM 2568 N N . LEU A 1 328 ? -13.559 -17.486 8.434 1.00 98.06 328 LEU A N 1
ATOM 2569 C CA . LEU A 1 328 ? -12.837 -17.581 7.157 1.00 98.06 328 LEU A CA 1
ATOM 2570 C C . LEU A 1 328 ? -12.223 -18.972 6.956 1.00 98.06 328 LEU A C 1
ATOM 2572 O O . LEU A 1 328 ? -12.348 -19.558 5.883 1.00 98.06 328 LEU A O 1
ATOM 2576 N N . THR A 1 329 ? -11.618 -19.529 8.007 1.00 98.38 329 THR A N 1
ATOM 2577 C CA . THR A 1 329 ? -11.056 -20.886 8.010 1.00 98.38 329 THR A CA 1
ATOM 2578 C C . THR A 1 329 ? -12.113 -21.929 7.666 1.00 98.38 329 THR A C 1
ATOM 2580 O O . THR A 1 329 ? -11.875 -22.795 6.825 1.00 98.38 329 THR A O 1
ATOM 2583 N N . GLU A 1 330 ? -13.283 -21.869 8.295 1.00 97.81 330 GLU A N 1
ATOM 2584 C CA . GLU A 1 330 ? -14.375 -22.807 8.031 1.00 97.81 330 GLU A CA 1
ATOM 2585 C C . GLU A 1 330 ? -14.931 -22.641 6.610 1.00 97.81 330 GLU A C 1
ATOM 2587 O O . GLU A 1 330 ? -15.059 -23.631 5.886 1.00 97.81 330 GLU A O 1
ATOM 2592 N N . LEU A 1 331 ? -15.175 -21.396 6.186 1.00 97.88 331 LEU A N 1
ATOM 2593 C CA . LEU A 1 331 ? -15.697 -21.048 4.862 1.00 97.88 331 LEU A CA 1
ATOM 2594 C C . LEU A 1 331 ? -14.800 -21.592 3.740 1.00 97.88 331 LEU A C 1
ATOM 2596 O O . LEU A 1 331 ? -15.256 -22.295 2.837 1.00 97.88 331 LEU A O 1
ATOM 2600 N N . VAL A 1 332 ? -13.497 -21.332 3.833 1.00 97.94 332 VAL A N 1
ATOM 2601 C CA . VAL A 1 332 ? -12.502 -21.736 2.834 1.00 97.94 332 VAL A CA 1
ATOM 2602 C C . VAL A 1 332 ? -12.264 -23.250 2.835 1.00 97.94 332 VAL A C 1
ATOM 2604 O O . VAL A 1 332 ? -12.066 -23.864 1.781 1.00 97.94 332 VAL A O 1
ATOM 2607 N N . ASN A 1 333 ? -12.326 -23.906 3.996 1.00 97.62 333 ASN A N 1
ATOM 2608 C CA . ASN A 1 333 ? -12.205 -25.363 4.070 1.00 97.62 333 ASN A CA 1
ATOM 2609 C C . ASN A 1 333 ? -13.444 -26.092 3.531 1.00 97.62 333 ASN A C 1
ATOM 2611 O O . ASN A 1 333 ? -13.303 -27.192 2.985 1.00 97.62 333 ASN A O 1
ATOM 2615 N N . ALA A 1 334 ? -14.625 -25.475 3.601 1.00 97.56 334 ALA A N 1
ATOM 2616 C CA . ALA A 1 334 ? -15.853 -26.001 3.008 1.00 97.56 334 ALA A CA 1
ATOM 2617 C C . ALA A 1 334 ? -15.909 -25.842 1.473 1.00 97.56 334 ALA A C 1
ATOM 2619 O O . ALA A 1 334 ? -16.518 -26.675 0.804 1.00 97.56 334 ALA A O 1
ATOM 2620 N N . ALA A 1 335 ? -15.244 -24.831 0.903 1.00 97.94 335 ALA A N 1
ATOM 2621 C CA . ALA A 1 335 ? -15.289 -24.516 -0.530 1.00 97.94 335 ALA A CA 1
ATOM 2622 C C . ALA A 1 335 ? -14.720 -25.633 -1.426 1.00 97.94 335 ALA A C 1
ATOM 2624 O O . ALA A 1 335 ? -13.576 -26.051 -1.252 1.00 97.94 335 ALA A O 1
ATOM 2625 N N . THR A 1 336 ? -15.484 -26.129 -2.401 1.00 98.38 336 THR A N 1
ATOM 2626 C CA . THR A 1 336 ? -15.123 -27.325 -3.193 1.00 98.38 336 THR A CA 1
ATOM 2627 C C . THR A 1 336 ? -13.842 -27.134 -4.010 1.00 98.38 336 THR A C 1
ATOM 2629 O O . THR A 1 336 ? -13.030 -28.055 -4.094 1.00 98.38 336 THR A O 1
ATOM 2632 N N . HIS A 1 337 ? -13.633 -25.939 -4.556 1.00 98.44 337 HIS A N 1
ATOM 2633 C CA . HIS A 1 337 ? -12.545 -25.598 -5.469 1.00 98.44 337 HIS A CA 1
ATOM 2634 C C . HIS A 1 337 ? -11.309 -25.024 -4.767 1.00 98.44 337 HIS A C 1
ATOM 2636 O O . HIS A 1 337 ? -10.360 -24.643 -5.442 1.00 98.44 337 HIS A O 1
ATOM 2642 N N . ASN A 1 338 ? -11.279 -24.972 -3.431 1.00 97.94 338 ASN A N 1
ATOM 2643 C CA . ASN A 1 338 ? -10.084 -24.557 -2.697 1.00 97.94 338 ASN A CA 1
ATOM 2644 C C . ASN A 1 338 ? -8.978 -25.641 -2.775 1.00 97.94 338 ASN A C 1
ATOM 2646 O O . ASN A 1 338 ? -9.174 -26.722 -2.200 1.00 97.94 338 ASN A O 1
ATOM 2650 N N . PRO A 1 339 ? -7.809 -25.368 -3.396 1.00 97.75 339 PRO A N 1
ATOM 2651 C CA . PRO A 1 339 ? -6.692 -26.317 -3.446 1.00 97.75 339 PRO A CA 1
ATOM 2652 C C . PRO A 1 339 ? -5.946 -26.451 -2.106 1.00 97.75 339 PRO A C 1
ATOM 2654 O O . PRO A 1 339 ? -5.296 -27.468 -1.862 1.00 97.75 339 PRO A O 1
ATOM 2657 N N . HIS A 1 340 ? -6.072 -25.469 -1.211 1.00 97.81 340 HIS A N 1
ATOM 2658 C CA . HIS A 1 340 ? -5.355 -25.380 0.064 1.00 97.81 340 HIS A CA 1
ATOM 2659 C C . HIS A 1 340 ? -6.250 -25.783 1.237 1.00 97.81 340 HIS A C 1
ATOM 2661 O O . HIS A 1 340 ? -6.650 -24.971 2.077 1.00 97.81 340 HIS A O 1
ATOM 2667 N N . LYS A 1 341 ? -6.601 -27.070 1.295 1.00 97.25 341 LYS A N 1
ATOM 2668 C CA . LYS A 1 341 ? -7.368 -27.632 2.416 1.00 97.25 341 LYS A CA 1
ATOM 2669 C C . LYS A 1 341 ? -6.536 -27.663 3.698 1.00 97.25 341 LYS A C 1
ATOM 2671 O O . LYS A 1 341 ? -5.367 -28.032 3.688 1.00 97.25 341 LYS A O 1
ATOM 2676 N N . GLY A 1 342 ? -7.170 -27.332 4.818 1.00 97.19 342 GLY A N 1
ATOM 2677 C CA . GLY A 1 342 ? -6.557 -27.278 6.143 1.00 97.19 342 GLY A CA 1
ATOM 2678 C C . GLY A 1 342 ? -5.851 -25.960 6.463 1.00 97.19 342 GLY A C 1
ATOM 2679 O O . GLY A 1 342 ? -5.265 -25.856 7.539 1.00 97.19 342 GLY A O 1
ATOM 2680 N N . ILE A 1 343 ? -5.907 -24.959 5.575 1.00 97.38 343 ILE A N 1
ATOM 2681 C CA . ILE A 1 343 ? -5.364 -23.633 5.873 1.00 97.38 343 ILE A CA 1
ATOM 2682 C C . ILE A 1 343 ? -6.163 -22.987 7.011 1.00 97.38 343 ILE A C 1
ATOM 2684 O O . ILE A 1 343 ? -7.380 -23.170 7.100 1.00 97.38 343 ILE A O 1
ATOM 2688 N N . VAL A 1 344 ? -5.470 -22.262 7.891 1.00 98.25 344 VAL A N 1
ATOM 2689 C CA . VAL A 1 344 ? -6.061 -21.600 9.060 1.00 98.25 344 VAL A CA 1
ATOM 2690 C C . VAL A 1 344 ? -5.798 -20.108 8.957 1.00 98.25 344 VAL A C 1
ATOM 2692 O O . VAL A 1 344 ? -4.658 -19.669 9.086 1.00 98.25 344 VAL A O 1
ATOM 2695 N N . PHE A 1 345 ? -6.861 -19.336 8.779 1.00 98.31 345 PHE A N 1
ATOM 2696 C CA . PHE A 1 345 ? -6.809 -17.883 8.781 1.00 98.31 345 PHE A CA 1
ATOM 2697 C C . PHE A 1 345 ? -6.747 -17.356 10.211 1.00 98.31 345 PHE A C 1
ATOM 2699 O O . PHE A 1 345 ? -7.468 -17.814 11.101 1.00 98.31 345 PHE A O 1
ATOM 2706 N N . ARG A 1 346 ? -5.883 -16.361 10.414 1.00 97.56 346 ARG A N 1
ATOM 2707 C CA . ARG A 1 346 ? -5.833 -15.541 11.624 1.00 97.56 346 ARG A CA 1
ATOM 2708 C C . ARG A 1 346 ? -5.842 -14.085 11.210 1.00 97.56 346 ARG A C 1
ATOM 2710 O O . ARG A 1 346 ? -4.957 -13.665 10.469 1.00 97.56 346 ARG A O 1
ATOM 2717 N N . THR A 1 347 ? -6.826 -13.340 11.683 1.00 96.81 347 THR A N 1
ATOM 2718 C CA . THR A 1 347 ? -6.925 -11.899 11.438 1.00 96.81 347 THR A CA 1
ATOM 2719 C C . THR A 1 347 ? -6.340 -11.131 12.620 1.00 96.81 347 THR A C 1
ATOM 2721 O O . THR A 1 347 ? -6.278 -11.651 13.738 1.00 96.81 347 THR A O 1
ATOM 2724 N N . GLY A 1 348 ? -5.940 -9.873 12.402 1.00 91.19 348 GLY A N 1
ATOM 2725 C CA . GLY A 1 348 ? -5.509 -8.988 13.496 1.00 91.19 348 GLY A CA 1
ATOM 2726 C C . GLY A 1 348 ? -6.594 -8.754 14.560 1.00 91.19 348 GLY A C 1
ATOM 2727 O O . GLY A 1 348 ? -6.291 -8.359 15.684 1.00 91.19 348 GLY A O 1
ATOM 2728 N N . TRP A 1 349 ? -7.849 -9.058 14.223 1.00 94.19 349 TRP A N 1
ATOM 2729 C CA . TRP A 1 349 ? -9.032 -8.850 15.050 1.00 94.19 349 TRP A CA 1
ATOM 2730 C C . TRP A 1 349 ? -9.345 -10.028 15.981 1.00 94.19 349 TRP A C 1
ATOM 2732 O O . TRP A 1 349 ? -9.983 -9.828 17.010 1.00 94.19 349 TRP A O 1
ATOM 2742 N N . ASP A 1 350 ? -8.850 -11.238 15.691 1.00 92.44 350 ASP A N 1
ATOM 2743 C CA . ASP A 1 350 ? -9.193 -12.452 16.454 1.00 92.44 350 ASP A CA 1
ATOM 2744 C C . ASP A 1 350 ? -8.738 -12.400 17.927 1.00 92.44 350 ASP A C 1
ATOM 2746 O O . ASP A 1 350 ? -9.266 -13.120 18.776 1.00 92.44 350 ASP A O 1
ATOM 2750 N N . GLY A 1 351 ? -7.727 -11.578 18.232 1.00 87.31 351 GLY A N 1
ATOM 2751 C CA . GLY A 1 351 ? -7.183 -11.390 19.581 1.00 87.31 351 GLY A CA 1
ATOM 2752 C C . GLY A 1 351 ? -7.760 -10.194 20.338 1.00 87.31 351 GLY A C 1
ATOM 2753 O O . GLY A 1 351 ? -7.502 -10.056 21.537 1.00 87.31 351 GLY A O 1
ATOM 2754 N N . LEU A 1 352 ? -8.523 -9.329 19.667 1.00 89.06 352 LEU A N 1
ATOM 2755 C CA . LEU A 1 352 ? -9.185 -8.209 20.318 1.00 89.06 352 LEU A CA 1
ATOM 2756 C C . LEU A 1 352 ? -10.402 -8.764 21.053 1.00 89.06 352 LEU A C 1
ATOM 2758 O O . LEU A 1 352 ? -11.297 -9.352 20.451 1.00 89.06 352 LEU A O 1
ATOM 2762 N N . VAL A 1 353 ? -10.369 -8.655 22.385 1.00 72.44 353 VAL A N 1
ATOM 2763 C CA . VAL A 1 353 ? -11.432 -9.117 23.282 1.00 72.44 353 VAL A CA 1
ATOM 2764 C C . VAL A 1 353 ? -12.762 -8.640 22.718 1.00 72.44 353 VAL A C 1
ATOM 2766 O O . VAL A 1 353 ? -12.974 -7.435 22.615 1.00 72.44 353 VAL A O 1
ATOM 2769 N N . LEU A 1 354 ? -13.629 -9.583 22.335 1.00 62.19 354 LEU A N 1
ATOM 2770 C CA . LEU A 1 354 ? -14.997 -9.264 21.952 1.00 62.19 354 LEU A CA 1
ATOM 2771 C C . LEU A 1 354 ? -15.584 -8.439 23.093 1.00 62.19 354 LEU A C 1
ATOM 2773 O O . LEU A 1 354 ? -15.703 -8.947 24.215 1.00 62.19 354 LEU A O 1
ATOM 2777 N N . GLU A 1 355 ? -15.894 -7.171 22.814 1.00 54.16 355 GLU A N 1
ATOM 2778 C CA . GLU A 1 355 ? -16.743 -6.373 23.689 1.00 54.16 355 GLU A CA 1
ATOM 2779 C C . GLU A 1 355 ? -17.923 -7.273 24.070 1.00 54.16 355 GLU A C 1
ATOM 2781 O O . GLU A 1 355 ? -18.470 -7.944 23.184 1.00 54.16 355 GLU A O 1
ATOM 2786 N N . PRO A 1 356 ? -18.227 -7.418 25.373 1.00 60.06 356 PRO A N 1
ATOM 2787 C CA . PRO A 1 356 ? -19.252 -8.340 25.831 1.00 60.06 356 PRO A CA 1
ATOM 2788 C C . PRO A 1 356 ? -20.508 -8.040 25.030 1.00 60.06 356 PRO A C 1
ATOM 2790 O O . PRO A 1 356 ? -21.034 -6.939 25.161 1.00 60.06 356 PRO A O 1
ATOM 2793 N N . GLU A 1 357 ? -20.907 -8.983 24.163 1.00 58.62 357 GLU A N 1
ATOM 2794 C CA . GLU A 1 357 ? -22.030 -8.809 23.243 1.00 58.62 357 GLU A CA 1
ATOM 2795 C C . GLU A 1 357 ? -23.143 -8.120 24.014 1.00 58.62 357 GLU A C 1
ATOM 2797 O O . GLU A 1 357 ? -23.527 -8.650 25.062 1.00 58.62 357 GLU A O 1
ATOM 2802 N N . ASP A 1 358 ? -23.564 -6.931 23.563 1.00 46.22 358 ASP A N 1
ATOM 2803 C CA . ASP A 1 358 ? -24.595 -6.133 24.214 1.00 46.22 358 ASP A CA 1
ATOM 2804 C C . ASP A 1 358 ? -25.791 -7.040 24.474 1.00 46.22 358 ASP A C 1
ATOM 2806 O O . ASP A 1 358 ? -26.635 -7.306 23.614 1.00 46.22 358 ASP A O 1
ATOM 2810 N N . CYS A 1 359 ? -25.824 -7.578 25.690 1.00 42.78 359 CYS A N 1
ATOM 2811 C CA . CYS A 1 359 ? -26.887 -8.408 26.184 1.00 42.78 359 CYS A CA 1
ATOM 2812 C C . CYS A 1 359 ? -28.029 -7.427 26.354 1.00 42.78 359 CYS A C 1
ATOM 2814 O O . CYS A 1 359 ? -28.168 -6.829 27.422 1.00 42.78 359 CYS A O 1
ATOM 2816 N N . HIS A 1 360 ? -28.798 -7.195 25.288 1.00 46.03 360 HIS A N 1
ATOM 2817 C CA . HIS A 1 360 ? -30.004 -6.395 25.344 1.00 46.03 360 HIS A CA 1
ATOM 2818 C C . HIS A 1 360 ? -30.810 -6.893 26.540 1.00 46.03 360 HIS A C 1
ATOM 2820 O O . HIS A 1 360 ? -31.301 -8.026 26.559 1.00 46.03 360 HIS A O 1
ATOM 2826 N N . ALA A 1 361 ? -30.851 -6.060 27.578 1.00 43.94 361 ALA A N 1
ATOM 2827 C CA . ALA A 1 361 ? -31.408 -6.395 28.870 1.00 43.94 361 ALA A CA 1
ATOM 2828 C C . ALA A 1 361 ? -32.900 -6.723 28.699 1.00 43.94 361 ALA A C 1
ATOM 2830 O O . ALA A 1 361 ? -33.740 -5.830 28.668 1.00 43.94 361 ALA A O 1
ATOM 2831 N N . GLY A 1 362 ? -33.230 -8.009 28.541 1.00 55.28 362 GLY A N 1
ATOM 2832 C CA . GLY A 1 362 ? -34.611 -8.502 28.534 1.00 55.28 362 GLY A CA 1
ATOM 2833 C C . GLY A 1 362 ? -34.998 -9.523 27.457 1.00 55.28 362 GLY A C 1
ATOM 2834 O O . GLY A 1 362 ? -36.099 -10.064 27.543 1.00 55.28 362 GLY A O 1
ATOM 2835 N N . GLY A 1 363 ? -34.150 -9.834 26.473 1.00 49.00 363 GLY A N 1
ATOM 2836 C CA . GLY A 1 363 ? -34.447 -10.852 25.451 1.00 49.00 363 GLY A CA 1
ATOM 2837 C C . GLY A 1 363 ? -33.811 -12.206 25.771 1.00 49.00 363 GLY A C 1
ATOM 2838 O O . GLY A 1 363 ? -32.662 -12.252 26.196 1.00 49.00 363 GLY A O 1
ATOM 2839 N N . LYS A 1 364 ? -34.535 -13.319 25.569 1.00 49.28 364 LYS A N 1
ATOM 2840 C CA . LYS A 1 364 ? -33.960 -14.683 25.588 1.00 49.28 364 LYS A CA 1
ATOM 2841 C C . LYS A 1 364 ? -32.633 -14.708 24.810 1.00 49.28 364 LYS A C 1
ATOM 2843 O O . LYS A 1 364 ? -32.593 -14.086 23.751 1.00 49.28 364 LYS A O 1
ATOM 2848 N N . PRO A 1 365 ? -31.604 -15.446 25.274 1.00 42.03 365 PRO A N 1
ATOM 2849 C CA . PRO A 1 365 ? -30.327 -15.527 24.573 1.00 42.03 365 PRO A CA 1
ATOM 2850 C C . PRO A 1 365 ? -30.582 -15.972 23.133 1.00 42.03 365 PRO A C 1
ATOM 2852 O O . PRO A 1 365 ? -31.072 -17.082 22.903 1.00 42.03 365 PRO A O 1
ATOM 2855 N N . ALA A 1 366 ? -30.318 -15.078 22.180 1.00 51.81 366 ALA A N 1
ATOM 2856 C CA . ALA A 1 366 ? -30.298 -15.439 20.778 1.00 51.81 366 ALA A CA 1
ATOM 2857 C C . ALA A 1 366 ? -29.192 -16.484 20.619 1.00 51.81 366 ALA A C 1
ATOM 2859 O O . ALA A 1 366 ? -28.054 -16.275 21.041 1.00 51.81 366 ALA A O 1
ATOM 2860 N N . CYS A 1 367 ? -29.563 -17.653 20.102 1.00 45.16 367 CYS A N 1
ATOM 2861 C CA . CYS A 1 367 ? -28.607 -18.684 19.737 1.00 45.16 367 CYS A CA 1
ATO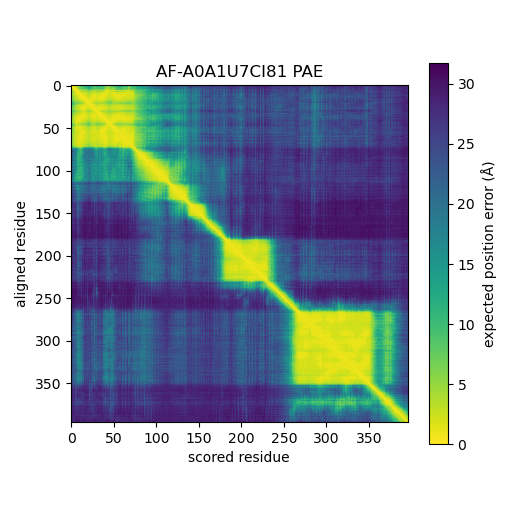M 2862 C C . CYS A 1 367 ? -27.581 -18.029 18.806 1.00 45.16 367 CYS A C 1
ATOM 2864 O O . CYS A 1 367 ? -27.986 -17.362 17.853 1.00 45.16 367 CYS A O 1
ATOM 2866 N N . LYS A 1 368 ? -26.282 -18.173 19.102 1.00 48.31 368 LYS A N 1
ATOM 2867 C CA . LYS A 1 368 ? -25.218 -17.730 18.192 1.00 48.31 368 LYS A CA 1
ATOM 2868 C C . LYS A 1 368 ? -25.573 -18.235 16.790 1.00 48.31 368 LYS A C 1
ATOM 2870 O O . LYS A 1 368 ? -25.880 -19.429 16.706 1.00 48.31 368 LYS A O 1
ATOM 2875 N N . PRO A 1 369 ? -25.576 -17.382 15.747 1.00 49.38 369 PRO A N 1
ATOM 2876 C CA . PRO A 1 369 ? -25.843 -17.841 14.394 1.00 49.38 369 PRO A CA 1
ATOM 2877 C C . PRO A 1 369 ? -24.859 -18.966 14.103 1.00 49.38 369 PRO A C 1
ATOM 2879 O O . PRO A 1 369 ? -23.639 -18.797 14.160 1.00 49.38 369 PRO A O 1
ATOM 2882 N N . SER A 1 370 ? -25.416 -20.154 13.947 1.00 53.31 370 SER A N 1
ATOM 2883 C CA . SER A 1 370 ? -24.674 -21.358 13.649 1.00 53.31 370 SER A CA 1
ATOM 2884 C C . SER A 1 370 ? -24.215 -21.296 12.197 1.00 53.31 370 SER A C 1
ATOM 2886 O O . SER A 1 370 ? -24.809 -20.611 11.369 1.00 53.31 370 SER A O 1
ATOM 2888 N N . LEU A 1 371 ? -23.166 -22.043 11.867 1.00 50.22 371 LEU A N 1
ATOM 2889 C CA . LEU A 1 371 ? -22.705 -22.231 10.489 1.00 50.22 371 LEU A CA 1
ATOM 2890 C C . LEU A 1 371 ? -23.849 -22.626 9.536 1.00 50.22 371 LEU A C 1
ATOM 2892 O O . LEU A 1 371 ? -23.853 -22.200 8.388 1.00 50.22 371 LEU A O 1
ATOM 2896 N N . SER A 1 372 ? -24.841 -23.378 10.024 1.00 58.62 372 SER A N 1
ATOM 2897 C CA . SER A 1 372 ? -26.076 -23.700 9.298 1.00 58.62 372 SER A CA 1
ATOM 2898 C C . SER A 1 372 ? -26.885 -22.456 8.927 1.00 58.62 372 SER A C 1
ATOM 2900 O O . SER A 1 372 ? -27.322 -22.347 7.792 1.00 58.62 372 SER A O 1
ATOM 2902 N N . ASP A 1 373 ? -26.984 -21.461 9.810 1.00 68.25 373 ASP A N 1
ATOM 2903 C CA . ASP A 1 373 ? -27.744 -20.232 9.545 1.00 68.25 373 ASP A CA 1
ATOM 2904 C C . ASP A 1 373 ? -27.087 -19.357 8.455 1.00 68.25 373 ASP A C 1
ATOM 2906 O O . ASP A 1 373 ? -27.772 -18.605 7.766 1.00 68.25 373 ASP A O 1
ATOM 2910 N N . ILE A 1 374 ? -25.763 -19.469 8.268 1.00 59.62 374 ILE A N 1
ATOM 2911 C CA . ILE A 1 374 ? -25.005 -18.771 7.211 1.00 59.62 374 ILE A CA 1
ATOM 2912 C C . ILE A 1 374 ? -24.905 -19.621 5.932 1.00 59.62 374 ILE A C 1
ATOM 2914 O O . ILE A 1 374 ? -24.846 -19.070 4.835 1.00 59.62 374 ILE A O 1
ATOM 2918 N N . ALA A 1 375 ? -24.886 -20.951 6.044 1.00 53.31 375 ALA A N 1
ATOM 2919 C CA . ALA A 1 375 ? -24.808 -21.869 4.906 1.00 53.31 375 ALA A CA 1
ATOM 2920 C C . ALA A 1 375 ? -26.167 -22.098 4.222 1.00 53.31 375 ALA A C 1
ATOM 2922 O O . ALA A 1 375 ? -26.208 -22.340 3.016 1.00 53.31 375 ALA A O 1
ATOM 2923 N N . ASP A 1 376 ? -27.274 -21.988 4.961 1.00 57.66 376 ASP A N 1
ATOM 2924 C CA . ASP A 1 376 ? -28.634 -22.172 4.439 1.00 57.66 376 ASP A CA 1
ATOM 2925 C C . ASP A 1 376 ? -29.128 -20.975 3.602 1.00 57.66 376 ASP A C 1
ATOM 2927 O O . ASP A 1 376 ? -30.147 -21.082 2.923 1.00 57.66 376 ASP A O 1
ATOM 2931 N N . SER A 1 377 ? -28.373 -19.868 3.538 1.00 55.06 377 SER A N 1
ATOM 2932 C CA . SER A 1 377 ? -28.595 -18.764 2.584 1.00 55.06 377 SER A CA 1
ATOM 2933 C C . SER A 1 377 ? -28.077 -19.062 1.167 1.00 55.06 377 SER A C 1
ATOM 2935 O O . SER A 1 377 ? -27.978 -18.166 0.327 1.00 55.06 377 SER A O 1
ATOM 2937 N N . ARG A 1 378 ? -27.753 -20.330 0.882 1.00 45.34 378 ARG A N 1
ATOM 2938 C CA . ARG A 1 378 ? -27.289 -20.819 -0.418 1.00 45.34 378 ARG A CA 1
ATOM 2939 C C . ARG A 1 378 ? -28.187 -20.300 -1.544 1.00 45.34 378 ARG A C 1
ATOM 2941 O O . ARG A 1 378 ? -29.371 -20.628 -1.598 1.00 45.34 378 ARG A O 1
ATOM 2948 N N . ALA A 1 379 ? -27.594 -19.537 -2.460 1.00 44.06 379 ALA A N 1
ATOM 2949 C CA . ALA A 1 379 ? -28.260 -19.092 -3.674 1.00 44.06 379 ALA A CA 1
ATOM 2950 C C . ALA A 1 379 ? -28.874 -20.301 -4.400 1.00 44.06 379 ALA A C 1
ATOM 2952 O O . ALA A 1 379 ? -28.183 -21.285 -4.689 1.00 44.06 379 ALA A O 1
ATOM 2953 N N . GLU A 1 380 ? -30.184 -20.236 -4.658 1.00 40.34 380 GLU A N 1
ATOM 2954 C CA . GLU A 1 380 ? -30.878 -21.187 -5.525 1.00 40.34 380 GLU A CA 1
ATOM 2955 C C . GLU A 1 380 ? -30.079 -21.304 -6.839 1.00 40.34 380 GLU A C 1
ATOM 2957 O O . GLU A 1 380 ? -29.713 -20.273 -7.414 1.00 40.34 380 GLU A O 1
ATOM 2962 N N . PRO A 1 381 ? -29.765 -22.519 -7.330 1.00 39.28 381 PRO A N 1
ATOM 2963 C CA . PRO A 1 381 ? -29.035 -22.663 -8.582 1.00 39.28 381 PRO A CA 1
ATOM 2964 C C . PRO A 1 381 ? -29.809 -21.951 -9.693 1.00 39.28 381 PRO A C 1
ATOM 2966 O O . PRO A 1 381 ? -31.006 -22.195 -9.875 1.00 39.28 381 PRO A O 1
ATOM 2969 N N . ALA A 1 382 ? -29.123 -21.063 -10.418 1.00 37.41 382 ALA A N 1
ATOM 2970 C CA . ALA A 1 382 ? -29.697 -20.307 -11.522 1.00 37.41 382 ALA A CA 1
ATOM 2971 C C . ALA A 1 382 ? -30.499 -21.246 -12.437 1.00 37.41 382 ALA A C 1
ATOM 2973 O O . ALA A 1 382 ? -29.978 -22.254 -12.924 1.00 37.41 382 ALA A O 1
ATOM 2974 N N . ARG A 1 383 ? -31.790 -20.936 -12.636 1.00 40.47 383 ARG A N 1
ATOM 2975 C CA . ARG A 1 383 ? -32.664 -21.721 -13.516 1.00 40.47 383 ARG A CA 1
ATOM 2976 C C . ARG A 1 383 ? -31.991 -21.857 -14.887 1.00 40.47 383 ARG A C 1
ATOM 2978 O O . ARG A 1 383 ? -31.542 -20.842 -15.424 1.00 40.47 383 ARG A O 1
ATOM 2985 N N . PRO A 1 384 ? -31.935 -23.064 -15.477 1.00 39.34 384 PRO A N 1
ATOM 2986 C CA . PRO A 1 384 ? -31.350 -23.242 -16.795 1.00 39.34 384 PRO A CA 1
ATOM 2987 C C . PRO A 1 384 ? -32.098 -22.366 -17.802 1.00 39.34 384 PRO A C 1
ATOM 2989 O O . PRO A 1 384 ? -33.318 -22.467 -17.951 1.00 39.34 384 PRO A O 1
ATOM 2992 N N . VAL A 1 385 ? -31.353 -21.488 -18.473 1.00 49.66 385 VAL A N 1
ATOM 2993 C CA . VAL A 1 385 ? -31.849 -20.700 -19.601 1.00 49.66 385 VAL A CA 1
ATOM 2994 C C . VAL A 1 385 ? -32.307 -21.695 -20.673 1.00 49.66 385 VAL A C 1
ATOM 2996 O O . VAL A 1 385 ? -31.497 -22.526 -21.092 1.00 49.66 385 VAL A O 1
ATOM 2999 N N . PRO A 1 386 ? -33.576 -21.670 -21.118 1.00 45.06 386 PRO A N 1
ATOM 3000 C CA . PRO A 1 386 ? -34.028 -22.569 -22.168 1.00 45.06 386 PRO A CA 1
ATOM 3001 C C . PRO A 1 386 ? -33.231 -22.278 -23.443 1.00 45.06 386 PRO A C 1
ATOM 3003 O O . PRO A 1 386 ? -33.299 -21.179 -24.000 1.00 45.06 386 PRO A O 1
ATOM 3006 N N . CYS A 1 387 ? -32.449 -23.261 -23.890 1.00 41.31 387 CYS A N 1
ATOM 3007 C CA . CYS A 1 387 ? -31.800 -23.225 -25.191 1.00 41.31 387 CYS A CA 1
ATOM 3008 C C . CYS A 1 387 ? -32.884 -23.049 -26.255 1.00 41.31 387 CYS A C 1
ATOM 3010 O O . CYS A 1 387 ? -33.767 -23.895 -26.384 1.00 41.31 387 CYS A O 1
ATOM 3012 N N . LYS A 1 388 ? -32.826 -21.944 -27.005 1.00 45.88 388 LYS A N 1
ATOM 3013 C CA . LYS A 1 388 ? -33.644 -21.773 -28.205 1.00 45.88 388 LYS A CA 1
ATOM 3014 C C . LYS A 1 388 ? -33.321 -22.926 -29.156 1.00 45.88 388 LYS A C 1
ATOM 3016 O O . LYS A 1 388 ? -32.166 -23.085 -29.554 1.00 45.88 388 LYS A O 1
ATOM 3021 N N . GLU A 1 389 ? -34.337 -23.731 -29.454 1.00 51.06 389 GLU A N 1
ATOM 3022 C CA . GLU A 1 389 ? -34.315 -24.726 -30.522 1.00 51.06 389 GLU A CA 1
ATOM 3023 C C . GLU A 1 389 ? -33.785 -24.083 -31.804 1.00 51.06 389 GLU A C 1
ATOM 3025 O O . GLU A 1 389 ? -34.169 -22.969 -32.171 1.00 51.06 389 GLU A O 1
ATOM 3030 N N . LYS A 1 390 ? -32.854 -24.782 -32.455 1.00 49.88 390 LYS A N 1
ATOM 3031 C CA . LYS A 1 390 ? -32.421 -24.447 -33.804 1.00 49.88 390 LYS A CA 1
ATOM 3032 C C . LYS A 1 390 ? -33.592 -24.713 -34.740 1.00 49.88 390 LYS A C 1
ATOM 3034 O O . LYS A 1 390 ? -34.147 -25.806 -34.751 1.00 49.88 390 LYS A O 1
ATOM 3039 N N . ASP A 1 391 ? -33.947 -23.678 -35.482 1.00 52.78 391 ASP A N 1
ATOM 3040 C CA . ASP A 1 391 ? -34.929 -23.711 -36.553 1.00 52.78 391 ASP A CA 1
ATOM 3041 C C . ASP A 1 391 ? -34.295 -24.453 -37.745 1.00 52.78 391 ASP A C 1
ATOM 3043 O O . ASP A 1 391 ? -33.527 -23.884 -38.525 1.00 52.78 391 ASP A O 1
ATOM 3047 N N . ASP A 1 392 ? -34.530 -25.763 -37.822 1.00 60.31 392 ASP A N 1
ATOM 3048 C CA . ASP A 1 392 ? -34.144 -26.603 -38.956 1.00 60.31 392 ASP A CA 1
ATOM 3049 C C . ASP A 1 392 ? -35.176 -26.409 -40.076 1.00 60.31 392 ASP A C 1
ATOM 3051 O O . ASP A 1 392 ? -36.161 -27.139 -40.186 1.00 60.31 392 ASP A O 1
ATOM 3055 N N . GLY A 1 393 ? -34.963 -25.385 -40.905 1.00 51.50 393 GLY A N 1
ATOM 3056 C CA . GLY A 1 393 ? -35.881 -25.026 -41.984 1.00 51.50 393 GLY A CA 1
ATOM 3057 C C . GLY A 1 393 ? -35.182 -24.478 -43.224 1.00 51.50 393 GLY A C 1
ATOM 3058 O O . GLY A 1 393 ? -35.343 -23.308 -43.555 1.00 51.50 393 GLY A O 1
ATOM 3059 N N . PHE A 1 394 ? -34.430 -25.322 -43.931 1.00 46.03 394 PHE A N 1
ATOM 3060 C CA . PHE A 1 394 ? -34.095 -25.102 -45.342 1.00 46.03 394 PHE A CA 1
ATOM 3061 C C . PHE A 1 394 ? -34.280 -26.417 -46.110 1.00 46.03 394 PHE A C 1
ATOM 3063 O O . PHE A 1 394 ? -33.391 -27.266 -46.141 1.00 46.03 394 PHE A O 1
ATOM 3070 N N . GLU A 1 395 ? -35.452 -26.580 -46.728 1.00 56.50 395 GLU A N 1
ATOM 3071 C CA . GLU A 1 395 ? -35.666 -27.525 -47.826 1.00 56.50 395 GLU A CA 1
ATOM 3072 C C . GLU A 1 395 ? -35.754 -26.749 -49.152 1.00 56.50 395 GLU A C 1
ATOM 3074 O O . GLU A 1 395 ? -36.579 -25.848 -49.285 1.00 56.50 395 GLU A O 1
ATOM 3079 N N . LEU A 1 396 ? -34.849 -27.143 -50.062 1.00 52.72 396 LEU A N 1
ATOM 3080 C CA . LEU A 1 396 ? -34.800 -27.062 -51.537 1.00 52.72 396 LEU A CA 1
ATOM 3081 C C . LEU A 1 396 ? -35.283 -25.804 -52.282 1.00 52.72 396 LEU A C 1
ATOM 3083 O O . LEU A 1 396 ? -36.508 -25.597 -52.422 1.00 52.72 396 LEU A O 1
#

Mean predicted aligned error: 20.86 Å

Sequence (396 aa):
MEAKPVYDNYEISGCVKRNDGGGEYVEIAMDGETPDFWTLYGHIDGGGIEAIGDFKSREQAEAVYSRITGLPFSESYEADGRLRLMHAAPALLEALEPYAVMAKNRVHWAYANGDDGELLEQVFSKLLGAYAQATSTPPGAAAVARQIERLVQADFFGEWDSERENPEFVAVEHDIPGRWVTPWSGLDRSQQLRALETHVDWDGFDWVESGVVTRNVIEGKPKERWFEGTGGVQDAITEEFSPAFRISTMSDKPEAAEMAEGQDGRLIRDTTRSLVKAVMLDVWPSIATVVDFGINTQEHYEALYYPLRHGDFTPEQLDAALGKGLILTELVNAATHNPHKGIVFRTGWDGLVLEPEDCHAGGKPACKPSLSDIADSRAEPARPVPCKEKDDGFEL

Radius of gyration: 30.55 Å; Cα contacts (8 Å, |Δi|>4): 322; chains: 1; bounding box: 77×59×80 Å

Nearest PDB structures (foldseek):
  7bg0-assembly2_E  TM=1.122E-01  e=8.846E+00  Escherichia coli K-12

Foldseek 3Di:
DPPDDQFPDKDKFAWAWDDPVVDIDIDTADPPGDGQWIWMWGHGDQQGIDTPDIGRDSVVSQVVVCVRPVDGDDDRVVVVLVVCCVVVVVVLCVVCVVVVVVLVVVQVVCVVVVHPCVVSVVVVVVSQVVVCVSNVHRDPPVNVVVVVVVCVVVCVPPDPDPPDDDVVVVVVVPPQDDDDPQPCVRDDLVRLLVCCVVPPDCPPPDPVQSVQLSVCVSVVHPPLCSRPPSVPVNVVVPPPPDDDDDDDDDDDDDDDDPDDPDPPNDDQDPLLVQLLVCLVVVHDGRSVNCQQFQVPDPLSSLLCNQLSVVCLDDSVQVSVCGNPQQSSLVSSLSRPRRPNHPDTGDHPNNPPPPPPPPPVPPDDPDDDCDPCNSCVVDDDPPDDDPDPDDDPDDDD

Solvent-accessible surface area (backbone atoms only — not comparable to full-atom values): 24639 Å² total; per-residue (Å²): 133,82,80,75,69,86,46,80,45,75,50,76,46,43,26,30,80,45,69,83,87,85,50,81,49,78,43,75,43,54,94,93,55,81,48,70,29,19,36,30,30,32,29,31,86,95,68,51,76,43,83,75,47,80,25,86,38,63,69,56,36,39,54,51,48,23,68,74,69,73,42,82,72,68,59,69,77,55,43,55,58,48,49,53,42,63,66,42,45,60,59,48,48,64,67,44,46,64,54,52,54,52,50,53,55,48,49,54,51,27,55,76,70,75,42,88,47,63,72,55,55,51,51,52,50,50,54,51,47,52,48,18,66,76,62,80,47,68,78,52,70,68,61,59,49,51,53,55,50,50,52,60,72,66,48,79,75,68,82,79,65,92,81,68,83,54,70,82,54,59,71,56,66,80,80,61,83,83,76,73,86,65,53,79,90,70,45,54,73,71,55,50,48,52,51,47,69,74,71,49,87,57,84,94,51,53,78,66,37,48,50,42,31,52,49,25,54,73,72,64,50,58,77,93,45,25,57,67,82,45,88,63,59,64,67,66,72,69,56,85,81,68,95,77,92,79,92,82,90,77,91,82,83,88,89,84,77,96,74,82,89,61,97,77,80,70,80,73,50,68,57,48,53,47,41,54,51,18,56,75,67,78,44,84,57,55,66,69,38,30,45,39,61,20,46,83,47,72,62,48,46,46,24,50,42,40,14,50,77,71,60,59,50,51,72,64,59,54,39,76,28,58,40,33,16,68,53,43,22,53,53,40,56,68,21,85,63,25,86,53,68,82,56,76,36,55,16,82,46,65,78,54,76,75,69,77,72,83,70,62,89,86,62,79,83,74,74,74,84,44,71,62,70,67,56,70,67,59,76,76,76,78,76,81,76,79,76,79,77,80,83,90,79,85,83,135

pLDDT: mean 72.52, std 23.16, range [25.72, 98.44]

Secondary structure (DSSP, 8-state):
-PPPPS-SEEEEEEEEEEE-SS-EEEEEPPTTPPPSEEEEEEEETTTEEEEEEEESSHHHHHHHHHHHHSSPPPPHHHHHHHHHHHHHHHHHHHHHHHHHHHHHHHHHHHHHTT---HHHHHHHHHHHHHHHHHHSSPPPHHHHHHHHHHHHHTTTTTT--TT---HHHHTTTTS--------GGGS-HHHHHHHHHHHS--TT--HHHHHHHHHHHHTT--GGGTTTTSTTHHHHHHSTT-----------------S---TT--PPPHHHHHHHHHHHTT-PPPHHHHHHHT--SHHHHHHHHHHHHHTSS-HHHHHHTTT-HHHHHHHHHH-TT-S-TT-----TTTTS--------TTS--PPP--HHHHHTTPPPPPPPPPPPPP------